Protein AF-A0A836K6C0-F1 (afdb_monomer)

Structure (mmCIF, N/CA/C/O backbone):
data_AF-A0A836K6C0-F1
#
_entry.id   AF-A0A836K6C0-F1
#
loop_
_atom_site.group_PDB
_atom_site.id
_atom_site.type_symbol
_atom_site.label_atom_id
_atom_site.label_alt_id
_atom_site.label_comp_id
_atom_site.label_asym_id
_atom_site.label_entity_id
_atom_site.label_seq_id
_atom_site.pdbx_PDB_ins_code
_atom_site.Cartn_x
_atom_site.Cartn_y
_atom_site.Cartn_z
_atom_site.occupancy
_atom_site.B_iso_or_equiv
_atom_site.auth_seq_id
_atom_site.auth_comp_id
_atom_site.auth_asym_id
_atom_site.auth_atom_id
_atom_site.pdbx_PDB_model_num
ATOM 1 N N . MET A 1 1 ? -18.989 -17.178 -47.009 1.00 31.02 1 MET A N 1
ATOM 2 C CA . MET A 1 1 ? -18.048 -18.319 -47.045 1.00 31.02 1 MET A CA 1
ATOM 3 C C . MET A 1 1 ? -16.858 -17.941 -47.925 1.00 31.02 1 MET A C 1
ATOM 5 O O . MET A 1 1 ? -16.907 -18.191 -49.122 1.00 31.02 1 MET A O 1
ATOM 9 N N . PRO A 1 2 ? -15.847 -17.245 -47.382 1.00 31.11 2 PRO A N 1
ATOM 10 C CA . PRO A 1 2 ? -14.607 -16.962 -48.092 1.00 31.11 2 PRO A CA 1
ATOM 11 C C . PRO A 1 2 ? -13.579 -18.079 -47.841 1.00 31.11 2 PRO A C 1
ATOM 13 O O . PRO A 1 2 ? -13.499 -18.634 -46.747 1.00 31.11 2 PRO A O 1
ATOM 16 N N . HIS A 1 3 ? -12.808 -18.409 -48.875 1.00 27.17 3 HIS A N 1
ATOM 17 C CA . HIS A 1 3 ? -11.700 -19.358 -48.827 1.00 27.17 3 HIS A CA 1
ATOM 18 C C . HIS A 1 3 ? -10.578 -18.851 -47.904 1.00 27.17 3 HIS A C 1
ATOM 20 O O . HIS A 1 3 ? -9.891 -17.885 -48.225 1.00 27.17 3 HIS A O 1
ATOM 26 N N . LEU A 1 4 ? -10.397 -19.533 -46.772 1.00 27.00 4 LEU A N 1
ATOM 27 C CA . LEU A 1 4 ? -9.234 -19.449 -45.887 1.00 27.00 4 LEU A CA 1
ATOM 28 C C . LEU A 1 4 ? -8.170 -20.469 -46.325 1.00 27.00 4 LEU A C 1
ATOM 30 O O . LEU A 1 4 ? -8.491 -21.595 -46.709 1.00 27.00 4 LEU A O 1
ATOM 34 N N . SER A 1 5 ? -6.903 -20.061 -46.268 1.00 26.70 5 SER A N 1
ATOM 35 C CA . SER A 1 5 ? -5.726 -20.917 -46.439 1.00 26.70 5 SER A CA 1
ATOM 36 C C . SER A 1 5 ? -5.600 -21.936 -45.290 1.00 26.70 5 SER A C 1
ATOM 38 O O . SER A 1 5 ? -5.978 -21.623 -44.159 1.00 26.70 5 SER A O 1
ATOM 40 N N . PRO A 1 6 ? -5.045 -23.145 -45.516 1.00 31.12 6 PRO A N 1
ATOM 41 C CA . PRO A 1 6 ? -4.764 -24.071 -44.428 1.00 31.12 6 PRO A CA 1
ATOM 42 C C . PRO A 1 6 ? -3.367 -23.843 -43.830 1.00 31.12 6 PRO A C 1
ATOM 44 O O . PRO A 1 6 ? -2.348 -23.858 -44.521 1.00 31.12 6 PRO A O 1
ATOM 47 N N . ILE A 1 7 ? -3.366 -23.663 -42.511 1.00 29.05 7 ILE A N 1
ATOM 48 C CA . ILE A 1 7 ? -2.231 -23.630 -41.583 1.00 29.05 7 ILE A CA 1
ATOM 49 C C . ILE A 1 7 ? -1.584 -25.025 -41.521 1.00 29.05 7 ILE A C 1
ATOM 51 O O . ILE A 1 7 ? -2.271 -26.016 -41.279 1.00 29.05 7 ILE A O 1
ATOM 55 N N . ALA A 1 8 ? -0.264 -25.116 -41.706 1.00 28.62 8 ALA A N 1
ATOM 56 C CA . ALA A 1 8 ? 0.501 -26.335 -41.445 1.00 28.62 8 ALA A CA 1
ATOM 57 C C . ALA A 1 8 ? 0.797 -26.454 -39.937 1.00 28.62 8 ALA A C 1
ATOM 59 O O . ALA A 1 8 ? 1.472 -25.599 -39.368 1.00 28.62 8 ALA A O 1
ATOM 60 N N . GLN A 1 9 ? 0.293 -27.509 -39.290 1.00 27.78 9 GLN A N 1
ATOM 61 C CA . GLN A 1 9 ? 0.622 -27.861 -37.905 1.00 27.78 9 GLN A CA 1
ATOM 62 C C . GLN A 1 9 ? 1.946 -28.643 -37.851 1.00 27.78 9 GLN A C 1
ATOM 64 O O . GLN A 1 9 ? 2.105 -29.650 -38.539 1.00 27.78 9 GLN A O 1
ATOM 69 N N . LEU A 1 10 ? 2.886 -28.192 -37.015 1.00 28.11 10 LEU A N 1
ATOM 70 C CA . LEU A 1 10 ? 4.096 -28.928 -36.637 1.00 28.11 10 LEU A CA 1
ATOM 71 C C . LEU A 1 10 ? 3.822 -29.721 -35.352 1.00 28.11 10 LEU A C 1
ATOM 73 O O . LEU A 1 10 ? 3.508 -29.128 -34.324 1.00 28.11 10 LEU A O 1
ATOM 77 N N . ILE A 1 11 ? 3.974 -31.046 -35.397 1.00 28.31 11 ILE A N 1
ATOM 78 C CA . ILE A 1 11 ? 3.937 -31.920 -34.215 1.00 28.31 11 ILE A CA 1
ATOM 79 C C . ILE A 1 11 ? 5.355 -32.454 -33.989 1.00 28.31 11 ILE A C 1
ATOM 81 O O . ILE A 1 11 ? 5.905 -33.134 -34.853 1.00 28.31 11 ILE A O 1
ATOM 85 N N . ALA A 1 12 ? 5.947 -32.147 -32.833 1.00 27.44 12 ALA A N 1
ATOM 86 C CA . ALA A 1 12 ? 7.212 -32.719 -32.377 1.00 27.44 12 ALA A CA 1
ATOM 87 C C . ALA A 1 12 ? 6.926 -33.839 -31.362 1.00 27.44 12 ALA A C 1
ATOM 89 O O . ALA A 1 12 ? 6.267 -33.597 -30.354 1.00 27.44 12 ALA A O 1
ATOM 90 N N . ILE A 1 13 ? 7.420 -35.054 -31.617 1.00 28.17 13 ILE A N 1
ATOM 91 C CA . ILE A 1 13 ? 7.388 -36.175 -30.661 1.00 28.17 13 ILE A CA 1
ATOM 92 C C . ILE A 1 13 ? 8.831 -36.434 -30.198 1.00 28.17 13 ILE A C 1
ATOM 94 O O . ILE A 1 13 ? 9.693 -36.647 -31.054 1.00 28.17 13 ILE A O 1
ATOM 98 N N . PRO A 1 14 ? 9.132 -36.422 -28.887 1.00 25.31 14 PRO A N 1
ATOM 99 C CA . PRO A 1 14 ? 10.473 -36.698 -28.386 1.00 25.31 14 PRO A CA 1
ATOM 100 C C . PRO A 1 14 ? 10.709 -38.210 -28.252 1.00 25.31 14 PRO A C 1
ATOM 102 O O . PRO A 1 14 ? 9.900 -38.921 -27.660 1.00 25.31 14 PRO A O 1
ATOM 105 N N . ILE A 1 15 ? 11.847 -38.699 -28.751 1.00 27.16 15 ILE A N 1
ATOM 106 C CA . ILE A 1 15 ? 12.371 -40.035 -28.433 1.00 27.16 15 ILE A CA 1
ATOM 107 C C . ILE A 1 15 ? 13.668 -39.837 -27.646 1.00 27.16 15 ILE A C 1
ATOM 109 O O . ILE A 1 15 ? 14.607 -39.206 -28.126 1.00 27.16 15 ILE A O 1
ATOM 113 N N . VAL A 1 16 ? 13.696 -40.348 -26.416 1.00 27.45 16 VAL A N 1
ATOM 114 C CA . VAL A 1 16 ? 14.838 -40.288 -25.494 1.00 27.45 16 VAL A CA 1
ATOM 115 C C . VAL A 1 16 ? 15.712 -41.521 -25.704 1.00 27.45 16 VAL A C 1
ATOM 117 O O . VAL A 1 16 ? 15.202 -42.630 -25.604 1.00 27.45 16 VAL A O 1
ATOM 120 N N . HIS A 1 17 ? 17.023 -41.350 -25.910 1.00 26.14 17 HIS A N 1
ATOM 121 C CA . HIS A 1 17 ? 18.007 -42.345 -25.474 1.00 26.14 17 HIS A CA 1
ATOM 122 C C . HIS A 1 17 ? 19.387 -41.730 -25.188 1.00 26.14 17 HIS A C 1
ATOM 124 O O . HIS A 1 17 ? 19.792 -40.736 -25.786 1.00 26.14 17 HIS A O 1
ATOM 130 N N . HIS A 1 18 ? 20.055 -42.340 -24.205 1.00 29.44 18 HIS A N 1
ATOM 131 C CA . HIS A 1 18 ? 21.330 -41.978 -23.582 1.00 29.44 18 HIS A CA 1
ATOM 132 C C . HIS A 1 18 ? 22.459 -41.637 -24.573 1.00 29.44 18 HIS A C 1
ATOM 134 O O . HIS A 1 18 ? 22.614 -42.313 -25.583 1.00 29.44 18 HIS A O 1
ATOM 140 N N . TYR A 1 19 ? 23.291 -40.660 -24.186 1.00 28.31 19 TYR A N 1
ATOM 141 C CA . TYR A 1 19 ? 24.415 -40.031 -24.911 1.00 28.31 19 TYR A CA 1
ATOM 142 C C . TYR A 1 19 ? 24.080 -38.759 -25.719 1.00 28.31 19 TYR A C 1
ATOM 144 O O . TYR A 1 19 ? 24.239 -38.679 -26.930 1.00 28.31 19 TYR A O 1
ATOM 152 N N . GLY A 1 20 ? 23.713 -37.697 -24.993 1.00 34.44 20 GLY A N 1
ATOM 153 C CA . GLY A 1 20 ? 24.420 -36.409 -25.081 1.00 34.44 20 GLY A CA 1
ATOM 154 C C . GLY A 1 20 ? 24.321 -35.532 -26.337 1.00 34.44 20 GLY A C 1
ATOM 155 O O . GLY A 1 20 ? 25.020 -34.525 -26.362 1.00 34.44 20 GLY A O 1
ATOM 156 N N . HIS A 1 21 ? 23.476 -35.823 -27.331 1.00 29.62 21 HIS A N 1
ATOM 157 C CA . HIS A 1 21 ? 23.200 -34.901 -28.447 1.00 29.62 21 HIS A CA 1
ATOM 158 C C . HIS A 1 21 ? 21.731 -34.985 -28.905 1.00 29.62 21 HIS A C 1
ATOM 160 O O . HIS A 1 21 ? 21.247 -36.059 -29.253 1.00 29.62 21 HIS A O 1
ATOM 166 N N . ALA A 1 22 ? 21.019 -33.852 -28.918 1.00 28.28 22 ALA A N 1
ATOM 167 C CA . ALA A 1 22 ? 19.645 -33.751 -29.418 1.00 28.28 22 ALA A CA 1
ATOM 168 C C . ALA A 1 22 ? 19.627 -33.557 -30.946 1.00 28.28 22 ALA A C 1
ATOM 170 O O . ALA A 1 22 ? 20.323 -32.684 -31.465 1.00 28.28 22 ALA A O 1
ATOM 171 N N . TRP A 1 23 ? 18.806 -34.335 -31.654 1.00 30.86 23 TRP A N 1
ATOM 172 C CA . TRP A 1 23 ? 18.568 -34.210 -33.096 1.00 30.86 23 TRP A CA 1
ATOM 173 C C . TRP A 1 23 ? 17.100 -33.855 -33.350 1.00 30.86 23 TRP A C 1
ATOM 175 O O . TRP A 1 23 ? 16.210 -34.454 -32.750 1.00 30.86 23 TRP A O 1
ATOM 185 N N . PHE A 1 24 ? 16.841 -32.927 -34.274 1.00 30.56 24 PHE A N 1
ATOM 186 C CA . PHE A 1 24 ? 15.502 -32.665 -34.809 1.00 30.56 24 PHE A CA 1
ATOM 187 C C . PHE A 1 24 ? 15.398 -33.244 -36.223 1.00 30.56 24 PHE A C 1
ATOM 189 O O . PHE A 1 24 ? 16.219 -32.931 -37.084 1.00 30.56 24 PHE A O 1
ATOM 196 N N . VAL A 1 25 ? 14.380 -34.070 -36.471 1.00 32.25 25 VAL A N 1
ATOM 197 C CA . VAL A 1 25 ? 14.019 -34.550 -37.812 1.00 32.25 25 VAL A CA 1
ATOM 198 C C . VAL A 1 25 ? 12.835 -33.720 -38.307 1.00 32.25 25 VAL A C 1
ATOM 200 O O . VAL A 1 25 ? 11.770 -33.744 -37.699 1.00 32.25 25 VAL A O 1
ATOM 203 N N . PHE A 1 26 ? 13.008 -32.998 -39.415 1.00 29.30 26 PHE A N 1
ATOM 204 C CA . PHE A 1 26 ? 11.912 -32.332 -40.124 1.00 29.30 26 PHE A CA 1
ATOM 205 C C . PHE A 1 26 ? 11.480 -33.200 -41.311 1.00 29.30 26 PHE A C 1
ATOM 207 O O . PHE A 1 26 ? 12.273 -33.446 -42.218 1.00 29.30 26 PHE A O 1
ATOM 214 N N . ILE A 1 27 ? 10.222 -33.650 -41.325 1.00 33.81 27 ILE A N 1
ATOM 215 C CA . ILE A 1 27 ? 9.592 -34.284 -42.493 1.00 33.81 27 ILE A CA 1
ATOM 216 C C . ILE A 1 27 ? 8.563 -33.296 -43.041 1.00 33.81 27 ILE A C 1
ATOM 218 O O . ILE A 1 27 ? 7.559 -33.028 -42.384 1.00 33.81 27 ILE A O 1
ATOM 222 N N . SER A 1 28 ? 8.789 -32.752 -44.239 1.00 27.91 28 SER A N 1
ATOM 223 C CA . SER A 1 28 ? 7.736 -32.048 -44.974 1.00 27.91 28 SER A CA 1
ATOM 224 C C . SER A 1 28 ? 6.942 -33.062 -45.803 1.00 27.91 28 SER A C 1
ATOM 226 O O . SER A 1 28 ? 7.485 -33.770 -46.650 1.00 27.91 28 SER A O 1
ATOM 228 N N . HIS A 1 29 ? 5.638 -33.166 -45.546 1.00 31.25 29 HIS A N 1
ATOM 229 C CA . HIS A 1 29 ? 4.723 -33.934 -46.387 1.00 31.25 29 HIS A CA 1
ATOM 230 C C . HIS A 1 29 ? 4.093 -33.001 -47.426 1.00 31.25 29 HIS A C 1
ATOM 232 O O . HIS A 1 29 ? 3.164 -32.259 -47.120 1.00 31.25 29 HIS A O 1
ATOM 238 N N . THR A 1 30 ? 4.557 -33.056 -48.674 1.00 29.91 30 THR A N 1
ATOM 239 C CA . THR A 1 30 ? 3.815 -32.528 -49.827 1.00 29.91 30 THR A CA 1
ATOM 240 C C . THR A 1 30 ? 3.082 -33.672 -50.525 1.00 29.91 30 THR A C 1
ATOM 242 O O . THR A 1 30 ? 3.676 -34.566 -51.126 1.00 29.91 30 THR A O 1
ATOM 245 N N . LEU A 1 31 ? 1.752 -33.662 -50.428 1.00 29.73 31 LEU A N 1
ATOM 246 C CA . LEU A 1 31 ? 0.865 -34.556 -51.168 1.00 29.73 31 LEU A CA 1
ATOM 247 C C . LEU A 1 31 ? 0.818 -34.139 -52.646 1.00 29.73 31 LEU A C 1
ATOM 249 O O . LEU A 1 31 ? 0.062 -33.240 -53.001 1.00 29.73 31 LEU A O 1
ATOM 253 N N . ARG A 1 32 ? 1.588 -34.815 -53.508 1.00 27.03 32 ARG A N 1
ATOM 254 C CA . ARG A 1 32 ? 1.172 -35.238 -54.864 1.00 27.03 32 ARG A CA 1
ATOM 255 C C . ARG A 1 32 ? 2.265 -36.074 -55.541 1.00 27.03 32 ARG A C 1
ATOM 257 O O . ARG A 1 32 ? 3.355 -35.584 -55.779 1.00 27.03 32 ARG A O 1
ATOM 264 N N . GLY A 1 33 ? 1.903 -37.307 -55.906 1.00 28.27 33 GLY A N 1
ATOM 265 C CA . GLY A 1 33 ? 2.430 -38.021 -57.078 1.00 28.27 33 GLY A CA 1
ATOM 266 C C . GLY A 1 33 ? 3.883 -38.509 -57.047 1.00 28.27 33 GLY A C 1
ATOM 267 O O . GLY A 1 33 ? 4.783 -37.783 -57.429 1.00 28.27 33 GLY A O 1
ATOM 268 N N . LYS A 1 34 ? 4.057 -39.790 -56.684 1.00 33.56 34 LYS A N 1
ATOM 269 C CA . LYS A 1 34 ? 5.097 -40.748 -57.126 1.00 33.56 34 LYS A CA 1
ATOM 270 C C . LYS A 1 34 ? 6.453 -40.174 -57.599 1.00 33.56 34 LYS A C 1
ATOM 272 O O . LYS A 1 34 ? 6.640 -39.980 -58.788 1.00 33.56 34 LYS A O 1
ATOM 277 N N . GLU A 1 35 ? 7.416 -40.077 -56.681 1.00 27.66 35 GLU A N 1
ATOM 278 C CA . GLU A 1 35 ? 8.790 -40.618 -56.788 1.00 27.66 35 GLU A CA 1
ATOM 279 C C . GLU A 1 35 ? 9.579 -40.240 -55.519 1.00 27.66 35 GLU A C 1
ATOM 281 O O . GLU A 1 35 ? 9.664 -39.074 -55.142 1.00 27.66 35 GLU A O 1
ATOM 286 N N . ARG A 1 36 ? 10.122 -41.232 -54.799 1.00 27.19 36 ARG A N 1
ATOM 287 C CA . ARG A 1 36 ? 10.913 -41.011 -53.576 1.00 27.19 36 ARG A CA 1
ATOM 288 C C . ARG A 1 36 ? 12.384 -40.812 -53.953 1.00 27.19 36 ARG A C 1
ATOM 290 O O . ARG A 1 36 ? 13.045 -41.775 -54.329 1.00 27.19 36 ARG A O 1
ATOM 297 N N . ARG A 1 37 ? 12.921 -39.602 -53.784 1.00 23.81 37 ARG A N 1
ATOM 298 C CA . ARG A 1 37 ? 14.370 -39.354 -53.669 1.00 23.81 37 ARG A CA 1
ATOM 299 C C . ARG A 1 37 ? 14.627 -38.501 -52.430 1.00 23.81 37 ARG A C 1
ATOM 301 O O . ARG A 1 37 ? 14.112 -37.395 -52.326 1.00 23.81 37 ARG A O 1
ATOM 308 N N . ALA A 1 38 ? 15.390 -39.046 -51.485 1.00 27.25 38 ALA A N 1
ATOM 309 C CA . ALA A 1 38 ? 15.871 -38.326 -50.313 1.00 27.25 38 ALA A CA 1
ATOM 310 C C . ALA A 1 38 ? 17.173 -37.601 -50.679 1.00 27.25 38 ALA A C 1
ATOM 312 O O . ALA A 1 38 ? 18.145 -38.242 -51.078 1.00 27.25 38 ALA A O 1
ATOM 313 N N . THR A 1 39 ? 17.189 -36.277 -50.556 1.00 23.66 39 THR A N 1
ATOM 314 C CA . THR A 1 39 ? 18.389 -35.455 -50.747 1.00 23.66 39 THR A CA 1
ATOM 315 C C . THR A 1 39 ? 18.924 -35.062 -49.372 1.00 23.66 39 THR A C 1
ATOM 317 O O . THR A 1 39 ? 18.256 -34.352 -48.625 1.00 23.66 39 THR A O 1
ATOM 320 N N . TYR A 1 40 ? 20.117 -35.543 -49.024 1.00 25.88 40 TYR A N 1
ATOM 321 C CA . TYR A 1 40 ? 20.812 -35.196 -47.783 1.00 25.88 40 TYR A CA 1
ATOM 322 C C . TYR A 1 40 ? 21.578 -33.882 -47.976 1.00 25.88 40 TYR A C 1
ATOM 324 O O . TYR A 1 40 ? 22.403 -33.783 -48.882 1.00 25.88 40 TYR A O 1
ATOM 332 N N . VAL A 1 41 ? 21.344 -32.883 -47.122 1.00 24.61 41 VAL A N 1
ATOM 333 C CA . VAL A 1 41 ? 22.164 -31.662 -47.066 1.00 24.61 41 VAL A CA 1
ATOM 334 C C . VAL A 1 41 ? 22.924 -31.659 -45.742 1.00 24.61 41 VAL A C 1
ATOM 336 O O . VAL A 1 41 ? 22.339 -31.486 -44.677 1.00 24.61 41 VAL A O 1
ATOM 339 N N . HIS A 1 42 ? 24.238 -31.881 -45.811 1.00 22.77 42 HIS A N 1
ATOM 340 C CA . HIS A 1 42 ? 25.160 -31.734 -44.685 1.00 22.77 42 HIS A CA 1
ATOM 341 C C . HIS A 1 42 ? 25.534 -30.256 -44.521 1.00 22.77 42 HIS A C 1
ATOM 343 O O . HIS A 1 42 ? 26.088 -29.660 -45.444 1.00 22.77 42 HIS A O 1
ATOM 349 N N . MET A 1 43 ? 25.309 -29.677 -43.341 1.00 22.56 43 MET A N 1
ATOM 350 C CA . MET A 1 43 ? 25.850 -28.364 -42.977 1.00 22.56 43 MET A CA 1
ATOM 351 C C . MET A 1 43 ? 26.697 -28.529 -41.712 1.00 22.56 43 MET A C 1
ATOM 353 O O . MET A 1 43 ? 26.186 -28.835 -40.639 1.00 22.56 43 MET A O 1
ATOM 357 N N . ASN A 1 44 ? 28.017 -28.421 -41.871 1.00 23.33 44 ASN A N 1
ATOM 358 C CA . ASN A 1 44 ? 29.004 -28.678 -40.825 1.00 23.33 44 ASN A CA 1
ATOM 359 C C . ASN A 1 44 ? 29.371 -27.345 -40.148 1.00 23.33 44 ASN A C 1
ATOM 361 O O . ASN A 1 44 ? 29.959 -26.473 -40.788 1.00 23.33 44 ASN A O 1
ATOM 365 N N . ILE A 1 45 ? 29.016 -27.168 -38.872 1.00 24.38 45 ILE A N 1
ATOM 366 C CA . ILE A 1 45 ? 29.407 -26.001 -38.067 1.00 24.38 45 ILE A CA 1
ATOM 367 C C . ILE A 1 45 ? 30.688 -26.371 -37.313 1.00 24.38 45 ILE A C 1
ATOM 369 O O . ILE A 1 45 ? 30.651 -27.111 -36.332 1.00 24.38 45 ILE A O 1
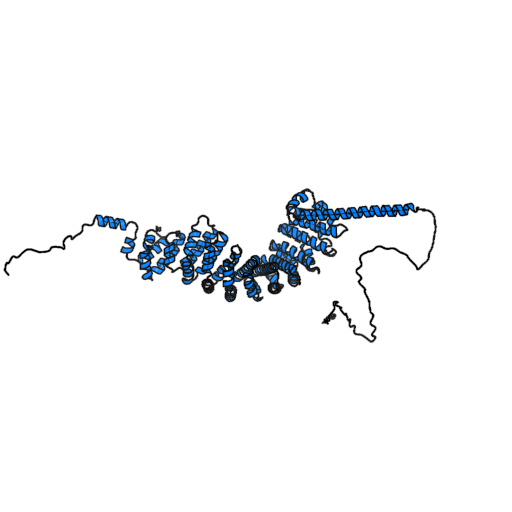ATOM 373 N N . HIS A 1 46 ? 31.835 -25.858 -37.765 1.00 24.42 46 HIS A N 1
ATOM 374 C CA . HIS A 1 46 ? 33.082 -25.916 -37.005 1.00 24.42 46 HIS A CA 1
ATOM 375 C C . HIS A 1 46 ? 33.434 -24.546 -36.425 1.00 24.42 46 HIS A C 1
ATOM 377 O O . HIS A 1 46 ? 33.765 -23.600 -37.134 1.00 24.42 46 HIS A O 1
ATOM 383 N N . THR A 1 47 ? 33.414 -24.491 -35.097 1.00 27.19 47 THR A N 1
ATOM 384 C CA . THR A 1 47 ? 34.099 -23.516 -34.252 1.00 27.19 47 THR A CA 1
ATOM 385 C C . THR A 1 47 ? 35.613 -23.643 -34.437 1.00 27.19 47 THR A C 1
ATOM 387 O O . THR A 1 47 ? 36.189 -24.628 -33.974 1.00 27.19 47 THR A O 1
ATOM 390 N N . ARG A 1 48 ? 36.284 -22.664 -35.061 1.00 24.55 48 ARG A N 1
ATOM 391 C CA . ARG A 1 48 ? 37.738 -22.478 -34.902 1.00 24.55 48 ARG A CA 1
ATOM 392 C C . ARG A 1 48 ? 38.146 -21.004 -34.911 1.00 24.55 48 ARG A C 1
ATOM 394 O O . ARG A 1 48 ? 37.760 -20.222 -35.772 1.00 24.55 48 ARG A O 1
ATOM 401 N N . THR A 1 49 ? 38.944 -20.696 -33.899 1.00 23.05 49 THR A N 1
ATOM 402 C CA . THR A 1 49 ? 39.801 -19.531 -33.673 1.00 23.05 49 THR A CA 1
ATOM 403 C C . THR A 1 49 ? 40.730 -19.241 -34.865 1.00 23.05 49 THR A C 1
ATOM 405 O O . THR A 1 49 ? 41.098 -20.171 -35.585 1.00 23.05 49 THR A O 1
ATOM 408 N N . PRO A 1 50 ? 41.153 -17.982 -35.096 1.00 26.11 50 PRO A N 1
ATOM 409 C CA . PRO A 1 50 ? 42.008 -17.664 -36.229 1.00 26.11 50 PRO A CA 1
ATOM 410 C C . PRO A 1 50 ? 43.477 -17.927 -35.879 1.00 26.11 50 PRO A C 1
ATOM 412 O O . PRO A 1 50 ? 44.069 -17.233 -35.054 1.00 26.11 50 PRO A O 1
ATOM 415 N N . VAL A 1 51 ? 44.074 -18.913 -36.549 1.00 24.17 51 VAL A N 1
ATOM 416 C CA . VAL A 1 51 ? 45.529 -19.037 -36.700 1.00 24.17 51 VAL A CA 1
ATOM 417 C C . VAL A 1 51 ? 45.873 -18.721 -38.153 1.00 24.17 51 VAL A C 1
ATOM 419 O O . VAL A 1 51 ? 45.241 -19.196 -39.093 1.00 24.17 51 VAL A O 1
ATOM 422 N N . CYS A 1 52 ? 46.848 -17.837 -38.297 1.00 22.12 52 CYS A N 1
ATOM 423 C CA . CYS A 1 52 ? 47.358 -17.261 -39.528 1.00 22.12 52 CYS A CA 1
ATOM 424 C C . CYS A 1 52 ? 48.264 -18.272 -40.250 1.00 22.12 52 CYS A C 1
ATOM 426 O O . CYS A 1 52 ? 49.268 -18.650 -39.662 1.00 22.12 52 CYS A O 1
ATOM 428 N N . GLU A 1 53 ? 47.987 -18.664 -41.505 1.00 22.83 53 GLU A N 1
ATOM 429 C CA . GLU A 1 53 ? 49.046 -19.140 -42.415 1.00 22.83 53 GLU A CA 1
ATOM 430 C C . GLU A 1 53 ? 48.661 -19.159 -43.909 1.00 22.83 53 GLU A C 1
ATOM 432 O O . GLU A 1 53 ? 47.526 -19.405 -44.310 1.00 22.83 53 GLU A O 1
ATOM 437 N N . ARG A 1 54 ? 49.654 -18.824 -44.742 1.00 22.64 54 ARG A N 1
ATOM 438 C CA . ARG A 1 54 ? 49.610 -18.564 -46.194 1.00 22.64 54 ARG A CA 1
ATOM 439 C C . ARG A 1 54 ? 49.717 -19.859 -47.022 1.00 22.64 54 ARG A C 1
ATOM 441 O O . ARG A 1 54 ? 50.641 -20.614 -46.756 1.00 22.64 54 ARG A O 1
ATOM 448 N N . ARG A 1 55 ? 49.014 -19.972 -48.170 1.00 21.98 55 ARG A N 1
ATOM 449 C CA . ARG A 1 55 ? 49.603 -20.052 -49.547 1.00 21.98 55 ARG A CA 1
ATOM 450 C C . ARG A 1 55 ? 48.654 -20.559 -50.662 1.00 21.98 55 ARG A C 1
ATOM 452 O O . ARG A 1 55 ? 48.120 -21.649 -50.585 1.00 21.98 55 ARG A O 1
ATOM 459 N N . LYS A 1 56 ? 48.723 -19.799 -51.770 1.00 24.20 56 LYS A N 1
ATOM 460 C CA . LYS A 1 56 ? 48.810 -20.139 -53.217 1.00 24.20 56 LYS A CA 1
ATOM 461 C C . LYS A 1 56 ? 47.618 -20.724 -54.016 1.00 24.20 56 LYS A C 1
ATOM 463 O O . LYS A 1 56 ? 47.062 -21.765 -53.718 1.00 24.20 56 LYS A O 1
ATOM 468 N N . ARG A 1 57 ? 47.394 -20.005 -55.132 1.00 23.78 57 ARG A N 1
ATOM 469 C CA . ARG A 1 57 ? 46.513 -20.150 -56.313 1.00 23.78 57 ARG A CA 1
ATOM 470 C C . ARG A 1 57 ? 46.697 -21.423 -57.160 1.00 23.78 57 ARG A C 1
ATOM 472 O O . ARG A 1 57 ? 47.825 -21.912 -57.217 1.00 23.78 57 ARG A O 1
ATOM 479 N N . ARG A 1 58 ? 45.652 -21.754 -57.947 1.00 25.56 58 ARG A N 1
ATOM 480 C CA . ARG A 1 58 ? 45.538 -21.956 -59.434 1.00 25.56 58 ARG A CA 1
ATOM 481 C C . ARG A 1 58 ? 44.112 -22.492 -59.746 1.00 25.56 58 ARG A C 1
ATOM 483 O O . ARG A 1 58 ? 43.579 -23.144 -58.861 1.00 25.56 58 ARG A O 1
ATOM 490 N N . ASP A 1 59 ? 43.394 -22.304 -60.862 1.00 25.64 59 ASP A N 1
ATOM 491 C CA . ASP A 1 59 ? 43.520 -21.650 -62.186 1.00 25.64 59 ASP A CA 1
ATOM 492 C C . ASP A 1 59 ? 42.105 -21.555 -62.838 1.00 25.64 59 ASP A C 1
ATOM 494 O O . ASP A 1 59 ? 41.185 -22.221 -62.363 1.00 25.64 59 ASP A O 1
ATOM 498 N N . GLY A 1 60 ? 41.952 -20.781 -63.932 1.00 25.80 60 GLY A N 1
ATOM 499 C CA . GLY A 1 60 ? 40.812 -20.817 -64.883 1.00 25.80 60 GLY A CA 1
ATOM 500 C C . GLY A 1 60 ? 40.256 -19.425 -65.252 1.00 25.80 60 GLY A C 1
ATOM 501 O O . GLY A 1 60 ? 39.364 -18.928 -64.578 1.00 25.80 60 GLY A O 1
ATOM 502 N N . GLU A 1 61 ? 40.936 -18.626 -66.083 1.00 25.61 61 GLU A N 1
ATOM 503 C CA . GLU A 1 61 ? 40.764 -18.470 -67.552 1.00 25.61 61 GLU A CA 1
ATOM 504 C C . GLU A 1 61 ? 39.470 -17.775 -68.035 1.00 25.61 61 GLU A C 1
ATOM 506 O O . GLU A 1 61 ? 38.403 -18.377 -68.083 1.00 25.61 61 GLU A O 1
ATOM 511 N N . THR A 1 62 ? 39.596 -16.526 -68.516 1.00 26.53 62 THR A N 1
ATOM 512 C CA . THR A 1 62 ? 39.059 -16.077 -69.826 1.00 26.53 62 THR A CA 1
ATOM 513 C C . THR A 1 62 ? 39.712 -14.753 -70.277 1.00 26.53 62 THR A C 1
ATOM 515 O O . THR A 1 62 ? 39.972 -13.862 -69.471 1.00 26.53 62 THR A O 1
ATOM 518 N N . GLN A 1 63 ? 40.041 -14.693 -71.573 1.00 26.02 63 GLN A N 1
ATOM 519 C CA . GLN A 1 63 ? 40.896 -13.735 -72.305 1.00 26.02 63 GLN A CA 1
ATOM 520 C C . GLN A 1 63 ? 40.238 -12.348 -72.504 1.00 26.02 63 GLN A C 1
ATOM 522 O O . GLN A 1 63 ? 39.033 -12.272 -72.705 1.00 26.02 63 GLN A O 1
ATOM 527 N N . THR A 1 64 ? 40.913 -11.211 -72.277 1.00 25.14 64 THR A N 1
ATOM 528 C CA . THR A 1 64 ? 41.847 -10.425 -73.132 1.00 25.14 64 THR A CA 1
ATOM 529 C C . THR A 1 64 ? 41.223 -9.692 -74.334 1.00 25.14 64 THR A C 1
ATOM 531 O O . THR A 1 64 ? 40.990 -10.289 -75.376 1.00 25.14 64 THR A O 1
ATOM 534 N N . GLN A 1 65 ? 41.146 -8.356 -74.252 1.00 25.75 65 GLN A N 1
ATOM 535 C CA . GLN A 1 65 ? 41.470 -7.456 -75.368 1.00 25.75 65 GLN A CA 1
ATOM 536 C C . GLN A 1 65 ? 42.279 -6.268 -74.832 1.00 25.75 65 GLN A C 1
ATOM 538 O O . GLN A 1 65 ? 41.909 -5.623 -73.854 1.00 25.75 65 GLN A O 1
ATOM 543 N N . ALA A 1 66 ? 43.435 -6.052 -75.454 1.00 25.97 66 ALA A N 1
ATOM 544 C CA . ALA A 1 66 ? 44.446 -5.073 -75.097 1.00 25.97 66 ALA A CA 1
ATOM 545 C C . ALA A 1 66 ? 44.342 -3.851 -76.012 1.00 25.97 66 ALA A C 1
ATOM 547 O O . ALA A 1 66 ? 44.265 -4.026 -77.224 1.00 25.97 66 ALA A O 1
ATOM 548 N N . LEU A 1 67 ? 44.454 -2.643 -75.455 1.00 25.80 67 LEU A N 1
ATOM 549 C CA . LEU A 1 67 ? 44.916 -1.466 -76.187 1.00 25.80 67 LEU A CA 1
ATOM 550 C C . LEU A 1 67 ? 45.791 -0.587 -75.279 1.00 25.80 67 LEU A C 1
ATOM 552 O O . LEU A 1 67 ? 45.406 -0.201 -74.178 1.00 25.80 67 LEU A O 1
ATOM 556 N N . SER A 1 68 ? 46.982 -0.314 -75.813 1.00 25.14 68 SER A N 1
ATOM 557 C CA . SER A 1 68 ? 47.930 0.761 -75.503 1.00 25.14 68 SER A CA 1
ATOM 558 C C . SER A 1 68 ? 48.493 0.872 -74.083 1.00 25.14 68 SER A C 1
ATOM 560 O O . SER A 1 68 ? 48.011 1.593 -73.214 1.00 25.14 68 SER A O 1
ATOM 562 N N . SER A 1 69 ? 49.665 0.260 -73.939 1.00 28.78 69 SER A N 1
ATOM 563 C CA . SER A 1 69 ? 50.775 0.765 -73.142 1.00 28.78 69 SER A CA 1
ATOM 564 C C . SER A 1 69 ? 51.150 2.196 -73.543 1.00 28.78 69 SER A C 1
ATOM 566 O O . SER A 1 69 ? 51.617 2.400 -74.661 1.00 28.78 69 SER A O 1
ATOM 568 N N . GLN A 1 70 ? 51.055 3.149 -72.617 1.00 30.48 70 GLN A N 1
ATOM 569 C CA . GLN A 1 70 ? 52.060 4.201 -72.433 1.00 30.48 70 GLN A CA 1
ATOM 570 C C . GLN A 1 70 ? 51.826 4.919 -71.092 1.00 30.48 70 GLN A C 1
ATOM 572 O O . GLN A 1 70 ? 50.759 5.454 -70.832 1.00 30.48 70 GLN A O 1
ATOM 577 N N . HIS A 1 71 ? 52.871 4.911 -70.257 1.00 29.48 71 HIS A N 1
ATOM 578 C CA . HIS A 1 71 ? 53.081 5.764 -69.077 1.00 29.48 71 HIS A CA 1
ATOM 579 C C . HIS A 1 71 ? 52.239 5.495 -67.816 1.00 29.48 71 HIS A C 1
ATOM 581 O O . HIS A 1 71 ? 51.291 6.203 -67.514 1.00 29.48 71 HIS A O 1
ATOM 587 N N . CYS A 1 72 ? 52.720 4.583 -66.963 1.00 28.67 72 CYS A N 1
ATOM 588 C CA . CYS A 1 72 ? 53.182 4.983 -65.625 1.00 28.67 72 CYS A CA 1
ATOM 589 C C . CYS A 1 72 ? 54.010 3.846 -65.002 1.00 28.67 72 CYS A C 1
ATOM 591 O O . CYS A 1 72 ? 53.474 2.883 -64.454 1.00 28.67 72 CYS A O 1
ATOM 593 N N . GLN A 1 73 ? 55.337 3.945 -65.086 1.00 32.91 73 GLN A N 1
ATOM 594 C CA . GLN A 1 73 ? 56.224 3.206 -64.192 1.00 32.91 73 GLN A CA 1
ATOM 595 C C . GLN A 1 73 ? 56.031 3.761 -62.771 1.00 32.91 73 GLN A C 1
ATOM 597 O O . GLN A 1 73 ? 56.710 4.702 -62.372 1.00 32.91 73 GLN A O 1
ATOM 602 N N . GLN A 1 74 ? 55.105 3.198 -61.992 1.00 37.34 74 GLN A N 1
ATOM 603 C CA . GLN A 1 74 ? 55.155 3.338 -60.537 1.00 37.34 74 GLN A CA 1
ATOM 604 C C . GLN A 1 74 ? 56.003 2.193 -59.975 1.00 37.34 74 GLN A C 1
ATOM 606 O O . GLN A 1 74 ? 55.688 1.012 -60.113 1.00 37.34 74 GLN A O 1
ATOM 611 N N . THR A 1 75 ? 57.137 2.574 -59.398 1.00 35.56 75 THR A N 1
ATOM 612 C CA . THR A 1 75 ? 58.196 1.725 -58.841 1.00 35.56 75 THR A CA 1
ATOM 613 C C . THR A 1 75 ? 57.692 0.737 -57.764 1.00 35.56 75 THR A C 1
ATOM 615 O O . THR A 1 75 ? 56.704 1.014 -57.083 1.00 35.56 75 THR A O 1
ATOM 618 N N . PRO A 1 76 ? 58.396 -0.387 -57.495 1.00 44.12 76 PRO A N 1
ATOM 619 C CA . PRO A 1 76 ? 58.087 -1.300 -56.376 1.00 44.12 76 PRO A CA 1
ATOM 620 C C . PRO A 1 76 ? 58.092 -0.605 -55.003 1.00 44.12 76 PRO A C 1
ATOM 622 O O . PRO A 1 76 ? 57.408 -1.029 -54.073 1.00 44.12 76 PRO A O 1
ATOM 625 N N . ILE A 1 77 ? 58.827 0.505 -54.908 1.00 46.53 77 ILE A N 1
ATOM 626 C CA . ILE A 1 77 ? 58.927 1.387 -53.742 1.00 46.53 77 ILE A CA 1
ATOM 627 C C . ILE A 1 77 ? 57.605 2.135 -53.493 1.00 46.53 77 ILE A C 1
ATOM 629 O O . ILE A 1 77 ? 57.276 2.419 -52.346 1.00 46.53 77 ILE A O 1
ATOM 633 N N . ALA A 1 78 ? 56.806 2.413 -54.530 1.00 41.16 78 ALA A N 1
ATOM 634 C CA . ALA A 1 78 ? 55.492 3.040 -54.379 1.00 41.16 78 ALA A CA 1
ATOM 635 C C . ALA A 1 78 ? 54.462 2.075 -53.764 1.00 41.16 78 ALA A C 1
ATOM 637 O O . ALA A 1 78 ? 53.710 2.480 -52.882 1.00 41.16 78 ALA A O 1
ATOM 638 N N . ARG A 1 79 ? 54.487 0.784 -54.138 1.00 37.31 79 ARG A N 1
ATOM 639 C CA . ARG A 1 79 ? 53.621 -0.252 -53.540 1.00 37.31 79 ARG A CA 1
ATOM 640 C C . ARG A 1 79 ? 54.011 -0.603 -52.102 1.00 37.31 79 ARG A C 1
ATOM 642 O O . ARG A 1 79 ? 53.120 -0.817 -51.287 1.00 37.31 79 ARG A O 1
ATOM 649 N N . SER A 1 80 ? 55.303 -0.642 -51.761 1.00 43.09 80 SER A N 1
ATOM 650 C CA . SER A 1 80 ? 55.753 -0.880 -50.377 1.00 43.09 80 SER A CA 1
ATOM 651 C C . SER A 1 80 ? 55.544 0.338 -49.474 1.00 43.09 80 SER A C 1
ATOM 653 O O . SER A 1 80 ? 55.111 0.174 -48.334 1.00 43.09 80 SER A O 1
ATOM 655 N N . ARG A 1 81 ? 55.749 1.561 -49.991 1.00 44.03 81 ARG A N 1
ATOM 656 C CA . ARG A 1 81 ? 55.364 2.794 -49.291 1.00 44.03 81 ARG A CA 1
ATOM 657 C C . ARG A 1 81 ? 53.860 2.865 -49.082 1.00 44.03 81 ARG A C 1
ATOM 659 O O . ARG A 1 81 ? 53.468 3.156 -47.962 1.00 44.03 81 ARG A O 1
ATOM 666 N N . GLN A 1 82 ? 53.044 2.518 -50.082 1.00 45.53 82 GLN A N 1
ATOM 667 C CA . GLN A 1 82 ? 51.597 2.358 -49.912 1.00 45.53 82 GLN A CA 1
ATOM 668 C C . GLN A 1 82 ? 51.289 1.313 -48.829 1.00 45.53 82 GLN A C 1
ATOM 670 O O . GLN A 1 82 ? 50.697 1.653 -47.824 1.00 45.53 82 GLN A O 1
ATOM 675 N N . LEU A 1 83 ? 51.776 0.076 -48.895 1.00 45.84 83 LEU A N 1
ATOM 676 C CA . LEU A 1 83 ? 51.511 -0.910 -47.830 1.00 45.84 83 LEU A CA 1
ATOM 677 C C . LEU A 1 83 ? 51.919 -0.429 -46.416 1.00 45.84 83 LEU A C 1
ATOM 679 O O . LEU A 1 83 ? 51.180 -0.668 -45.461 1.00 45.84 83 LEU A O 1
ATOM 683 N N . SER A 1 84 ? 53.026 0.315 -46.280 1.00 52.09 84 SER A N 1
ATOM 684 C CA . SER A 1 84 ? 53.437 0.917 -45.001 1.00 52.09 84 SER A CA 1
ATOM 685 C C . SER A 1 84 ? 52.549 2.092 -44.559 1.00 52.09 84 SER A C 1
ATOM 687 O O . SER A 1 84 ? 52.131 2.135 -43.406 1.00 52.09 84 SER A O 1
ATOM 689 N N . THR A 1 85 ? 52.164 3.005 -45.457 1.00 52.31 85 THR A N 1
ATOM 690 C CA . THR A 1 85 ? 51.274 4.132 -45.131 1.00 52.31 85 THR A CA 1
ATOM 691 C C . THR A 1 85 ? 49.839 3.679 -44.879 1.00 52.31 85 THR A C 1
ATOM 693 O O . THR A 1 85 ? 49.147 4.270 -44.053 1.00 52.31 85 THR A O 1
ATOM 696 N N . TRP A 1 86 ? 49.402 2.594 -45.516 1.00 48.53 86 TRP A N 1
ATOM 697 C CA . TRP A 1 86 ? 48.129 1.932 -45.241 1.00 48.53 86 TRP A CA 1
ATOM 698 C C . TRP A 1 86 ? 48.140 1.250 -43.864 1.00 48.53 86 TRP A C 1
ATOM 700 O O . TRP A 1 86 ? 47.163 1.362 -43.131 1.00 48.53 86 TRP A O 1
ATOM 710 N N . SER A 1 87 ? 49.257 0.635 -43.445 1.00 60.56 87 SER A N 1
ATOM 711 C CA . SER A 1 87 ? 49.386 0.121 -42.070 1.00 60.56 87 SER A CA 1
ATOM 712 C C . SER A 1 87 ? 49.402 1.231 -41.012 1.00 60.56 87 SER A C 1
ATOM 714 O O . SER A 1 87 ? 48.768 1.090 -39.968 1.00 60.56 87 SER A O 1
ATOM 716 N N . THR A 1 88 ? 50.050 2.367 -41.294 1.00 64.88 88 THR A N 1
ATOM 717 C CA . THR A 1 88 ? 50.091 3.512 -40.373 1.00 64.88 88 THR A CA 1
ATOM 718 C C . THR A 1 88 ? 48.738 4.218 -40.283 1.00 64.88 88 THR A C 1
ATOM 720 O O . THR A 1 88 ? 48.296 4.551 -39.190 1.00 64.88 88 THR A O 1
ATOM 723 N N . SER A 1 89 ? 48.035 4.403 -41.403 1.00 66.75 89 SER A N 1
ATOM 724 C CA . SER A 1 89 ? 46.688 4.996 -41.407 1.00 66.75 89 SER A CA 1
ATOM 725 C C . SER A 1 89 ? 45.652 4.089 -40.742 1.00 66.75 89 SER A C 1
ATOM 727 O O . SER A 1 89 ? 44.885 4.572 -39.913 1.00 66.75 89 SER A O 1
ATOM 729 N N . ALA A 1 90 ? 45.672 2.777 -41.002 1.00 69.31 90 ALA A N 1
ATOM 730 C CA . ALA A 1 90 ? 44.823 1.819 -40.292 1.00 69.31 90 ALA A CA 1
ATOM 731 C C . ALA A 1 90 ? 45.078 1.832 -38.772 1.00 69.31 90 ALA A C 1
ATOM 733 O O . ALA A 1 90 ? 44.130 1.778 -37.991 1.00 69.31 90 ALA A O 1
ATOM 734 N N . CYS A 1 91 ? 46.340 1.983 -38.351 1.00 76.62 91 CYS A N 1
ATOM 735 C CA . CYS A 1 91 ? 46.707 2.146 -36.944 1.00 76.62 91 CYS A CA 1
ATOM 736 C C . CYS A 1 91 ? 46.116 3.430 -36.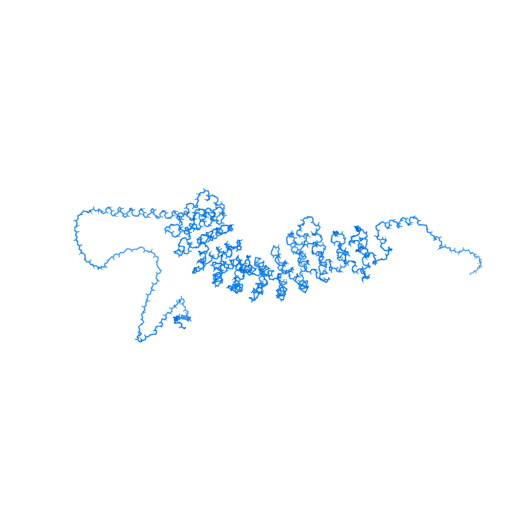328 1.00 76.62 91 CYS A C 1
ATOM 738 O O . CYS A 1 91 ? 45.592 3.383 -35.219 1.00 76.62 91 CYS A O 1
ATOM 740 N N . ILE A 1 92 ? 46.121 4.558 -37.051 1.00 81.88 92 ILE A N 1
ATOM 741 C CA . ILE A 1 92 ? 45.528 5.825 -36.580 1.00 81.88 92 ILE A CA 1
ATOM 742 C C . ILE A 1 92 ? 44.010 5.691 -36.383 1.00 81.88 92 ILE A C 1
ATOM 744 O O . ILE A 1 92 ? 43.481 6.136 -35.364 1.00 81.88 92 ILE A O 1
ATOM 748 N N . PHE A 1 93 ? 43.299 5.051 -37.318 1.00 84.12 93 PHE A N 1
ATOM 749 C CA . PHE A 1 93 ? 41.856 4.824 -37.177 1.00 84.12 93 PHE A CA 1
ATOM 750 C C . PHE A 1 93 ? 41.524 3.878 -36.015 1.00 84.12 93 PHE A C 1
ATOM 752 O O . PHE A 1 93 ? 40.588 4.156 -35.265 1.00 84.12 93 PHE A O 1
ATOM 759 N N . ASP A 1 94 ? 42.308 2.812 -35.822 1.00 85.81 94 ASP A N 1
ATOM 760 C CA . ASP A 1 94 ? 42.158 1.891 -34.686 1.00 85.81 94 ASP A CA 1
ATOM 761 C C . ASP A 1 94 ? 42.426 2.593 -33.344 1.00 85.81 94 ASP A C 1
ATOM 763 O O . ASP A 1 94 ? 41.653 2.450 -32.396 1.00 85.81 94 ASP A O 1
ATOM 767 N N . GLN A 1 95 ? 43.466 3.431 -33.269 1.00 88.88 95 GLN A N 1
ATOM 768 C CA . GLN A 1 95 ? 43.739 4.256 -32.090 1.00 88.88 95 GLN A CA 1
ATOM 769 C C . GLN A 1 95 ? 42.595 5.231 -31.800 1.00 88.88 95 GLN A C 1
ATOM 771 O O . GLN A 1 95 ? 42.162 5.335 -30.653 1.00 88.88 95 GLN A O 1
ATOM 776 N N . TYR A 1 96 ? 42.064 5.908 -32.822 1.00 89.25 96 TYR A N 1
ATOM 777 C CA . TYR A 1 96 ? 40.942 6.830 -32.654 1.00 89.25 96 TYR A CA 1
ATOM 778 C C . TYR A 1 96 ? 39.677 6.102 -32.181 1.00 89.25 96 TYR A C 1
ATOM 780 O O . TYR A 1 96 ? 39.022 6.547 -31.240 1.00 89.25 96 TYR A O 1
ATOM 788 N N . GLN A 1 97 ? 39.363 4.946 -32.766 1.00 89.75 97 GLN A N 1
ATOM 789 C CA . GLN A 1 97 ? 38.264 4.088 -32.324 1.00 89.75 97 GLN A CA 1
ATOM 790 C C . GLN A 1 97 ? 38.429 3.650 -30.860 1.00 89.75 97 GLN A C 1
ATOM 792 O O . GLN A 1 97 ? 37.487 3.766 -30.074 1.00 89.75 97 GLN A O 1
ATOM 797 N N . LYS A 1 98 ? 39.621 3.178 -30.472 1.00 90.62 98 LYS A N 1
ATOM 798 C CA . LYS A 1 98 ? 39.922 2.778 -29.088 1.00 90.62 98 LYS A CA 1
ATOM 799 C C . LYS A 1 98 ? 39.798 3.948 -28.120 1.00 90.62 98 LYS A C 1
ATOM 801 O O . LYS A 1 98 ? 39.220 3.779 -27.052 1.00 90.62 98 LYS A O 1
ATOM 806 N N . ALA A 1 99 ? 40.277 5.130 -28.501 1.00 92.50 99 ALA A N 1
ATOM 807 C CA . ALA A 1 99 ? 40.161 6.333 -27.687 1.00 92.50 99 ALA A CA 1
ATOM 808 C C . ALA A 1 99 ? 38.693 6.724 -27.454 1.00 92.50 99 ALA A C 1
ATOM 810 O O . ALA A 1 99 ? 38.313 6.979 -26.313 1.00 92.50 99 ALA A O 1
ATOM 811 N N . ARG A 1 100 ? 37.848 6.704 -28.497 1.00 93.81 100 ARG A N 1
ATOM 812 C CA . ARG A 1 100 ? 36.404 6.974 -28.354 1.00 93.81 100 ARG A CA 1
ATOM 813 C C . ARG A 1 100 ? 35.724 5.947 -27.450 1.00 93.81 100 ARG A C 1
ATOM 815 O O . ARG A 1 100 ? 34.947 6.324 -26.579 1.00 93.81 100 ARG A O 1
ATOM 822 N N . LEU A 1 101 ? 36.043 4.663 -27.613 1.00 92.62 101 LEU A N 1
ATOM 823 C CA . LEU A 1 101 ? 35.489 3.603 -26.771 1.00 92.62 101 LEU A CA 1
ATOM 824 C C . LEU A 1 101 ? 35.886 3.777 -25.297 1.00 92.62 101 LEU A C 1
ATOM 826 O O . LEU A 1 101 ? 35.015 3.770 -24.431 1.00 92.62 101 LEU A O 1
ATOM 830 N N . LEU A 1 102 ? 37.178 3.983 -25.023 1.00 94.25 102 LEU A N 1
ATOM 831 C CA . LEU A 1 102 ? 37.698 4.205 -23.670 1.00 94.25 102 LEU A CA 1
ATOM 832 C C . LEU A 1 102 ? 37.099 5.454 -23.025 1.00 94.25 102 LEU A C 1
ATOM 834 O O . LEU A 1 102 ? 36.762 5.432 -21.841 1.00 94.25 102 LEU A O 1
ATOM 838 N N . PHE A 1 103 ? 36.944 6.531 -23.800 1.00 94.88 103 PHE A N 1
ATOM 839 C CA . PHE A 1 103 ? 36.309 7.760 -23.338 1.00 94.88 103 PHE A CA 1
ATOM 840 C C . PHE A 1 103 ? 34.887 7.482 -22.850 1.00 94.88 103 PHE A C 1
ATOM 842 O O . PHE A 1 103 ? 34.567 7.749 -21.694 1.00 94.88 103 PHE A O 1
ATOM 849 N N . VAL A 1 104 ? 34.048 6.881 -23.694 1.00 94.25 104 VAL A N 1
ATOM 850 C CA . VAL A 1 104 ? 32.651 6.616 -23.344 1.00 94.25 104 VAL A CA 1
ATOM 851 C C . VAL A 1 104 ? 32.530 5.645 -22.166 1.00 94.25 104 VAL A C 1
ATOM 853 O O . VAL A 1 104 ? 31.692 5.861 -21.294 1.00 94.25 104 VAL A O 1
ATOM 856 N N . GLN A 1 105 ? 33.378 4.614 -22.100 1.00 93.88 105 GLN A N 1
ATOM 857 C CA . GLN A 1 105 ? 33.429 3.690 -20.960 1.00 93.88 105 GLN A CA 1
ATOM 858 C C . GLN A 1 105 ? 33.759 4.425 -19.658 1.00 93.88 105 GLN A C 1
ATOM 860 O O . GLN A 1 105 ? 33.014 4.323 -18.687 1.00 93.88 105 GLN A O 1
ATOM 865 N N . SER A 1 106 ? 34.813 5.244 -19.671 1.00 94.00 106 SER A N 1
ATOM 866 C CA . SER A 1 106 ? 35.249 6.008 -18.498 1.00 94.00 106 SER A CA 1
ATOM 867 C C . SER A 1 106 ? 34.161 6.968 -18.018 1.00 94.00 106 SER A C 1
ATOM 869 O O . SER A 1 106 ? 33.884 7.052 -16.824 1.00 94.00 106 SER A O 1
ATOM 871 N N . ILE A 1 107 ? 33.489 7.660 -18.944 1.00 93.88 107 ILE A N 1
ATOM 872 C CA . ILE A 1 107 ? 32.367 8.540 -18.608 1.00 93.88 107 ILE A CA 1
ATOM 873 C C . ILE A 1 107 ? 31.177 7.742 -18.062 1.00 93.88 107 ILE A C 1
ATOM 875 O O . ILE A 1 107 ? 30.583 8.155 -17.069 1.00 93.88 107 ILE A O 1
ATOM 879 N N . ALA A 1 108 ? 30.832 6.597 -18.659 1.00 91.25 108 ALA A N 1
ATOM 880 C CA . ALA A 1 108 ? 29.746 5.746 -18.174 1.00 91.25 108 ALA A CA 1
ATOM 881 C C . ALA A 1 108 ? 30.019 5.203 -16.762 1.00 91.25 108 ALA A C 1
ATOM 883 O O . ALA A 1 108 ? 29.086 5.057 -15.968 1.00 91.25 108 ALA A O 1
ATOM 884 N N . ASP A 1 109 ? 31.274 4.905 -16.435 1.00 92.69 109 ASP A N 1
ATOM 885 C CA . ASP A 1 109 ? 31.677 4.439 -15.110 1.00 92.69 109 ASP A CA 1
ATOM 886 C C . ASP A 1 109 ? 31.634 5.579 -14.092 1.00 92.69 109 ASP A C 1
ATOM 888 O O . ASP A 1 109 ? 31.002 5.438 -13.042 1.00 92.69 109 ASP A O 1
ATOM 892 N N . LEU A 1 110 ? 32.189 6.746 -14.436 1.00 91.81 110 LEU A N 1
ATOM 893 C CA . LEU A 1 110 ? 32.128 7.940 -13.591 1.00 91.81 110 LEU A CA 1
ATOM 894 C C . LEU A 1 110 ? 30.683 8.376 -13.323 1.00 91.81 110 LEU A C 1
ATOM 896 O O . LEU A 1 110 ? 30.350 8.659 -12.174 1.00 91.81 110 LEU A O 1
ATOM 900 N N . ALA A 1 111 ? 29.820 8.348 -14.343 1.00 90.81 111 ALA A N 1
ATOM 901 C CA . ALA A 1 111 ? 28.401 8.694 -14.244 1.00 90.81 111 ALA A CA 1
ATOM 902 C C . ALA A 1 111 ? 27.580 7.705 -13.399 1.00 90.81 111 ALA A C 1
ATOM 904 O O . ALA A 1 111 ? 26.433 7.994 -13.072 1.00 90.81 111 ALA A O 1
ATOM 905 N N . SER A 1 112 ? 28.140 6.545 -13.033 1.00 89.69 112 SER A N 1
ATOM 906 C CA . SER A 1 112 ? 27.462 5.582 -12.149 1.00 89.69 112 SER A CA 1
ATOM 907 C C . SER A 1 112 ? 27.391 6.059 -10.697 1.00 89.69 112 SER A C 1
ATOM 909 O O . SER A 1 112 ? 26.605 5.525 -9.917 1.00 89.69 112 SER A O 1
ATOM 911 N N . LYS A 1 113 ? 28.233 7.027 -10.312 1.00 89.38 113 LYS A N 1
ATOM 912 C CA . LYS A 1 113 ? 28.262 7.608 -8.967 1.00 89.38 113 LYS A CA 1
ATOM 913 C C . LYS A 1 113 ? 27.671 9.010 -9.015 1.00 89.38 113 LYS A C 1
ATOM 915 O O . LYS A 1 113 ? 28.183 9.863 -9.736 1.00 89.38 113 LYS A O 1
ATOM 920 N N . SER A 1 114 ? 26.651 9.269 -8.197 1.00 87.50 114 SER A N 1
ATOM 921 C CA . SER A 1 114 ? 25.994 10.582 -8.125 1.00 87.50 114 SER A CA 1
ATOM 922 C C . SER A 1 114 ? 26.962 11.722 -7.789 1.00 87.50 114 SER A C 1
ATOM 924 O O . SER A 1 114 ? 26.805 12.810 -8.327 1.00 87.50 114 SER A O 1
ATOM 926 N N . SER A 1 115 ? 28.000 11.466 -6.983 1.00 89.50 115 SER A N 1
ATOM 927 C CA . SER A 1 115 ? 29.018 12.457 -6.589 1.00 89.50 115 SER A CA 1
ATOM 928 C C . SER A 1 115 ? 29.796 13.062 -7.757 1.00 89.50 115 SER A C 1
ATOM 930 O O . SER A 1 115 ? 30.316 14.165 -7.646 1.00 89.50 115 SER A O 1
ATOM 932 N N . ASN A 1 116 ? 29.915 12.334 -8.867 1.00 89.62 116 ASN A N 1
ATOM 933 C CA . ASN A 1 116 ? 30.721 12.761 -10.010 1.00 89.62 116 ASN A CA 1
ATOM 934 C C . ASN A 1 116 ? 29.893 13.528 -11.045 1.00 89.62 116 ASN A C 1
ATOM 936 O O . ASN A 1 116 ? 30.453 14.104 -11.976 1.00 89.62 116 ASN A O 1
ATOM 940 N N . VAL A 1 117 ? 28.565 13.505 -10.918 1.00 86.94 117 VAL A N 1
ATOM 941 C CA . VAL A 1 117 ? 27.646 14.000 -11.945 1.00 86.94 117 VAL A CA 1
ATOM 942 C C . VAL A 1 117 ? 27.788 15.509 -12.135 1.00 86.94 117 VAL A C 1
ATOM 944 O O . VAL A 1 117 ? 27.799 15.959 -13.275 1.00 86.94 117 VAL A O 1
ATOM 947 N N . ASP A 1 118 ? 28.006 16.269 -11.061 1.00 86.12 118 ASP A N 1
ATOM 948 C CA . ASP A 1 118 ? 28.177 17.727 -11.131 1.00 86.12 118 ASP A CA 1
ATOM 949 C C . ASP A 1 118 ? 29.487 18.120 -11.835 1.00 86.12 118 ASP A C 1
ATOM 951 O O . ASP A 1 118 ? 29.519 19.040 -12.652 1.00 86.12 118 ASP A O 1
ATOM 955 N N . CYS A 1 119 ? 30.574 17.377 -11.591 1.00 88.62 119 CYS A N 1
ATOM 956 C CA . CYS A 1 119 ? 31.841 17.582 -12.298 1.00 88.62 119 CYS A CA 1
ATOM 957 C C . CYS A 1 119 ? 31.708 17.258 -13.794 1.00 88.62 119 CYS A C 1
ATOM 959 O O . CYS A 1 119 ? 32.258 17.964 -14.638 1.00 88.62 119 CYS A O 1
ATOM 961 N N . LEU A 1 120 ? 30.967 16.197 -14.125 1.00 88.94 120 LEU A N 1
ATOM 962 C CA . LEU A 1 120 ? 30.690 15.810 -15.509 1.00 88.94 120 LEU A CA 1
ATOM 963 C C . LEU A 1 120 ? 29.777 16.826 -16.217 1.00 88.94 120 LEU A C 1
ATOM 965 O O . LEU A 1 120 ? 29.977 17.106 -17.400 1.00 88.94 120 LEU A O 1
ATOM 969 N N . GLU A 1 121 ? 28.810 17.406 -15.503 1.00 87.31 121 GLU A N 1
ATOM 970 C CA . GLU A 1 121 ? 27.973 18.507 -15.990 1.00 87.31 121 GLU A CA 1
ATOM 971 C C . GLU A 1 121 ? 28.825 19.736 -16.325 1.00 87.31 121 GLU A C 1
ATOM 973 O O . GLU A 1 121 ? 28.752 20.241 -17.447 1.00 87.31 121 GLU A O 1
ATOM 978 N N . ALA A 1 122 ? 29.692 20.164 -15.400 1.00 87.50 122 ALA A N 1
ATOM 979 C CA . ALA A 1 122 ? 30.600 21.294 -15.601 1.00 87.50 122 ALA A CA 1
ATOM 980 C C . ALA A 1 122 ? 31.565 21.085 -16.783 1.00 87.50 122 ALA A C 1
ATOM 982 O O . ALA A 1 122 ? 31.923 22.040 -17.469 1.00 87.50 122 ALA A O 1
ATOM 983 N N . ALA A 1 123 ? 31.947 19.836 -17.060 1.00 88.62 123 ALA A N 1
ATOM 984 C CA . ALA A 1 123 ? 32.781 19.474 -18.205 1.00 88.62 123 ALA A CA 1
ATOM 985 C C . ALA A 1 123 ? 32.029 19.455 -19.554 1.00 88.62 123 ALA A C 1
ATOM 987 O O . ALA A 1 123 ? 32.635 19.152 -20.581 1.00 88.62 123 ALA A O 1
ATOM 988 N N . GLY A 1 124 ? 30.720 19.735 -19.583 1.00 88.06 124 GLY A N 1
ATOM 989 C CA . GLY A 1 124 ? 29.930 19.740 -20.819 1.00 88.06 124 GLY A CA 1
ATOM 990 C C . GLY A 1 124 ? 29.779 18.352 -21.449 1.00 88.06 124 GLY A C 1
ATOM 991 O O . GLY A 1 124 ? 29.655 18.224 -22.666 1.00 88.06 124 GLY A O 1
ATOM 992 N N . VAL A 1 125 ? 29.791 17.287 -20.638 1.00 90.31 125 VAL A N 1
ATOM 993 C CA . VAL A 1 125 ? 29.903 15.903 -21.129 1.00 90.31 125 VAL A CA 1
ATOM 994 C C . VAL A 1 125 ? 28.797 15.495 -22.113 1.00 90.31 125 VAL A C 1
ATOM 996 O O . VAL A 1 125 ? 29.042 14.700 -23.017 1.00 90.31 125 VAL A O 1
ATOM 999 N N . ILE A 1 126 ? 27.586 16.052 -21.986 1.00 87.75 126 ILE A N 1
ATOM 1000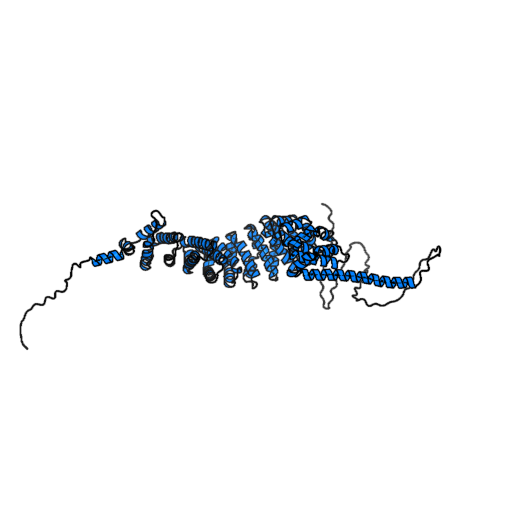 C CA . ILE A 1 126 ? 26.466 15.736 -22.888 1.00 87.75 126 ILE A CA 1
ATOM 1001 C C . ILE A 1 126 ? 26.786 16.174 -24.324 1.00 87.75 126 ILE A C 1
ATOM 1003 O O . ILE A 1 126 ? 26.465 15.449 -25.266 1.00 87.75 126 ILE A O 1
ATOM 1007 N N . ASP A 1 127 ? 27.457 17.314 -24.501 1.00 89.69 127 ASP A N 1
ATOM 1008 C CA . ASP A 1 127 ? 27.859 17.802 -25.825 1.00 89.69 127 ASP A CA 1
ATOM 1009 C C . ASP A 1 127 ? 28.921 16.910 -26.467 1.00 89.69 127 ASP A C 1
ATOM 1011 O O . ASP A 1 127 ? 28.917 16.720 -27.680 1.00 89.69 127 ASP A O 1
ATOM 1015 N N . LEU A 1 128 ? 29.783 16.302 -25.650 1.00 91.19 128 LEU A N 1
ATOM 1016 C CA . LEU A 1 128 ? 30.801 15.359 -26.110 1.00 91.19 128 LEU A CA 1
ATOM 1017 C C . LEU A 1 128 ? 30.215 13.979 -26.438 1.00 91.19 128 LEU A C 1
ATOM 1019 O O . LEU A 1 128 ? 30.704 13.300 -27.338 1.00 91.19 128 LEU A O 1
ATOM 1023 N N . LEU A 1 129 ? 29.163 13.557 -25.729 1.00 90.62 129 LEU A N 1
ATOM 1024 C CA . LEU A 1 129 ? 28.508 12.265 -25.947 1.00 90.62 129 LEU A CA 1
ATOM 1025 C C . LEU A 1 129 ? 27.506 12.289 -27.108 1.00 90.62 129 LEU A C 1
ATOM 1027 O O . LEU A 1 129 ? 27.325 11.263 -27.761 1.00 90.62 129 LEU A O 1
ATOM 1031 N N . ARG A 1 130 ? 26.870 13.433 -27.399 1.00 89.44 130 ARG A N 1
ATOM 1032 C CA . ARG A 1 130 ? 25.845 13.538 -28.453 1.00 89.44 130 ARG A CA 1
ATOM 1033 C C . ARG A 1 130 ? 26.338 13.057 -29.831 1.00 89.44 130 ARG A C 1
ATOM 1035 O O . ARG A 1 130 ? 25.637 12.238 -30.422 1.00 89.44 130 ARG A O 1
ATOM 1042 N N . PRO A 1 131 ? 27.514 13.467 -30.351 1.00 89.38 131 PRO A N 1
ATOM 1043 C CA . PRO A 1 131 ? 28.015 12.973 -31.638 1.00 89.38 131 PRO A CA 1
ATOM 1044 C C . PRO A 1 131 ? 28.273 11.461 -31.647 1.00 89.38 131 PRO A C 1
ATOM 1046 O O . PRO A 1 131 ? 28.138 10.812 -32.681 1.00 89.38 131 PRO A O 1
ATOM 1049 N N . LEU A 1 132 ? 28.611 10.888 -30.488 1.00 90.88 132 LEU A N 1
ATOM 1050 C CA . LEU A 1 132 ? 28.941 9.468 -30.344 1.00 90.88 132 LEU A CA 1
ATOM 1051 C C . LEU A 1 132 ? 27.702 8.562 -30.390 1.00 90.88 132 LEU A C 1
ATOM 1053 O O . LEU A 1 132 ? 27.837 7.357 -30.582 1.00 90.88 132 LEU A O 1
ATOM 1057 N N . LEU A 1 133 ? 26.493 9.123 -30.285 1.00 86.56 133 LEU A N 1
ATOM 1058 C CA . LEU A 1 133 ? 25.246 8.379 -30.496 1.00 86.56 133 LEU A CA 1
ATOM 1059 C C . LEU A 1 133 ? 25.042 7.948 -31.951 1.00 86.56 133 LEU A C 1
ATOM 1061 O O . LEU A 1 133 ? 24.335 6.973 -32.192 1.00 86.56 133 LEU A O 1
ATOM 1065 N N . VAL A 1 134 ? 25.666 8.652 -32.901 1.00 86.50 134 VAL A N 1
ATOM 1066 C CA . VAL A 1 134 ? 25.592 8.380 -34.348 1.00 86.50 134 VAL A CA 1
ATOM 1067 C C . VAL A 1 134 ? 26.911 7.773 -34.855 1.00 86.50 134 VAL A C 1
ATOM 1069 O O . VAL A 1 134 ? 27.182 7.742 -36.052 1.00 86.50 134 VAL A O 1
ATOM 1072 N N . ASP A 1 135 ? 27.763 7.281 -33.948 1.00 88.19 135 ASP A N 1
ATOM 1073 C CA . ASP A 1 135 ? 29.045 6.668 -34.306 1.00 88.19 135 ASP A CA 1
ATOM 1074 C C . ASP A 1 135 ? 28.846 5.468 -35.241 1.00 88.19 135 ASP A C 1
ATOM 1076 O O . ASP A 1 135 ? 27.850 4.760 -35.149 1.00 88.19 135 ASP A O 1
ATOM 1080 N N . THR A 1 136 ? 29.790 5.179 -36.131 1.00 86.06 136 THR A N 1
ATOM 1081 C CA . THR A 1 136 ? 29.687 4.004 -37.011 1.00 86.06 136 THR A CA 1
ATOM 1082 C C . THR A 1 136 ? 29.785 2.683 -36.244 1.00 86.06 136 THR A C 1
ATOM 1084 O O . THR A 1 136 ? 29.397 1.636 -36.764 1.00 86.06 136 THR A O 1
ATOM 1087 N N . ILE A 1 137 ? 30.302 2.716 -35.013 1.00 87.69 137 ILE A N 1
ATOM 1088 C CA . ILE A 1 137 ? 30.574 1.542 -34.193 1.00 87.69 137 ILE A CA 1
ATOM 1089 C C . ILE A 1 137 ? 29.455 1.353 -33.159 1.00 87.69 137 ILE A C 1
ATOM 1091 O O . ILE A 1 137 ? 29.332 2.154 -32.227 1.00 87.69 137 ILE A O 1
ATOM 1095 N N . PRO A 1 138 ? 28.694 0.243 -33.219 1.00 87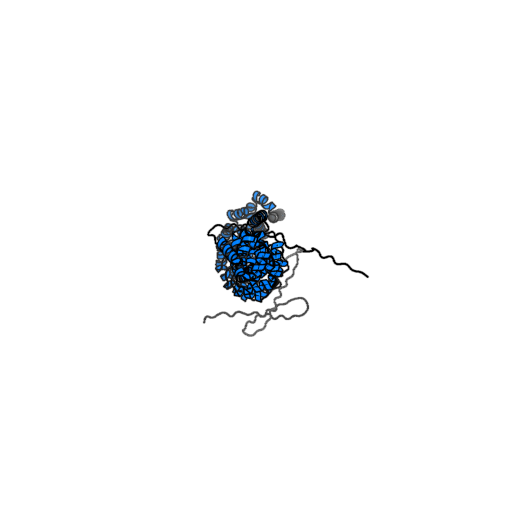.25 138 PRO A N 1
ATOM 1096 C CA . PRO A 1 138 ? 27.530 0.065 -32.352 1.00 87.25 138 PRO A CA 1
ATOM 1097 C C . PRO A 1 138 ? 27.846 -0.033 -30.853 1.00 87.25 138 PRO A C 1
ATOM 1099 O O . PRO A 1 138 ? 27.007 0.311 -30.022 1.00 87.25 138 PRO A O 1
ATOM 1102 N N . SER A 1 139 ? 29.045 -0.496 -30.478 1.00 89.06 139 SER A N 1
ATOM 1103 C CA . SER A 1 139 ? 29.464 -0.533 -29.070 1.00 89.06 139 SER A CA 1
ATOM 1104 C C . SER A 1 139 ? 29.662 0.868 -28.492 1.00 89.06 139 SER A C 1
ATOM 1106 O O . SER A 1 139 ? 29.278 1.108 -27.349 1.00 89.06 139 SER A O 1
ATOM 1108 N N . ILE A 1 140 ? 30.198 1.800 -29.286 1.00 90.69 140 ILE A N 1
ATOM 1109 C CA . ILE A 1 140 ? 30.375 3.202 -28.891 1.00 90.69 140 ILE A CA 1
ATOM 1110 C C . ILE A 1 140 ? 29.007 3.875 -28.765 1.00 90.69 140 ILE A C 1
ATOM 1112 O O . ILE A 1 140 ? 28.734 4.478 -27.730 1.00 90.69 140 ILE A O 1
ATOM 1116 N N . GLN A 1 141 ? 28.123 3.687 -29.751 1.00 90.00 141 GLN A N 1
ATOM 1117 C CA . GLN A 1 141 ? 26.750 4.206 -29.714 1.00 90.00 141 GLN A CA 1
ATOM 1118 C C . GLN A 1 141 ? 25.998 3.767 -28.448 1.00 90.00 141 GLN A C 1
ATOM 1120 O O . GLN A 1 141 ? 25.432 4.585 -27.724 1.00 90.00 141 GLN A O 1
ATOM 1125 N N . HIS A 1 142 ? 26.015 2.462 -28.162 1.00 89.50 142 HIS A N 1
ATOM 1126 C CA . HIS A 1 142 ? 25.335 1.880 -27.009 1.00 89.50 142 HIS A CA 1
ATOM 1127 C C . HIS A 1 142 ? 25.874 2.418 -25.678 1.00 89.50 142 HIS A C 1
ATOM 1129 O O . HIS A 1 142 ? 25.098 2.817 -24.809 1.00 89.50 142 HIS A O 1
ATOM 1135 N N . LEU A 1 143 ? 27.198 2.447 -25.508 1.00 91.31 143 LEU A N 1
ATOM 1136 C CA . LEU A 1 143 ? 27.808 2.937 -24.275 1.00 91.31 143 LEU A CA 1
ATOM 1137 C C . LEU A 1 143 ? 27.599 4.446 -24.104 1.00 91.31 143 LEU A C 1
ATOM 1139 O O . LEU A 1 143 ? 27.432 4.904 -22.975 1.00 91.31 143 LEU A O 1
ATOM 1143 N N . ALA A 1 144 ? 27.543 5.207 -25.203 1.00 92.50 144 ALA A N 1
ATOM 1144 C CA . ALA A 1 144 ? 27.265 6.640 -25.162 1.00 92.50 144 ALA A CA 1
ATOM 1145 C C . ALA A 1 144 ? 25.836 6.877 -24.675 1.00 92.50 144 ALA A C 1
ATOM 1147 O O . ALA A 1 144 ? 25.616 7.692 -23.780 1.00 92.50 144 ALA A O 1
ATOM 1148 N N . ALA A 1 145 ? 24.883 6.082 -25.168 1.00 91.75 145 ALA A N 1
ATOM 1149 C CA . ALA A 1 145 ? 23.512 6.104 -24.680 1.00 91.75 145 ALA A CA 1
ATOM 1150 C C . ALA A 1 145 ? 23.414 5.704 -23.192 1.00 91.75 145 ALA A C 1
ATOM 1152 O O . ALA A 1 145 ? 22.729 6.373 -22.419 1.00 91.75 145 ALA A O 1
ATOM 1153 N N . ILE A 1 146 ? 24.151 4.681 -22.739 1.00 91.75 146 ILE A N 1
ATOM 1154 C CA . ILE A 1 146 ? 24.205 4.330 -21.307 1.00 91.75 146 ILE A CA 1
ATOM 1155 C C . ILE A 1 146 ? 24.757 5.485 -20.470 1.00 91.75 146 ILE A C 1
ATOM 1157 O O . ILE A 1 146 ? 24.182 5.799 -19.428 1.00 91.75 146 ILE A O 1
ATOM 1161 N N . ALA A 1 147 ? 25.861 6.106 -20.893 1.00 92.94 147 ALA A N 1
ATOM 1162 C CA . ALA A 1 147 ? 26.475 7.219 -20.176 1.00 92.94 147 ALA A CA 1
ATOM 1163 C C . ALA A 1 147 ? 25.482 8.378 -20.003 1.00 92.94 147 ALA A C 1
ATOM 1165 O O . ALA A 1 147 ? 25.277 8.852 -18.885 1.00 92.94 147 ALA A O 1
ATOM 1166 N N . ILE A 1 148 ? 24.789 8.758 -21.083 1.00 92.38 148 ILE A N 1
ATOM 1167 C CA . ILE A 1 148 ? 23.725 9.771 -21.056 1.00 92.38 148 ILE A CA 1
ATOM 1168 C C . ILE A 1 148 ? 22.587 9.351 -20.114 1.00 92.38 148 ILE A C 1
ATOM 1170 O O . ILE A 1 148 ? 22.143 10.153 -19.294 1.00 92.38 148 ILE A O 1
ATOM 1174 N N . GLY A 1 149 ? 22.140 8.094 -20.173 1.00 91.44 149 GLY A N 1
ATOM 1175 C CA . GLY A 1 149 ? 21.077 7.583 -19.305 1.00 91.44 149 GLY A CA 1
ATOM 1176 C C . GLY A 1 149 ? 21.450 7.593 -17.818 1.00 91.44 149 GLY A C 1
ATOM 1177 O O . GLY A 1 149 ? 20.623 7.943 -16.977 1.00 91.44 149 GLY A O 1
ATOM 1178 N N . LYS A 1 150 ? 22.704 7.272 -17.472 1.00 92.88 150 LYS A N 1
ATOM 1179 C CA . LYS A 1 150 ? 23.201 7.320 -16.085 1.00 92.88 150 LYS A CA 1
ATOM 1180 C C . LYS A 1 150 ? 23.241 8.753 -15.556 1.00 92.88 150 LYS A C 1
ATOM 1182 O O . LYS A 1 150 ? 22.737 9.002 -14.464 1.00 92.88 150 LYS A O 1
ATOM 1187 N N . LEU A 1 151 ? 23.749 9.690 -16.358 1.00 91.44 151 LEU A N 1
ATOM 1188 C CA . LEU A 1 151 ? 23.736 11.122 -16.044 1.00 91.44 151 LEU A CA 1
ATOM 1189 C C . LEU A 1 151 ? 22.308 11.624 -15.792 1.00 91.44 151 LEU A C 1
ATOM 1191 O O . LEU A 1 151 ? 22.033 12.221 -14.749 1.00 91.44 151 LEU A O 1
ATOM 1195 N N . ALA A 1 152 ? 21.387 11.299 -16.705 1.00 91.00 152 ALA A N 1
ATOM 1196 C CA . ALA A 1 152 ? 19.976 11.638 -16.572 1.00 91.00 152 ALA A CA 1
ATOM 1197 C C . ALA A 1 152 ? 19.370 11.051 -15.296 1.00 91.00 152 ALA A C 1
ATOM 1199 O O . ALA A 1 152 ? 18.644 11.743 -14.604 1.00 91.00 152 ALA A O 1
ATOM 1200 N N . ASN A 1 153 ? 19.673 9.799 -14.945 1.00 91.31 153 ASN A N 1
ATOM 1201 C CA . ASN A 1 153 ? 19.046 9.093 -13.823 1.00 91.31 153 ASN A CA 1
ATOM 1202 C C . ASN A 1 153 ? 19.365 9.703 -12.443 1.00 91.31 153 ASN A C 1
ATOM 1204 O O . ASN A 1 153 ? 18.576 9.523 -11.504 1.00 91.31 153 ASN A O 1
ATOM 1208 N N . HIS A 1 154 ? 20.501 10.393 -12.313 1.00 90.00 154 HIS A N 1
ATOM 1209 C CA . HIS A 1 154 ? 20.959 10.986 -11.056 1.00 90.00 154 HIS A CA 1
ATOM 1210 C C . HIS A 1 154 ? 20.589 12.461 -10.898 1.00 90.00 154 HIS A C 1
ATOM 1212 O O . HIS A 1 154 ? 20.290 12.865 -9.778 1.00 90.00 154 HIS A O 1
ATOM 1218 N N . ASN A 1 155 ? 20.577 13.248 -11.979 1.00 87.50 155 ASN A N 1
ATOM 1219 C CA . ASN A 1 155 ? 20.361 14.693 -11.896 1.00 87.50 155 ASN A CA 1
ATOM 1220 C C . ASN A 1 155 ? 19.228 15.151 -12.843 1.00 87.50 155 ASN A C 1
ATOM 1222 O O . ASN A 1 155 ? 19.351 15.009 -14.065 1.00 87.50 155 ASN A O 1
ATOM 1226 N N . PRO A 1 156 ? 18.137 15.748 -12.318 1.00 88.62 156 PRO A N 1
ATOM 1227 C CA . PRO A 1 156 ? 17.028 16.223 -13.142 1.00 88.62 156 PRO A CA 1
ATOM 1228 C C . PRO A 1 156 ? 17.435 17.359 -14.093 1.00 88.62 156 PRO A C 1
ATOM 1230 O O . PRO A 1 156 ? 16.859 17.473 -15.174 1.00 88.62 156 PRO A O 1
ATOM 1233 N N . ARG A 1 157 ? 18.441 18.183 -13.759 1.00 87.94 157 ARG A N 1
ATOM 1234 C CA . ARG A 1 157 ? 18.943 19.244 -14.656 1.00 87.94 157 ARG A CA 1
ATOM 1235 C C . ARG A 1 157 ? 19.537 18.654 -15.930 1.00 87.94 157 ARG A C 1
ATOM 1237 O O . ARG A 1 157 ? 19.272 19.156 -17.021 1.00 87.94 157 ARG A O 1
ATOM 1244 N N . LEU A 1 158 ? 20.246 17.534 -15.806 1.00 87.12 158 LEU A N 1
ATOM 1245 C CA . LEU A 1 158 ? 20.796 16.812 -16.950 1.00 87.12 158 LEU A CA 1
ATOM 1246 C C . LEU A 1 158 ? 19.701 16.168 -17.800 1.00 87.12 158 LEU A C 1
ATOM 1248 O O . LEU A 1 158 ? 19.795 16.213 -19.024 1.00 87.12 158 LEU A O 1
ATOM 1252 N N . ALA A 1 159 ? 18.625 15.659 -17.192 1.00 89.00 159 ALA A N 1
ATOM 1253 C CA . ALA A 1 159 ? 17.455 15.202 -17.946 1.00 89.00 159 ALA A CA 1
ATOM 1254 C C . ALA A 1 159 ? 16.848 16.334 -18.804 1.00 89.00 159 ALA A C 1
ATOM 1256 O O . ALA A 1 159 ? 16.576 16.134 -19.988 1.00 89.00 159 ALA A O 1
ATOM 1257 N N . HIS A 1 160 ? 16.733 17.552 -18.258 1.00 86.88 160 HIS A N 1
ATOM 1258 C CA . HIS A 1 160 ? 16.304 18.728 -19.027 1.00 86.88 160 HIS A CA 1
ATOM 1259 C C . HIS A 1 160 ? 17.313 19.117 -20.118 1.00 86.88 160 HIS A C 1
ATOM 1261 O O . HIS A 1 160 ? 16.915 19.495 -21.220 1.00 86.88 160 HIS A O 1
ATOM 1267 N N . ALA A 1 161 ? 18.617 19.027 -19.841 1.00 87.00 161 ALA A N 1
ATOM 1268 C CA . ALA A 1 161 ? 19.660 19.327 -20.818 1.00 87.00 161 ALA A CA 1
ATOM 1269 C C . ALA A 1 161 ? 19.624 18.364 -22.018 1.00 87.00 161 ALA A C 1
ATOM 1271 O O . ALA A 1 161 ? 19.788 18.804 -23.154 1.00 87.00 161 ALA A O 1
ATOM 1272 N N . ILE A 1 162 ? 19.356 17.076 -21.781 1.00 87.94 162 ILE A N 1
ATOM 1273 C CA . ILE A 1 162 ? 19.207 16.050 -22.826 1.00 87.94 162 ILE A CA 1
ATOM 1274 C C . ILE A 1 162 ? 18.035 16.385 -23.756 1.00 87.94 162 ILE A C 1
ATOM 1276 O O . ILE A 1 162 ? 18.182 16.310 -24.976 1.00 87.94 162 ILE A O 1
ATOM 1280 N N . ILE A 1 163 ? 16.906 16.825 -23.194 1.00 87.31 163 ILE A N 1
ATOM 1281 C CA . ILE A 1 163 ? 15.738 17.266 -23.969 1.00 87.31 163 ILE A CA 1
ATOM 1282 C C . ILE A 1 163 ? 16.063 18.525 -24.779 1.00 87.31 163 ILE A C 1
ATOM 1284 O O . ILE A 1 163 ? 15.838 18.553 -25.984 1.00 87.31 163 ILE A O 1
ATOM 1288 N N . ARG A 1 164 ? 16.640 19.559 -24.149 1.00 85.88 164 ARG A N 1
ATOM 1289 C CA . ARG A 1 164 ? 16.985 20.824 -24.831 1.00 85.88 164 ARG A CA 1
ATOM 1290 C C . ARG A 1 164 ? 17.962 20.634 -25.989 1.00 85.88 164 ARG A C 1
ATOM 1292 O O . ARG A 1 164 ? 17.942 21.411 -26.936 1.00 85.88 164 ARG A O 1
ATOM 1299 N N . LYS A 1 165 ? 18.836 19.630 -25.899 1.00 84.38 165 LYS A N 1
ATOM 1300 C CA . LYS A 1 165 ? 19.833 19.301 -26.926 1.00 84.38 165 LYS A CA 1
ATOM 1301 C C . LYS A 1 165 ? 19.305 18.333 -27.995 1.00 84.38 165 LYS A C 1
ATOM 1303 O O . LYS A 1 165 ? 20.109 17.830 -28.776 1.00 84.38 165 LYS A O 1
ATOM 1308 N N . ASP A 1 166 ? 17.994 18.084 -28.029 1.00 83.56 166 ASP A N 1
ATOM 1309 C CA . ASP A 1 166 ? 17.300 17.245 -29.016 1.00 83.56 166 ASP A CA 1
ATOM 1310 C C . ASP A 1 166 ? 17.858 15.814 -29.122 1.00 83.56 166 ASP A C 1
ATOM 1312 O O . ASP A 1 166 ? 17.888 15.178 -30.174 1.00 83.56 166 ASP A O 1
ATOM 1316 N N . VAL A 1 167 ? 18.355 15.284 -28.001 1.00 84.31 167 VAL A N 1
ATOM 1317 C CA . VAL A 1 167 ? 18.943 13.939 -27.964 1.00 84.31 167 VAL A CA 1
ATOM 1318 C C . VAL A 1 167 ? 17.871 12.866 -28.181 1.00 84.31 167 VAL A C 1
ATOM 1320 O O . VAL A 1 167 ? 18.171 11.831 -28.768 1.00 84.31 167 VAL A O 1
ATOM 1323 N N . LEU A 1 168 ? 16.630 13.108 -27.739 1.00 84.50 168 LEU A N 1
ATOM 1324 C CA . LEU A 1 168 ? 15.524 12.152 -27.858 1.00 84.50 168 LEU A CA 1
ATOM 1325 C C . LEU A 1 168 ? 15.143 11.876 -29.313 1.00 84.50 168 LEU A C 1
ATOM 1327 O O . LEU A 1 168 ? 15.096 10.711 -29.702 1.00 84.50 168 LEU A O 1
ATOM 1331 N N . SER A 1 169 ? 14.954 12.915 -30.128 1.00 83.62 169 SER A N 1
ATOM 1332 C CA . SER A 1 169 ? 14.604 12.762 -31.544 1.00 83.62 169 SER A CA 1
ATOM 1333 C C . SER A 1 169 ? 15.648 11.932 -32.292 1.00 83.62 169 SER A C 1
ATOM 1335 O O . SER A 1 169 ? 15.307 11.010 -33.028 1.00 83.62 169 SER A O 1
ATOM 1337 N N . HIS A 1 170 ? 16.936 12.190 -32.040 1.00 80.56 170 HIS A N 1
ATOM 1338 C CA . HIS A 1 170 ? 18.031 11.421 -32.635 1.00 80.56 170 HIS A CA 1
ATOM 1339 C C . HIS A 1 170 ? 18.113 9.978 -32.123 1.00 80.56 170 HIS A C 1
ATOM 1341 O O . HIS A 1 170 ? 18.404 9.072 -32.899 1.00 80.56 170 HIS A O 1
ATOM 1347 N N . LEU A 1 171 ? 17.873 9.761 -30.828 1.00 83.56 171 LEU A N 1
ATOM 1348 C CA . LEU A 1 171 ? 17.935 8.446 -30.187 1.00 83.56 171 LEU A CA 1
ATOM 1349 C C . LEU A 1 171 ? 16.837 7.500 -30.692 1.00 83.56 171 LEU A C 1
ATOM 1351 O O . LEU A 1 171 ? 17.065 6.300 -30.835 1.00 83.56 171 LEU A O 1
ATOM 1355 N N . LEU A 1 172 ? 15.639 8.037 -30.925 1.00 84.88 172 LEU A N 1
ATOM 1356 C CA . LEU A 1 172 ? 14.466 7.256 -31.321 1.00 84.88 172 LEU A CA 1
ATOM 1357 C C . LEU A 1 172 ? 14.394 7.046 -32.838 1.00 84.88 172 LEU A C 1
ATOM 1359 O O . LEU A 1 172 ? 13.724 6.126 -33.315 1.00 84.88 172 LEU A O 1
ATOM 1363 N N . GLN A 1 173 ? 15.147 7.834 -33.609 1.00 80.31 173 GLN A N 1
ATOM 1364 C CA . GLN A 1 173 ? 15.210 7.697 -35.055 1.00 80.31 173 GLN A CA 1
ATOM 1365 C C . GLN A 1 173 ? 15.742 6.310 -35.463 1.00 80.31 173 GLN A C 1
ATOM 1367 O O . GLN A 1 173 ? 16.855 5.911 -35.127 1.00 80.31 173 GLN A O 1
ATOM 1372 N N . HIS A 1 174 ? 14.954 5.577 -36.254 1.00 77.94 174 HIS A N 1
ATOM 1373 C CA . HIS A 1 174 ? 15.293 4.242 -36.768 1.00 77.94 174 HIS A CA 1
ATOM 1374 C C . HIS A 1 174 ? 15.564 3.167 -35.701 1.00 77.94 174 HIS A C 1
ATOM 1376 O O . HIS A 1 174 ? 16.252 2.187 -36.005 1.00 77.94 174 HIS A O 1
ATOM 1382 N N . ILE A 1 175 ? 15.012 3.291 -34.488 1.00 84.25 175 ILE A N 1
ATOM 1383 C CA . ILE A 1 175 ? 15.232 2.324 -33.397 1.00 84.25 175 ILE A CA 1
ATOM 1384 C C . ILE A 1 175 ? 14.917 0.867 -33.786 1.00 84.25 175 ILE A C 1
ATOM 1386 O O . ILE A 1 175 ? 15.567 -0.062 -33.311 1.00 84.25 175 ILE A O 1
ATOM 1390 N N . ASP A 1 176 ? 14.002 0.660 -34.734 1.00 80.19 176 ASP A N 1
ATOM 1391 C CA . ASP A 1 176 ? 13.641 -0.656 -35.274 1.00 80.19 176 ASP A CA 1
ATOM 1392 C C . ASP A 1 176 ? 14.806 -1.407 -35.910 1.00 80.19 176 ASP A C 1
ATOM 1394 O O . ASP A 1 176 ? 14.889 -2.631 -35.819 1.00 80.19 176 ASP A O 1
ATOM 1398 N N . LYS A 1 177 ? 15.704 -0.668 -36.567 1.00 82.25 177 LYS A N 1
ATOM 1399 C CA . LYS A 1 177 ? 16.857 -1.218 -37.288 1.00 82.25 177 LYS A CA 1
ATOM 1400 C C . LYS A 1 177 ? 18.082 -1.363 -36.386 1.00 82.25 177 LYS A C 1
ATOM 1402 O O . LYS A 1 177 ? 19.102 -1.891 -36.826 1.00 82.25 177 LYS A O 1
ATOM 1407 N N . GLN A 1 178 ? 17.999 -0.878 -35.148 1.00 86.81 178 GLN A N 1
ATOM 1408 C CA . GLN A 1 178 ? 19.108 -0.887 -34.209 1.00 86.81 178 GLN A CA 1
ATOM 1409 C C . GLN A 1 178 ? 19.248 -2.235 -33.505 1.00 86.81 178 GLN A C 1
ATOM 1411 O O . GLN A 1 178 ? 18.311 -3.027 -33.389 1.00 86.81 178 GLN A O 1
ATOM 1416 N N . ASN A 1 179 ? 20.455 -2.494 -33.005 1.00 88.06 179 ASN A N 1
ATOM 1417 C CA . ASN A 1 179 ? 20.738 -3.715 -32.263 1.00 88.06 179 ASN A CA 1
ATOM 1418 C C . ASN A 1 179 ? 20.056 -3.719 -30.878 1.00 88.06 179 ASN A C 1
ATOM 1420 O O . ASN A 1 179 ? 19.662 -2.682 -30.336 1.00 88.06 179 ASN A O 1
ATOM 1424 N N . LYS A 1 180 ? 19.986 -4.903 -30.260 1.00 90.31 180 LYS A N 1
ATOM 1425 C CA . LYS A 1 180 ? 19.355 -5.078 -28.945 1.00 90.31 180 LYS A CA 1
ATOM 1426 C C . LYS A 1 180 ? 19.972 -4.238 -27.826 1.00 90.31 180 LYS A C 1
ATOM 1428 O O . LYS A 1 180 ? 19.269 -3.815 -26.916 1.00 90.31 180 LYS A O 1
ATOM 1433 N N . PHE A 1 181 ? 21.279 -3.995 -27.874 1.00 89.75 181 PHE A N 1
ATOM 1434 C CA . PHE A 1 181 ? 21.980 -3.232 -26.843 1.00 89.75 181 PHE A CA 1
ATOM 1435 C C . PHE A 1 181 ? 21.599 -1.751 -26.916 1.00 89.75 181 PHE A C 1
ATOM 1437 O O . PHE A 1 181 ? 21.286 -1.135 -25.898 1.00 89.75 181 PHE A O 1
ATOM 1444 N N . TYR A 1 182 ? 21.552 -1.191 -28.122 1.00 89.12 182 TYR A N 1
ATOM 1445 C CA . TYR A 1 182 ? 21.140 0.182 -28.368 1.00 89.12 182 TYR A CA 1
ATOM 1446 C C . TYR A 1 182 ? 19.680 0.399 -27.970 1.00 89.12 182 TYR A C 1
ATOM 1448 O O . TYR A 1 182 ? 19.408 1.327 -27.215 1.00 89.12 182 TYR A O 1
ATOM 1456 N N . LYS A 1 183 ? 18.767 -0.506 -28.358 1.00 91.50 183 LYS A N 1
ATOM 1457 C CA . LYS A 1 183 ? 17.358 -0.467 -27.925 1.00 91.50 183 LYS A CA 1
ATOM 1458 C C . LYS A 1 183 ? 17.231 -0.405 -26.398 1.00 91.50 183 LYS A C 1
ATOM 1460 O O . LYS A 1 183 ? 16.566 0.482 -25.872 1.00 91.50 183 LYS A O 1
ATOM 1465 N N . LYS A 1 184 ? 17.943 -1.274 -25.667 1.00 92.44 184 LYS A N 1
ATOM 1466 C CA . LYS A 1 184 ? 17.958 -1.256 -24.189 1.00 92.44 184 LYS A CA 1
ATOM 1467 C C . LYS A 1 184 ? 18.493 0.057 -23.619 1.00 92.44 184 LYS A C 1
ATOM 1469 O O . LYS A 1 184 ? 17.931 0.579 -22.659 1.00 92.44 184 LYS A O 1
ATOM 1474 N N . ALA A 1 185 ? 19.562 0.603 -24.197 1.00 91.56 185 ALA A N 1
ATOM 1475 C CA . ALA A 1 185 ? 20.119 1.876 -23.749 1.00 91.56 185 ALA A CA 1
ATOM 1476 C C . ALA A 1 185 ? 19.180 3.057 -24.035 1.00 91.56 185 ALA A C 1
ATOM 1478 O O . ALA A 1 185 ? 19.037 3.935 -23.186 1.00 91.56 185 ALA A O 1
ATOM 1479 N N . ALA A 1 186 ? 18.489 3.048 -25.176 1.00 92.81 186 ALA A N 1
ATOM 1480 C CA . ALA A 1 186 ? 17.493 4.053 -25.512 1.00 92.81 186 ALA A CA 1
ATOM 1481 C C . ALA A 1 186 ? 16.320 4.033 -24.520 1.00 92.81 186 ALA A C 1
ATOM 1483 O O . ALA A 1 186 ? 15.995 5.059 -23.924 1.00 92.81 186 ALA A O 1
ATOM 1484 N N . LEU A 1 187 ? 15.760 2.850 -24.247 1.00 94.69 187 LEU A N 1
ATOM 1485 C CA . LEU A 1 187 ? 14.709 2.658 -23.241 1.00 94.69 187 LEU A CA 1
ATOM 1486 C C . LEU A 1 187 ? 15.170 3.081 -21.838 1.00 94.69 187 LEU A C 1
ATOM 1488 O O . LEU A 1 187 ? 14.403 3.672 -21.078 1.00 94.69 187 LEU A O 1
ATOM 1492 N N . PHE A 1 188 ? 16.441 2.843 -21.499 1.00 94.56 188 PHE A N 1
ATOM 1493 C CA . PHE A 1 188 ? 17.016 3.313 -20.242 1.00 94.56 188 PHE A CA 1
ATOM 1494 C C . PHE A 1 188 ? 17.061 4.844 -20.148 1.00 94.56 188 PHE A C 1
ATOM 1496 O O . PHE A 1 188 ? 16.716 5.377 -19.095 1.00 94.56 188 PHE A O 1
ATOM 1503 N N . ILE A 1 189 ? 17.424 5.554 -21.222 1.00 93.19 189 ILE A N 1
ATOM 1504 C CA . ILE A 1 189 ? 17.373 7.025 -21.255 1.00 93.19 189 ILE A CA 1
ATOM 1505 C C . ILE A 1 189 ? 15.933 7.516 -21.074 1.00 93.19 189 ILE A C 1
ATOM 1507 O O . ILE A 1 189 ? 15.698 8.379 -20.228 1.00 93.19 189 ILE A O 1
ATOM 1511 N N . LEU A 1 190 ? 14.967 6.944 -21.807 1.00 94.44 190 LEU A N 1
ATOM 1512 C CA . LEU A 1 190 ? 13.549 7.312 -21.681 1.00 94.44 190 LEU A CA 1
ATOM 1513 C C . LEU A 1 190 ? 13.063 7.143 -20.237 1.00 94.44 190 LEU A C 1
ATOM 1515 O O . LEU A 1 190 ? 12.486 8.066 -19.663 1.00 94.44 190 LEU A O 1
ATOM 1519 N N . ARG A 1 191 ? 13.388 6.005 -19.611 1.00 94.38 191 ARG A N 1
ATOM 1520 C CA . ARG A 1 191 ? 13.101 5.737 -18.196 1.00 94.38 191 ARG A CA 1
ATOM 1521 C C . ARG A 1 191 ? 13.764 6.753 -17.267 1.00 94.38 191 ARG A C 1
ATOM 1523 O O . ARG A 1 191 ? 13.135 7.222 -16.322 1.00 94.38 191 ARG A O 1
ATOM 1530 N N . ALA A 1 192 ? 15.035 7.068 -17.502 1.00 94.06 192 ALA A N 1
ATOM 1531 C CA . ALA A 1 192 ? 15.811 7.976 -16.665 1.00 94.06 192 ALA A CA 1
ATOM 1532 C C . ALA A 1 192 ? 15.274 9.414 -16.710 1.00 94.06 192 ALA A C 1
ATOM 1534 O O . ALA A 1 192 ? 15.275 10.087 -15.684 1.00 94.06 192 ALA A O 1
ATOM 1535 N N . ILE A 1 193 ? 14.774 9.859 -17.865 1.00 93.44 193 ILE A N 1
ATOM 1536 C CA . ILE A 1 193 ? 14.123 11.164 -18.028 1.00 93.44 193 ILE A CA 1
ATOM 1537 C C . ILE A 1 193 ? 12.740 11.150 -17.378 1.00 93.44 193 ILE A C 1
ATOM 1539 O O . ILE A 1 193 ? 12.458 11.990 -16.523 1.00 93.44 193 ILE A O 1
ATOM 1543 N N . ALA A 1 194 ? 11.911 10.157 -17.720 1.00 94.19 194 ALA A N 1
ATOM 1544 C CA . ALA A 1 194 ? 10.562 10.024 -17.181 1.00 94.19 194 ALA A CA 1
ATOM 1545 C C . ALA A 1 194 ? 10.561 9.872 -15.656 1.00 94.19 194 ALA A C 1
ATOM 1547 O O . ALA A 1 194 ? 9.587 10.219 -15.014 1.00 94.19 194 ALA A O 1
ATOM 1548 N N . LYS A 1 195 ? 11.649 9.401 -15.037 1.00 93.38 195 LYS A N 1
ATOM 1549 C CA . LYS A 1 195 ? 11.752 9.202 -13.586 1.00 93.38 195 LYS A CA 1
ATOM 1550 C C . LYS A 1 195 ? 11.429 10.434 -12.746 1.00 93.38 195 LYS A C 1
ATOM 1552 O O . LYS A 1 195 ? 10.838 10.255 -11.681 1.00 93.38 195 LYS A O 1
ATOM 1557 N N . HIS A 1 196 ? 11.892 11.610 -13.165 1.00 92.38 196 HIS A N 1
ATOM 1558 C CA . HIS A 1 196 ? 12.072 12.759 -12.270 1.00 92.38 196 HIS A CA 1
ATOM 1559 C C . HIS A 1 196 ? 10.827 13.605 -12.078 1.00 92.38 196 HIS A C 1
ATOM 1561 O O . HIS A 1 196 ? 10.605 14.087 -10.973 1.00 92.38 196 HIS A O 1
ATOM 1567 N N . SER A 1 197 ? 10.038 13.812 -13.131 1.00 92.88 197 SER A N 1
ATOM 1568 C CA . SER A 1 197 ? 8.871 14.685 -13.051 1.00 92.88 197 SER A CA 1
ATOM 1569 C C . SER A 1 197 ? 7.800 14.309 -14.081 1.00 92.88 197 SER A C 1
ATOM 1571 O O . SER A 1 197 ? 8.132 13.731 -15.126 1.00 92.88 197 SER A O 1
ATOM 1573 N N . PRO A 1 198 ? 6.523 14.638 -13.814 1.00 93.75 198 PRO A N 1
ATOM 1574 C CA . PRO A 1 198 ? 5.443 14.418 -14.769 1.00 93.75 198 PRO A CA 1
ATOM 1575 C C . PRO A 1 198 ? 5.632 15.227 -16.059 1.00 93.75 198 PRO A C 1
ATOM 1577 O O . PRO A 1 198 ? 5.281 14.737 -17.128 1.00 93.75 198 PRO A O 1
ATOM 1580 N N . GLU A 1 199 ? 6.221 16.426 -15.999 1.00 94.06 199 GLU A N 1
ATOM 1581 C CA . GLU A 1 199 ? 6.494 17.254 -17.182 1.00 94.06 199 GLU A CA 1
ATOM 1582 C C . GLU A 1 199 ? 7.520 16.580 -18.100 1.00 94.06 199 GLU A C 1
ATOM 1584 O O . GLU A 1 199 ? 7.336 16.529 -19.314 1.00 94.06 199 GLU A O 1
ATOM 1589 N N . LEU A 1 200 ? 8.580 16.005 -17.525 1.00 92.31 200 LEU A N 1
ATOM 1590 C CA . LEU A 1 200 ? 9.591 15.264 -18.280 1.00 92.31 200 LEU A CA 1
ATOM 1591 C C . LEU A 1 200 ? 9.015 13.984 -18.894 1.00 92.31 200 LEU A C 1
ATOM 1593 O O . LEU A 1 200 ? 9.314 13.669 -20.046 1.00 92.31 200 LEU A O 1
ATOM 1597 N N . ALA A 1 201 ? 8.163 13.266 -18.158 1.00 93.69 201 ALA A N 1
ATOM 1598 C CA . ALA A 1 201 ? 7.457 12.102 -18.684 1.00 93.69 201 ALA A CA 1
ATOM 1599 C C . ALA A 1 201 ? 6.515 12.479 -19.844 1.00 93.69 201 ALA A C 1
ATOM 1601 O O . ALA A 1 201 ? 6.494 11.787 -20.858 1.00 93.69 201 ALA A O 1
ATOM 1602 N N . LEU A 1 202 ? 5.804 13.607 -19.750 1.00 93.12 202 LEU A N 1
ATOM 1603 C CA . LEU A 1 202 ? 4.957 14.127 -20.829 1.00 93.12 202 LEU A CA 1
ATOM 1604 C C . LEU A 1 202 ? 5.774 14.470 -22.084 1.00 93.12 202 LEU A C 1
ATOM 1606 O O . LEU A 1 202 ? 5.374 14.139 -23.196 1.00 93.12 202 LEU A O 1
ATOM 1610 N N . ILE A 1 203 ? 6.950 15.082 -21.921 1.00 90.75 203 ILE A N 1
ATOM 1611 C CA . ILE A 1 203 ? 7.853 15.358 -23.046 1.00 90.75 203 ILE A CA 1
ATOM 1612 C C . ILE A 1 203 ? 8.300 14.051 -23.713 1.00 90.75 203 ILE A C 1
ATOM 1614 O O . ILE A 1 203 ? 8.320 13.976 -24.940 1.00 90.75 203 ILE A O 1
ATOM 1618 N N . VAL A 1 204 ? 8.616 13.012 -22.933 1.00 92.06 204 VAL A N 1
ATOM 1619 C CA . VAL A 1 204 ? 8.939 11.681 -23.475 1.00 92.06 204 VAL A CA 1
ATOM 1620 C C . VAL A 1 204 ? 7.776 11.116 -24.296 1.00 92.06 204 VAL A C 1
ATOM 1622 O O . VAL A 1 204 ? 8.010 10.574 -25.374 1.00 92.06 204 VAL A O 1
ATOM 1625 N N . VAL A 1 205 ? 6.532 11.282 -23.836 1.00 91.81 205 VAL A N 1
ATOM 1626 C CA . VAL A 1 205 ? 5.335 10.868 -24.587 1.00 91.81 205 VAL A CA 1
ATOM 1627 C C . VAL A 1 205 ? 5.206 11.645 -25.904 1.00 91.81 205 VAL A C 1
ATOM 1629 O O . VAL A 1 205 ? 4.983 11.026 -26.940 1.00 91.81 205 VAL A O 1
ATOM 1632 N N . HIS A 1 206 ? 5.407 12.967 -25.891 1.00 88.56 206 HIS A N 1
ATOM 1633 C CA . HIS A 1 206 ? 5.300 13.816 -27.085 1.00 88.56 206 HIS A CA 1
ATOM 1634 C C . HIS A 1 206 ? 6.414 13.609 -28.125 1.00 88.56 206 HIS A C 1
ATOM 1636 O O . HIS A 1 206 ? 6.213 13.939 -29.287 1.00 88.56 206 HIS A O 1
ATOM 1642 N N . ASN A 1 207 ? 7.576 13.079 -27.734 1.00 87.06 207 ASN A N 1
ATOM 1643 C CA . ASN A 1 207 ? 8.695 12.792 -28.644 1.00 87.06 207 ASN A CA 1
ATOM 1644 C C . ASN A 1 207 ? 8.658 11.345 -29.174 1.00 87.06 207 ASN A C 1
ATOM 1646 O O . ASN A 1 207 ? 9.702 10.713 -29.285 1.00 87.06 207 ASN A O 1
ATOM 1650 N N . ASP A 1 208 ? 7.473 10.772 -29.410 1.00 88.19 208 ASP A N 1
ATOM 1651 C CA . ASP A 1 208 ? 7.280 9.373 -29.844 1.00 88.19 208 ASP A CA 1
ATOM 1652 C C . ASP A 1 208 ? 7.903 8.303 -28.919 1.00 88.19 208 ASP A C 1
ATOM 1654 O O . ASP A 1 208 ? 7.998 7.117 -29.266 1.00 88.19 208 ASP A O 1
ATOM 1658 N N . GLY A 1 209 ? 8.300 8.682 -27.699 1.00 91.00 209 GLY A N 1
ATOM 1659 C CA . GLY A 1 209 ? 8.921 7.776 -26.738 1.00 91.00 209 GLY A CA 1
ATOM 1660 C C . GLY A 1 209 ? 7.955 6.690 -26.279 1.00 91.00 209 GLY A C 1
ATOM 1661 O O . GLY A 1 209 ? 8.349 5.532 -26.165 1.00 91.00 209 GLY A O 1
ATOM 1662 N N . LEU A 1 210 ? 6.676 7.031 -26.090 1.00 93.31 210 LEU A N 1
ATOM 1663 C CA . LEU A 1 210 ? 5.647 6.058 -25.716 1.00 93.31 210 LEU A CA 1
ATOM 1664 C C . LEU A 1 210 ? 5.403 5.026 -26.824 1.00 93.31 210 LEU A C 1
ATOM 1666 O O . LEU A 1 210 ? 5.410 3.829 -26.548 1.00 93.31 210 LEU A O 1
ATOM 1670 N N . GLN A 1 211 ? 5.263 5.474 -28.075 1.00 92.88 211 GLN A N 1
ATOM 1671 C CA . GLN A 1 211 ? 5.081 4.582 -29.228 1.00 92.88 211 GLN A CA 1
ATOM 1672 C C . GLN A 1 211 ? 6.281 3.648 -29.399 1.00 92.88 211 GLN A C 1
ATOM 1674 O O . GLN A 1 211 ? 6.133 2.450 -29.637 1.00 92.88 211 GLN A O 1
ATOM 1679 N N . THR A 1 212 ? 7.485 4.180 -29.186 1.00 93.06 212 THR A N 1
ATOM 1680 C CA . THR A 1 212 ? 8.717 3.393 -29.193 1.00 93.06 212 THR A CA 1
ATOM 1681 C C . THR A 1 212 ? 8.742 2.336 -28.085 1.00 93.06 212 THR A C 1
ATOM 1683 O O . THR A 1 212 ? 9.127 1.194 -28.336 1.00 93.06 212 THR A O 1
ATOM 1686 N N . ILE A 1 213 ? 8.328 2.693 -26.864 1.00 95.25 213 ILE A N 1
ATOM 1687 C CA . ILE A 1 213 ? 8.242 1.762 -25.729 1.00 95.25 213 ILE A CA 1
ATOM 1688 C C . ILE A 1 213 ? 7.252 0.632 -26.022 1.00 95.25 213 ILE A C 1
ATOM 1690 O O . ILE A 1 213 ? 7.610 -0.531 -25.847 1.00 95.25 213 ILE A O 1
ATOM 1694 N N . VAL A 1 214 ? 6.048 0.955 -26.506 1.00 95.00 214 VAL A N 1
ATOM 1695 C CA . VAL A 1 214 ? 5.020 -0.038 -26.865 1.00 95.00 214 VAL A CA 1
ATOM 1696 C C . VAL A 1 214 ? 5.543 -0.986 -27.939 1.00 95.00 214 VAL A C 1
ATOM 1698 O O . VAL A 1 214 ? 5.489 -2.199 -27.768 1.00 95.00 214 VAL A O 1
ATOM 1701 N N . LYS A 1 215 ? 6.179 -0.457 -28.983 1.00 93.38 215 LYS A N 1
ATOM 1702 C CA . LYS A 1 215 ? 6.799 -1.280 -30.024 1.00 93.38 215 LYS A CA 1
ATOM 1703 C C . LYS A 1 215 ? 7.912 -2.190 -29.494 1.00 93.38 215 LYS A C 1
ATOM 1705 O O . LYS A 1 215 ? 8.073 -3.315 -29.952 1.00 93.38 215 LYS A O 1
ATOM 1710 N N . CYS A 1 216 ? 8.686 -1.727 -28.512 1.00 94.12 216 CYS A N 1
ATOM 1711 C CA . CYS A 1 216 ? 9.726 -2.537 -27.878 1.00 94.12 216 CYS A CA 1
ATOM 1712 C C . CYS A 1 216 ? 9.167 -3.629 -26.948 1.00 94.12 216 CYS A C 1
ATOM 1714 O O . CYS A 1 216 ? 9.869 -4.607 -26.700 1.00 94.12 216 CYS A O 1
ATOM 1716 N N . LEU A 1 217 ? 7.931 -3.506 -26.453 1.00 94.62 217 LEU A N 1
ATOM 1717 C CA . LEU A 1 217 ? 7.259 -4.593 -25.726 1.00 94.62 217 LEU A CA 1
ATOM 1718 C C . LEU A 1 217 ? 6.910 -5.779 -26.642 1.00 94.62 217 LEU A C 1
ATOM 1720 O O . LEU A 1 217 ? 6.823 -6.911 -26.168 1.00 94.62 217 LEU A O 1
ATOM 1724 N N . GLU A 1 218 ? 6.759 -5.538 -27.946 1.00 93.81 218 GLU A N 1
ATOM 1725 C CA . GLU A 1 218 ? 6.515 -6.573 -28.960 1.00 93.81 218 GLU A CA 1
ATOM 1726 C C . GLU A 1 218 ? 7.802 -7.289 -29.421 1.00 93.81 218 GLU A C 1
ATOM 1728 O O . GLU A 1 218 ? 7.733 -8.270 -30.160 1.00 93.81 218 GLU A O 1
ATOM 1733 N N . ASP A 1 219 ? 8.987 -6.822 -29.005 1.00 93.44 219 ASP A N 1
ATOM 1734 C CA . ASP A 1 219 ? 10.276 -7.387 -29.427 1.00 93.44 219 ASP A CA 1
ATOM 1735 C C . ASP A 1 219 ? 10.482 -8.808 -28.872 1.00 93.44 219 ASP A C 1
ATOM 1737 O O . ASP A 1 219 ? 10.048 -9.122 -27.771 1.00 93.44 219 ASP A O 1
ATOM 1741 N N . PHE A 1 220 ? 11.181 -9.682 -29.597 1.00 90.75 220 PHE A N 1
ATOM 1742 C CA . PHE A 1 220 ? 11.427 -11.058 -29.155 1.00 90.75 220 PHE A CA 1
ATOM 1743 C C . PHE A 1 220 ? 12.505 -11.171 -28.067 1.00 90.75 220 PHE A C 1
ATOM 1745 O O . PHE A 1 220 ? 12.562 -12.202 -27.402 1.00 90.75 220 PHE A O 1
ATOM 1752 N N . ASP A 1 221 ? 13.381 -10.169 -27.884 1.00 93.44 221 ASP A N 1
ATOM 1753 C CA . ASP A 1 221 ? 14.416 -10.219 -26.839 1.00 93.44 221 ASP A CA 1
ATOM 1754 C C . ASP A 1 221 ? 13.809 -9.936 -25.448 1.00 93.44 221 ASP A C 1
ATOM 1756 O O . ASP A 1 221 ? 13.345 -8.818 -25.193 1.00 93.44 221 ASP A O 1
ATOM 1760 N N . PRO A 1 222 ? 13.898 -10.891 -24.502 1.00 92.94 222 PRO A N 1
ATOM 1761 C CA . PRO A 1 222 ? 13.325 -10.755 -23.161 1.00 92.94 222 PRO A CA 1
ATOM 1762 C C . PRO A 1 222 ? 13.805 -9.492 -22.417 1.00 92.94 222 PRO A C 1
ATOM 1764 O O . PRO A 1 222 ? 13.031 -8.784 -21.772 1.00 92.94 222 PRO A O 1
ATOM 1767 N N . GLY A 1 223 ? 15.081 -9.123 -22.564 1.00 94.25 223 GLY A N 1
ATOM 1768 C CA . GLY A 1 223 ? 15.608 -7.942 -21.881 1.00 94.25 223 GLY A CA 1
ATOM 1769 C C . GLY A 1 223 ? 15.234 -6.611 -22.545 1.00 94.25 223 GLY A C 1
ATOM 1770 O O . GLY A 1 223 ? 15.431 -5.565 -21.933 1.00 94.25 223 GLY A O 1
ATOM 1771 N N . ILE A 1 224 ? 14.750 -6.606 -23.795 1.00 94.81 224 ILE A N 1
ATOM 1772 C CA . ILE A 1 224 ? 14.151 -5.400 -24.394 1.00 94.81 224 ILE A CA 1
ATOM 1773 C C . ILE A 1 224 ? 12.754 -5.205 -23.809 1.00 94.81 224 ILE A C 1
ATOM 1775 O O . ILE A 1 224 ? 12.454 -4.098 -23.361 1.00 94.81 224 ILE A O 1
ATOM 1779 N N . LYS A 1 225 ? 11.954 -6.279 -23.721 1.00 95.62 225 LYS A N 1
ATOM 1780 C CA . LYS A 1 225 ? 10.633 -6.246 -23.074 1.00 95.62 225 LYS A CA 1
ATOM 1781 C C . LYS A 1 225 ? 10.721 -5.745 -21.636 1.00 95.62 225 LYS A C 1
ATOM 1783 O O . LYS A 1 225 ? 9.965 -4.860 -21.251 1.00 95.62 225 LYS A O 1
ATOM 1788 N N . GLU A 1 226 ? 11.687 -6.249 -20.867 1.00 95.19 226 GLU A N 1
ATOM 1789 C CA . GLU A 1 226 ? 11.958 -5.773 -19.505 1.00 95.19 226 GLU A CA 1
ATOM 1790 C C . GLU A 1 226 ? 12.213 -4.260 -19.472 1.00 95.19 226 GLU A C 1
ATOM 1792 O O . GLU A 1 226 ? 11.551 -3.528 -18.735 1.00 95.19 226 GLU A O 1
ATOM 1797 N N . ALA A 1 227 ? 13.160 -3.772 -20.279 1.00 95.62 227 ALA A N 1
ATOM 1798 C CA . ALA A 1 227 ? 13.516 -2.357 -20.306 1.00 95.62 227 ALA A CA 1
ATOM 1799 C C . ALA A 1 227 ? 12.332 -1.474 -20.736 1.00 95.62 227 ALA A C 1
ATOM 1801 O O . ALA A 1 227 ? 12.159 -0.376 -20.201 1.00 95.62 227 ALA A O 1
ATOM 1802 N N . ALA A 1 228 ? 11.506 -1.965 -21.663 1.00 96.69 228 ALA A N 1
ATOM 1803 C CA . ALA A 1 228 ? 10.320 -1.280 -22.153 1.00 96.69 228 ALA A CA 1
ATOM 1804 C C . ALA A 1 228 ? 9.222 -1.214 -21.083 1.00 96.69 228 ALA A C 1
ATOM 1806 O O . ALA A 1 228 ? 8.752 -0.121 -20.766 1.00 96.69 228 ALA A O 1
ATOM 1807 N N . ALA A 1 229 ? 8.888 -2.339 -20.447 1.00 97.25 229 ALA A N 1
ATOM 1808 C CA . ALA A 1 229 ? 7.923 -2.387 -19.349 1.00 97.25 229 ALA A CA 1
ATOM 1809 C C . ALA A 1 229 ? 8.360 -1.480 -18.188 1.00 97.25 229 ALA A C 1
ATOM 1811 O O . ALA A 1 229 ? 7.549 -0.758 -17.607 1.00 97.25 229 ALA A O 1
ATOM 1812 N N . TRP A 1 230 ? 9.664 -1.436 -17.898 1.00 96.00 230 TRP A N 1
ATOM 1813 C CA . TRP A 1 230 ? 10.193 -0.580 -16.843 1.00 96.00 230 TRP A CA 1
ATOM 1814 C C . TRP A 1 230 ? 10.084 0.909 -17.177 1.00 96.00 230 TRP A C 1
ATOM 1816 O O . TRP A 1 230 ? 9.719 1.712 -16.316 1.00 96.00 230 TRP A O 1
ATOM 1826 N N . ALA A 1 231 ? 10.405 1.289 -18.417 1.00 96.62 231 ALA A N 1
ATOM 1827 C CA . ALA A 1 231 ? 10.244 2.659 -18.891 1.00 96.62 231 ALA A CA 1
ATOM 1828 C C . ALA A 1 231 ? 8.770 3.088 -18.856 1.00 96.62 231 ALA A C 1
ATOM 1830 O O . ALA A 1 231 ? 8.468 4.182 -18.381 1.00 96.62 231 ALA A O 1
ATOM 1831 N N . LEU A 1 232 ? 7.861 2.200 -19.268 1.00 97.06 232 LEU A N 1
ATOM 1832 C CA . LEU A 1 232 ? 6.423 2.440 -19.243 1.00 97.06 232 LEU A CA 1
ATOM 1833 C C . LEU A 1 232 ? 5.898 2.684 -17.823 1.00 97.06 232 LEU A C 1
ATOM 1835 O O . LEU A 1 232 ? 5.205 3.673 -17.596 1.00 97.06 232 LEU A O 1
ATOM 1839 N N . GLY A 1 233 ? 6.276 1.844 -16.852 1.00 95.88 233 GLY A N 1
ATOM 1840 C CA . GLY A 1 233 ? 5.894 2.042 -15.448 1.00 95.88 233 GLY A CA 1
ATOM 1841 C C . GLY A 1 233 ? 6.358 3.400 -14.907 1.00 95.88 233 GLY A C 1
ATOM 1842 O O . GLY A 1 233 ? 5.617 4.096 -14.218 1.00 95.88 233 GLY A O 1
ATOM 1843 N N . TYR A 1 234 ? 7.552 3.853 -15.308 1.00 95.75 234 TYR A N 1
ATOM 1844 C CA . TYR A 1 234 ? 8.088 5.160 -14.913 1.00 95.75 234 TYR A CA 1
ATOM 1845 C C . TYR A 1 234 ? 7.334 6.354 -15.505 1.00 95.75 234 TYR A C 1
ATOM 1847 O O . TYR A 1 234 ? 7.356 7.421 -14.894 1.00 95.75 234 TYR A O 1
ATOM 1855 N N . ILE A 1 235 ? 6.676 6.178 -16.652 1.00 95.88 235 ILE A N 1
ATOM 1856 C CA . ILE A 1 235 ? 5.765 7.170 -17.230 1.00 95.88 235 ILE A CA 1
ATOM 1857 C C . ILE A 1 235 ? 4.425 7.123 -16.489 1.00 95.88 235 ILE A C 1
ATOM 1859 O O . ILE A 1 235 ? 3.972 8.146 -15.975 1.00 95.88 235 ILE A O 1
ATOM 1863 N N . ALA A 1 236 ? 3.824 5.934 -16.384 1.00 96.12 236 ALA A N 1
ATOM 1864 C CA . ALA A 1 236 ? 2.480 5.752 -15.844 1.00 96.12 236 ALA A CA 1
ATOM 1865 C C . ALA A 1 236 ? 2.356 6.187 -14.379 1.00 96.12 2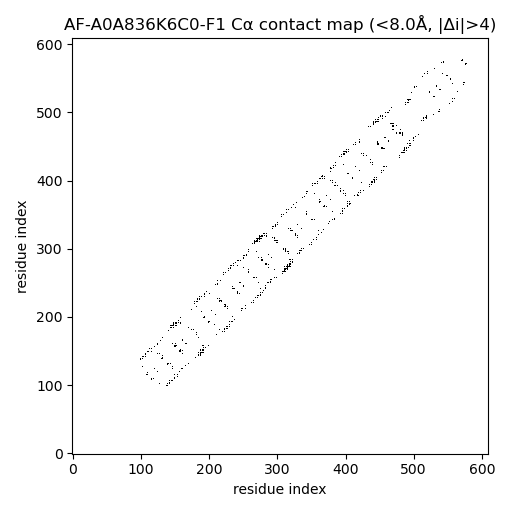36 ALA A C 1
ATOM 1867 O O . ALA A 1 236 ? 1.362 6.796 -14.010 1.00 96.12 236 ALA A O 1
ATOM 1868 N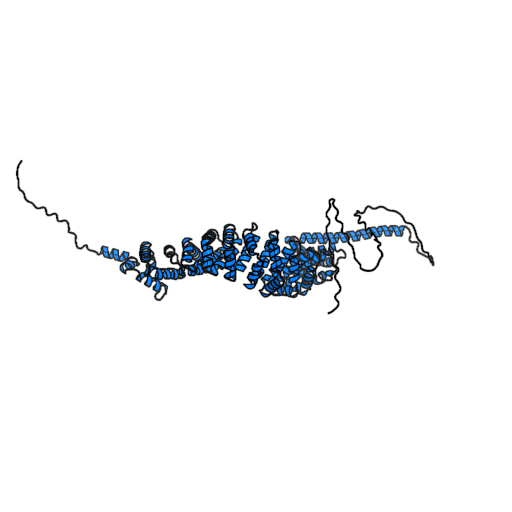 N . ARG A 1 237 ? 3.386 5.953 -13.558 1.00 95.00 237 ARG A N 1
ATOM 1869 C CA . ARG A 1 237 ? 3.337 6.125 -12.097 1.00 95.00 237 ARG A CA 1
ATOM 1870 C C . ARG A 1 237 ? 3.076 7.535 -11.572 1.00 95.00 237 ARG A C 1
ATOM 1872 O O . ARG A 1 237 ? 2.886 7.671 -10.359 1.00 95.00 237 ARG A O 1
ATOM 1879 N N . HIS A 1 238 ? 3.203 8.561 -12.413 1.00 94.19 238 HIS A N 1
ATOM 1880 C CA . HIS A 1 238 ? 3.169 9.963 -11.992 1.00 94.19 238 HIS A CA 1
ATOM 1881 C C . HIS A 1 238 ? 1.752 10.483 -11.801 1.00 94.19 238 HIS A C 1
ATOM 1883 O O . HIS A 1 238 ? 1.450 11.067 -10.764 1.00 94.19 238 HIS A O 1
ATOM 1889 N N . ASN A 1 239 ? 0.880 10.306 -12.794 1.00 94.75 239 ASN A N 1
ATOM 1890 C CA . ASN A 1 239 ? -0.476 10.842 -12.758 1.00 94.75 239 ASN A CA 1
ATOM 1891 C C . ASN A 1 239 ? -1.434 10.050 -13.660 1.00 94.75 239 ASN A C 1
ATOM 1893 O O . ASN A 1 239 ? -1.013 9.296 -14.537 1.00 94.75 239 ASN A O 1
ATOM 1897 N N . LYS A 1 240 ? -2.741 10.275 -13.456 1.00 96.25 240 LYS A N 1
ATOM 1898 C CA . LYS A 1 240 ? -3.813 9.617 -14.217 1.00 96.25 240 LYS A CA 1
ATOM 1899 C C . LYS A 1 240 ? -3.679 9.837 -15.727 1.00 96.25 240 LYS A C 1
ATOM 1901 O O . LYS A 1 240 ? -3.898 8.897 -16.475 1.00 96.25 240 LYS A O 1
ATOM 1906 N N . ASN A 1 241 ? -3.287 11.030 -16.176 1.00 96.38 241 ASN A N 1
ATOM 1907 C CA . ASN A 1 241 ? -3.210 11.358 -17.605 1.00 96.38 241 ASN A CA 1
ATOM 1908 C C . ASN A 1 241 ? -2.107 10.564 -18.323 1.00 96.38 241 ASN A C 1
ATOM 1910 O O . ASN A 1 241 ? -2.318 10.075 -19.426 1.00 96.38 241 ASN A O 1
ATOM 1914 N N . LEU A 1 242 ? -0.940 10.404 -17.694 1.00 95.81 242 LEU A N 1
ATOM 1915 C CA . LEU A 1 242 ? 0.168 9.617 -18.241 1.00 95.81 242 LEU A CA 1
ATOM 1916 C C . LEU A 1 242 ? -0.128 8.115 -18.204 1.00 95.81 242 LEU A C 1
ATOM 1918 O O . LEU A 1 242 ? 0.215 7.402 -19.145 1.00 95.81 242 LEU A O 1
ATOM 1922 N N . ALA A 1 243 ? -0.793 7.638 -17.149 1.00 96.56 243 ALA A N 1
ATOM 1923 C CA . ALA A 1 243 ? -1.286 6.266 -17.101 1.00 96.56 243 ALA A CA 1
ATOM 1924 C C . ALA A 1 243 ? -2.345 6.012 -18.189 1.00 96.56 243 ALA A C 1
ATOM 1926 O O . ALA A 1 243 ? -2.260 5.005 -18.883 1.00 96.56 243 ALA A O 1
ATOM 1927 N N . GLN A 1 244 ? -3.274 6.950 -18.403 1.00 96.88 244 GLN A N 1
ATOM 1928 C CA . GLN A 1 244 ? -4.261 6.881 -19.483 1.00 96.88 244 GLN A CA 1
ATOM 1929 C C . GLN A 1 244 ? -3.590 6.858 -20.856 1.00 96.88 244 GLN A C 1
ATOM 1931 O O . GLN A 1 244 ? -3.918 5.999 -21.660 1.00 96.88 244 GLN A O 1
ATOM 1936 N N . ALA A 1 245 ? -2.575 7.693 -21.094 1.00 96.06 245 ALA A N 1
ATOM 1937 C CA . ALA A 1 245 ? -1.824 7.663 -22.349 1.00 96.06 245 ALA A CA 1
ATOM 1938 C C . ALA A 1 245 ? -1.196 6.281 -22.622 1.00 96.06 245 ALA A C 1
ATOM 1940 O O . ALA A 1 245 ? -1.209 5.810 -23.757 1.00 96.06 245 ALA A O 1
ATOM 1941 N N . ALA A 1 246 ? -0.677 5.602 -21.590 1.00 95.94 246 ALA A N 1
ATOM 1942 C CA . ALA A 1 246 ? -0.166 4.236 -21.722 1.00 95.94 246 ALA A CA 1
ATOM 1943 C C . ALA A 1 246 ? -1.266 3.223 -22.092 1.00 95.94 246 ALA A C 1
ATOM 1945 O O . ALA A 1 246 ? -1.015 2.301 -22.870 1.00 95.94 246 ALA A O 1
ATOM 1946 N N . VAL A 1 247 ? -2.478 3.396 -21.559 1.00 96.06 247 VAL A N 1
ATOM 1947 C CA . VAL A 1 247 ? -3.646 2.576 -21.912 1.00 96.06 247 VAL A CA 1
ATOM 1948 C C . VAL A 1 247 ? -4.105 2.846 -23.342 1.00 96.06 247 VAL A C 1
ATOM 1950 O O . VAL A 1 247 ? -4.287 1.897 -24.099 1.00 96.06 247 VAL A O 1
ATOM 1953 N N . ASP A 1 248 ? -4.201 4.114 -23.738 1.00 95.31 248 ASP A N 1
ATOM 1954 C CA . ASP A 1 248 ? -4.604 4.535 -25.085 1.00 95.31 248 ASP A CA 1
ATOM 1955 C C . ASP A 1 248 ? -3.614 4.046 -26.154 1.00 95.31 248 ASP A C 1
ATOM 1957 O O . ASP A 1 248 ? -3.995 3.747 -27.284 1.00 95.31 248 ASP A O 1
ATOM 1961 N N . ALA A 1 249 ? -2.337 3.896 -25.786 1.00 94.38 249 ALA A N 1
ATOM 1962 C CA . ALA A 1 249 ? -1.304 3.287 -26.621 1.00 94.38 249 ALA A CA 1
ATOM 1963 C C . ALA A 1 249 ? -1.343 1.742 -26.634 1.00 94.38 249 ALA A C 1
ATOM 1965 O O . ALA A 1 249 ? -0.413 1.109 -27.128 1.00 94.38 249 ALA A O 1
ATOM 1966 N N . ASN A 1 250 ? -2.399 1.126 -26.092 1.00 94.56 250 ASN A N 1
ATOM 1967 C CA . ASN A 1 250 ? -2.625 -0.319 -26.040 1.00 94.56 250 ASN A CA 1
ATOM 1968 C C . ASN A 1 250 ? -1.505 -1.110 -25.334 1.00 94.56 250 ASN A C 1
ATOM 1970 O O . ASN A 1 250 ? -1.174 -2.235 -25.713 1.00 94.56 250 ASN A O 1
ATOM 1974 N N . ALA A 1 251 ? -0.906 -0.534 -24.287 1.00 96.06 251 ALA A N 1
ATOM 1975 C CA . ALA A 1 251 ? 0.209 -1.176 -23.597 1.00 96.06 251 ALA A CA 1
ATOM 1976 C C . ALA A 1 251 ? -0.215 -2.293 -22.622 1.00 96.06 251 ALA A C 1
ATOM 1978 O O . ALA A 1 251 ? 0.588 -3.178 -22.327 1.00 96.06 251 ALA A O 1
ATOM 1979 N N . ILE A 1 252 ? -1.460 -2.285 -22.120 1.00 96.69 252 ILE A N 1
ATOM 1980 C CA . ILE A 1 252 ? -1.933 -3.262 -21.119 1.00 96.69 252 ILE A CA 1
ATOM 1981 C C . ILE A 1 252 ? -1.846 -4.710 -21.636 1.00 96.69 252 ILE A C 1
ATOM 1983 O O . ILE A 1 252 ? -1.220 -5.519 -20.948 1.00 96.69 252 ILE A O 1
ATOM 1987 N N . PRO A 1 253 ? -2.385 -5.076 -22.819 1.00 96.62 253 PRO A N 1
ATOM 1988 C CA . PRO A 1 253 ? -2.276 -6.449 -23.316 1.00 96.62 253 PRO A CA 1
ATOM 1989 C C . PRO A 1 253 ? -0.824 -6.923 -23.443 1.00 96.62 253 PRO A C 1
ATOM 1991 O O . PRO A 1 253 ? -0.512 -8.065 -23.116 1.00 96.62 253 PRO A O 1
ATOM 1994 N N . LEU A 1 254 ? 0.090 -6.032 -23.842 1.00 96.56 254 LEU A N 1
ATOM 1995 C CA . LEU A 1 254 ? 1.517 -6.342 -23.946 1.00 96.56 254 LEU A CA 1
ATOM 1996 C C . LEU A 1 254 ? 2.155 -6.581 -22.569 1.00 96.56 254 LEU A C 1
ATOM 1998 O O . LEU A 1 254 ? 2.947 -7.507 -22.411 1.00 96.56 254 LEU A O 1
ATOM 2002 N N . LEU A 1 255 ? 1.771 -5.809 -21.547 1.00 96.81 255 LEU A N 1
ATOM 2003 C CA . LEU A 1 255 ? 2.193 -6.060 -20.166 1.00 96.81 255 LEU A CA 1
ATOM 2004 C C . LEU A 1 255 ? 1.634 -7.380 -19.617 1.00 96.81 255 LEU A C 1
ATOM 2006 O O . LEU A 1 255 ? 2.324 -8.071 -18.870 1.00 96.81 255 LEU A O 1
ATOM 2010 N N . VAL A 1 256 ? 0.414 -7.763 -20.002 1.00 96.12 256 VAL A N 1
ATOM 2011 C CA . VAL A 1 256 ? -0.152 -9.074 -19.651 1.00 96.12 256 VAL A CA 1
ATOM 2012 C C . VAL A 1 256 ? 0.636 -10.204 -20.319 1.00 96.12 256 VAL A C 1
ATOM 2014 O O . VAL A 1 256 ? 0.916 -11.210 -19.668 1.00 96.12 256 VAL A O 1
ATOM 2017 N N . LEU A 1 257 ? 1.081 -10.033 -21.569 1.00 94.69 257 LEU A N 1
ATOM 2018 C CA . LEU A 1 257 ? 1.999 -10.981 -22.213 1.00 94.69 257 LEU A CA 1
ATOM 2019 C C . LEU A 1 257 ? 3.337 -11.074 -21.465 1.00 94.69 257 LEU A C 1
ATOM 2021 O O . LEU A 1 257 ? 3.842 -12.176 -21.274 1.00 94.69 257 LEU A O 1
ATOM 2025 N N . CYS A 1 258 ? 3.871 -9.963 -20.944 1.00 94.25 258 CYS A N 1
ATOM 2026 C CA . CYS A 1 258 ? 5.070 -9.985 -20.098 1.00 94.25 258 CYS A CA 1
ATOM 2027 C C . CYS A 1 258 ? 4.907 -10.857 -18.835 1.00 94.25 258 CYS A C 1
ATOM 2029 O O . CYS A 1 258 ? 5.883 -11.447 -18.378 1.00 94.25 258 CYS A O 1
ATOM 2031 N N . LEU A 1 259 ? 3.696 -10.985 -18.276 1.00 93.19 259 LEU A N 1
ATOM 2032 C CA . LEU A 1 259 ? 3.435 -11.887 -17.141 1.00 93.19 259 LEU A CA 1
ATOM 2033 C C . LEU A 1 259 ? 3.459 -13.376 -17.533 1.00 93.19 259 LEU A C 1
ATOM 2035 O O . LEU A 1 259 ? 3.634 -14.243 -16.671 1.00 93.19 259 LEU A O 1
ATOM 2039 N N . GLN A 1 260 ? 3.281 -13.680 -18.819 1.00 92.75 260 GLN A N 1
ATOM 2040 C CA . GLN A 1 260 ? 3.268 -15.044 -19.353 1.00 92.75 260 GLN A CA 1
ATOM 2041 C C . GLN A 1 260 ? 4.665 -15.557 -19.720 1.00 92.75 260 GLN A C 1
ATOM 2043 O O . GLN A 1 260 ? 4.850 -16.771 -19.808 1.00 92.75 260 GLN A O 1
ATOM 2048 N N . GLU A 1 261 ? 5.639 -14.661 -19.886 1.00 90.81 261 GLU A N 1
ATOM 2049 C CA . GLU A 1 261 ? 7.025 -15.010 -20.217 1.00 90.81 261 GLU A CA 1
ATOM 2050 C C . GLU A 1 261 ? 7.660 -15.923 -19.156 1.00 90.81 261 GLU A C 1
ATOM 2052 O O . GLU A 1 261 ? 7.335 -15.814 -17.974 1.00 90.81 261 GLU A O 1
ATOM 2057 N N . PRO A 1 262 ? 8.578 -16.833 -19.516 1.00 89.81 262 PRO A N 1
ATOM 2058 C CA . PRO A 1 262 ? 9.218 -17.715 -18.543 1.00 89.81 262 PRO A CA 1
ATOM 2059 C C . PRO A 1 262 ? 10.148 -16.963 -17.576 1.00 89.81 262 PRO A C 1
ATOM 2061 O O . PRO A 1 262 ? 10.345 -17.404 -16.441 1.00 89.81 262 PRO A O 1
ATOM 2064 N N . GLU A 1 263 ? 10.712 -15.825 -17.985 1.00 89.69 263 GLU A N 1
ATOM 2065 C CA . GLU A 1 263 ? 11.679 -15.071 -17.196 1.00 89.69 263 GLU A CA 1
ATOM 2066 C C . GLU A 1 263 ? 11.050 -14.300 -16.027 1.00 89.69 263 GLU A C 1
ATOM 2068 O O . GLU A 1 263 ? 10.249 -13.377 -16.191 1.00 89.69 263 GLU A O 1
ATOM 2073 N N . LEU A 1 264 ? 11.512 -14.602 -14.810 1.00 88.00 264 LEU A N 1
ATOM 2074 C CA . LEU A 1 264 ? 10.964 -14.018 -13.581 1.00 88.00 264 LEU A CA 1
ATOM 2075 C C . LEU A 1 264 ? 11.126 -12.498 -13.492 1.00 88.00 264 LEU A C 1
ATOM 2077 O O . LEU A 1 264 ? 10.241 -11.813 -12.982 1.00 88.00 264 LEU A O 1
ATOM 2081 N N . TYR A 1 265 ? 12.244 -11.965 -13.987 1.00 89.81 265 TYR A N 1
ATOM 2082 C CA . TYR A 1 265 ? 12.502 -10.527 -13.955 1.00 89.81 265 TYR A CA 1
ATOM 2083 C C . TYR A 1 265 ? 11.508 -9.757 -14.840 1.00 89.81 265 TYR A C 1
ATOM 2085 O O . TYR A 1 265 ? 11.089 -8.662 -14.474 1.00 89.81 265 TYR A O 1
ATOM 2093 N N . ILE A 1 266 ? 11.045 -10.349 -15.947 1.00 92.56 266 ILE A N 1
ATOM 2094 C CA . ILE A 1 266 ? 10.035 -9.739 -16.822 1.00 92.56 266 ILE A CA 1
ATOM 2095 C C . ILE A 1 266 ? 8.684 -9.731 -16.133 1.00 92.56 266 ILE A C 1
ATOM 2097 O O . ILE A 1 266 ? 8.042 -8.684 -16.093 1.00 92.56 266 ILE A O 1
ATOM 2101 N N . LYS A 1 267 ? 8.285 -10.849 -15.516 1.00 92.50 267 LYS A N 1
ATOM 2102 C CA . LYS A 1 267 ? 7.049 -10.902 -14.723 1.00 92.50 267 LYS A CA 1
ATOM 2103 C C . LYS A 1 267 ? 7.051 -9.861 -13.613 1.00 92.50 267 LYS A C 1
ATOM 2105 O O . LYS A 1 267 ? 6.062 -9.163 -13.418 1.00 92.50 267 LYS A O 1
ATOM 2110 N N . GLN A 1 268 ? 8.175 -9.730 -12.908 1.00 92.69 268 GLN A N 1
ATOM 2111 C CA . GLN A 1 268 ? 8.337 -8.754 -11.836 1.00 92.69 268 GLN A CA 1
ATOM 2112 C C . GLN A 1 268 ? 8.139 -7.320 -12.346 1.00 92.69 268 GLN A C 1
ATOM 2114 O O . GLN A 1 268 ? 7.389 -6.553 -11.741 1.00 92.69 268 GLN A O 1
ATOM 2119 N N . ILE A 1 269 ? 8.816 -6.942 -13.433 1.00 95.06 269 ILE A N 1
ATOM 2120 C CA . ILE A 1 269 ? 8.729 -5.584 -13.981 1.00 95.06 269 ILE A CA 1
ATOM 2121 C C . ILE A 1 269 ? 7.369 -5.334 -14.644 1.00 95.06 269 ILE A C 1
ATOM 2123 O O . ILE A 1 269 ? 6.807 -4.256 -14.465 1.00 95.06 269 ILE A O 1
ATOM 2127 N N . GLY A 1 270 ? 6.803 -6.327 -15.331 1.00 95.81 270 GLY A N 1
ATOM 2128 C CA . GLY A 1 270 ? 5.456 -6.271 -15.896 1.00 95.81 270 GLY A CA 1
ATOM 2129 C C . GLY A 1 270 ? 4.395 -6.043 -14.819 1.00 95.81 270 GLY A C 1
ATOM 2130 O O . GLY A 1 270 ? 3.594 -5.119 -14.937 1.00 95.81 270 GLY A O 1
ATOM 2131 N N . ALA A 1 271 ? 4.449 -6.795 -13.714 1.00 96.06 271 ALA A N 1
ATOM 2132 C CA . ALA A 1 271 ? 3.566 -6.593 -12.563 1.00 96.06 271 ALA A CA 1
ATOM 2133 C C . ALA A 1 271 ? 3.749 -5.199 -11.939 1.00 96.06 271 ALA A C 1
ATOM 2135 O O . ALA A 1 271 ? 2.770 -4.536 -11.605 1.00 96.06 271 ALA A O 1
ATOM 2136 N N . SER A 1 272 ? 4.992 -4.720 -11.837 1.00 96.44 272 SER A N 1
ATOM 2137 C CA . SER A 1 272 ? 5.291 -3.370 -11.345 1.00 96.44 272 SER A CA 1
ATOM 2138 C C . SER A 1 272 ? 4.659 -2.286 -12.229 1.00 96.44 272 SER A C 1
ATOM 2140 O O . SER A 1 272 ? 3.981 -1.395 -11.722 1.00 96.44 272 SER A O 1
ATOM 2142 N N . ALA A 1 273 ? 4.790 -2.402 -13.554 1.00 97.50 273 ALA A N 1
ATOM 2143 C CA . ALA A 1 273 ? 4.177 -1.476 -14.504 1.00 97.50 273 ALA A CA 1
ATOM 2144 C C . ALA A 1 273 ? 2.639 -1.515 -14.447 1.00 97.50 273 ALA A C 1
ATOM 2146 O O . ALA A 1 273 ? 1.998 -0.466 -14.458 1.00 97.50 273 ALA A O 1
ATOM 2147 N N . ILE A 1 274 ? 2.042 -2.705 -14.308 1.00 97.56 274 ILE A N 1
ATOM 2148 C CA . ILE A 1 274 ? 0.594 -2.868 -14.111 1.00 97.56 274 ILE A CA 1
ATOM 2149 C C . ILE A 1 274 ? 0.138 -2.201 -12.805 1.00 97.56 274 ILE A C 1
ATOM 2151 O O . ILE A 1 274 ? -0.885 -1.516 -12.788 1.00 97.56 274 ILE A O 1
ATOM 2155 N N . SER A 1 275 ? 0.900 -2.344 -11.716 1.00 97.25 275 SER A N 1
ATOM 2156 C CA . SER A 1 275 ? 0.640 -1.651 -10.448 1.00 97.25 275 SER A CA 1
ATOM 2157 C C . SER A 1 275 ? 0.685 -0.130 -10.619 1.00 97.25 275 SER A C 1
ATOM 2159 O O . SER A 1 275 ? -0.188 0.576 -10.114 1.00 97.25 275 SER A O 1
ATOM 2161 N N . ASP A 1 276 ? 1.675 0.378 -11.357 1.00 97.56 276 ASP A N 1
ATOM 2162 C CA . ASP A 1 276 ? 1.844 1.807 -11.609 1.00 97.56 276 ASP A CA 1
ATOM 2163 C C . ASP A 1 276 ? 0.734 2.406 -12.481 1.00 97.56 276 ASP A C 1
ATOM 2165 O O . ASP A 1 276 ? 0.398 3.567 -12.274 1.00 97.56 276 ASP A O 1
ATOM 2169 N N . ILE A 1 277 ? 0.125 1.636 -13.388 1.00 97.06 277 ILE A N 1
ATOM 2170 C CA . ILE A 1 277 ? -1.051 2.061 -14.170 1.00 97.06 277 ILE A CA 1
ATOM 2171 C C . ILE A 1 277 ? -2.322 1.984 -13.315 1.00 97.06 277 ILE A C 1
ATOM 2173 O O . ILE A 1 277 ? -3.039 2.975 -13.155 1.00 97.06 277 ILE A O 1
ATOM 2177 N N . SER A 1 278 ? -2.587 0.813 -12.730 1.00 96.75 278 SER A N 1
ATOM 2178 C CA . SER A 1 278 ? -3.836 0.526 -12.012 1.00 96.75 278 SER A CA 1
ATOM 2179 C C . SER A 1 278 ? -4.041 1.425 -10.800 1.00 96.75 278 SER A C 1
ATOM 2181 O O . SER A 1 278 ? -5.175 1.721 -10.455 1.00 96.75 278 SER A O 1
ATOM 2183 N N . LYS A 1 279 ? -2.984 1.946 -10.164 1.00 95.12 279 LYS A N 1
ATOM 2184 C CA . LYS A 1 279 ? -3.129 2.748 -8.942 1.00 95.12 279 LYS A CA 1
ATOM 2185 C C . LYS A 1 279 ? -3.848 4.097 -9.124 1.00 95.12 279 LYS A C 1
ATOM 2187 O O . LYS A 1 279 ? -4.184 4.702 -8.105 1.00 95.12 279 LYS A O 1
ATOM 2192 N N . HIS A 1 280 ? -4.045 4.602 -10.342 1.00 95.38 280 HIS A N 1
ATOM 2193 C CA . HIS A 1 280 ? -4.491 5.985 -10.556 1.00 95.38 280 HIS A CA 1
ATOM 2194 C C . HIS A 1 280 ? -6.010 6.186 -10.604 1.00 95.38 280 HIS A C 1
ATOM 2196 O O . HIS A 1 280 ? -6.474 7.236 -10.162 1.00 95.38 280 HIS A O 1
ATOM 2202 N N . SER A 1 281 ? -6.786 5.225 -11.109 1.00 96.31 281 SER A N 1
ATOM 2203 C CA . SER A 1 281 ? -8.251 5.322 -11.126 1.00 96.31 281 SER A CA 1
ATOM 2204 C C . SER A 1 281 ? -8.933 3.971 -11.315 1.00 96.31 281 SER A C 1
ATOM 2206 O O . SER A 1 281 ? -8.309 3.008 -11.763 1.00 96.31 281 SER A O 1
ATOM 2208 N N . ILE A 1 282 ? -10.234 3.941 -11.015 1.00 96.69 282 ILE A N 1
ATOM 2209 C CA . ILE A 1 282 ? -11.090 2.776 -11.230 1.00 96.69 282 ILE A CA 1
ATOM 2210 C C . ILE A 1 282 ? -11.148 2.367 -12.707 1.00 96.69 282 ILE A C 1
ATOM 2212 O O . ILE A 1 282 ? -11.038 1.184 -12.994 1.00 96.69 282 ILE A O 1
ATOM 2216 N N . GLU A 1 283 ? -11.221 3.314 -13.653 1.00 96.88 283 GLU A N 1
ATOM 2217 C CA . GLU A 1 283 ? -11.319 2.985 -15.087 1.00 96.88 283 GLU A CA 1
ATOM 2218 C C . GLU A 1 283 ? -10.042 2.305 -15.608 1.00 96.88 283 GLU A C 1
ATOM 2220 O O . GLU A 1 283 ? -10.096 1.357 -16.394 1.00 96.88 283 GLU A O 1
ATOM 2225 N N . LEU A 1 284 ? -8.878 2.756 -15.127 1.00 96.44 284 LEU A N 1
ATOM 2226 C CA . LEU A 1 284 ? -7.588 2.167 -15.485 1.00 96.44 284 LEU A CA 1
ATOM 2227 C C . LEU A 1 284 ? -7.434 0.771 -14.882 1.00 96.44 284 LEU A C 1
ATOM 2229 O O . LEU A 1 284 ? -6.965 -0.144 -15.556 1.00 96.44 284 LEU A O 1
ATOM 2233 N N . ALA A 1 285 ? -7.842 0.600 -13.622 1.00 96.81 285 ALA A N 1
ATOM 2234 C CA . ALA A 1 285 ? -7.855 -0.703 -12.971 1.00 96.81 285 ALA A CA 1
ATOM 2235 C C . ALA A 1 285 ? -8.817 -1.671 -13.678 1.00 96.81 285 ALA A C 1
ATOM 2237 O O . ALA A 1 285 ? -8.417 -2.797 -13.957 1.00 96.81 285 ALA A O 1
ATOM 2238 N N . GLN A 1 286 ? -10.016 -1.220 -14.059 1.00 96.81 286 GLN A N 1
ATOM 2239 C CA . GLN A 1 286 ? -10.976 -2.022 -14.819 1.00 96.81 286 GLN A CA 1
ATOM 2240 C C . GLN A 1 286 ? -10.386 -2.483 -16.153 1.00 96.81 286 GLN A C 1
ATOM 2242 O O . GLN A 1 286 ? -10.416 -3.669 -16.449 1.00 96.81 286 GLN A O 1
ATOM 2247 N N . THR A 1 287 ? -9.728 -1.591 -16.899 1.00 96.88 287 THR A N 1
ATOM 2248 C CA . THR A 1 287 ? -9.089 -1.964 -18.175 1.00 96.88 287 THR A CA 1
ATOM 2249 C C . THR A 1 287 ? -8.005 -3.039 -17.989 1.00 96.88 287 THR A C 1
ATOM 2251 O O . THR A 1 287 ? -7.834 -3.924 -18.828 1.00 96.88 287 THR A O 1
ATOM 2254 N N . VAL A 1 288 ? -7.263 -2.992 -16.876 1.00 97.00 288 VAL A N 1
ATOM 2255 C CA . VAL A 1 288 ? -6.280 -4.027 -16.510 1.00 97.00 288 VAL A CA 1
ATOM 2256 C C . VAL A 1 288 ? -6.964 -5.364 -16.200 1.00 97.00 288 VAL A C 1
ATOM 2258 O O . VAL A 1 288 ? -6.453 -6.415 -16.596 1.00 97.00 288 VAL A O 1
ATOM 2261 N N . VAL A 1 289 ? -8.103 -5.337 -15.506 1.00 96.06 289 VAL A N 1
ATOM 2262 C CA . VAL A 1 289 ? -8.901 -6.535 -15.208 1.00 96.06 289 VAL A CA 1
ATOM 2263 C C . VAL A 1 289 ? -9.492 -7.136 -16.479 1.00 96.06 289 VAL A C 1
ATOM 2265 O O . VAL A 1 289 ? -9.319 -8.332 -16.706 1.00 96.06 289 VAL A O 1
ATOM 2268 N N . ASP A 1 290 ? -10.078 -6.313 -17.347 1.00 95.38 290 ASP A N 1
ATOM 2269 C CA . ASP A 1 290 ? -10.680 -6.729 -18.619 1.00 95.38 290 ASP A CA 1
ATOM 2270 C C . ASP A 1 290 ? -9.652 -7.375 -19.563 1.00 95.38 290 ASP A C 1
ATOM 2272 O O . ASP A 1 290 ? -9.974 -8.278 -20.334 1.00 95.38 290 ASP A O 1
ATOM 2276 N N . ALA A 1 291 ? -8.380 -6.971 -19.466 1.00 95.38 291 ALA A N 1
ATOM 2277 C CA . ALA A 1 291 ? -7.274 -7.593 -20.192 1.00 95.38 291 ALA A CA 1
ATOM 2278 C C . ALA A 1 291 ? -6.828 -8.958 -19.618 1.00 95.38 291 ALA A C 1
ATOM 2280 O O . ALA A 1 291 ? -5.887 -9.567 -20.133 1.00 95.38 291 ALA A O 1
ATOM 2281 N N . GLY A 1 292 ? -7.459 -9.444 -18.545 1.00 94.62 292 GLY A N 1
ATOM 2282 C CA . GLY A 1 292 ? -7.166 -10.734 -17.919 1.00 94.62 292 GLY A CA 1
ATOM 2283 C C . GLY A 1 292 ? -5.923 -10.741 -17.024 1.00 94.62 292 GLY A C 1
ATOM 2284 O O . GLY A 1 292 ? -5.381 -11.809 -16.737 1.00 94.62 292 GLY A O 1
ATOM 2285 N N . ALA A 1 293 ? -5.443 -9.575 -16.570 1.00 95.69 293 ALA A N 1
ATOM 2286 C CA . ALA A 1 293 ? -4.201 -9.483 -15.799 1.00 95.69 293 ALA A CA 1
ATOM 2287 C C . ALA A 1 293 ? -4.253 -10.245 -14.462 1.00 95.69 293 ALA A C 1
ATOM 2289 O O . ALA A 1 293 ? -3.250 -10.844 -14.070 1.00 95.69 293 ALA A O 1
ATOM 2290 N N . ILE A 1 294 ? -5.408 -10.254 -13.777 1.00 95.06 294 ILE A N 1
ATOM 2291 C CA . ILE A 1 294 ? -5.571 -10.893 -12.458 1.00 95.06 294 ILE A CA 1
ATOM 2292 C C . ILE A 1 294 ? -5.193 -12.374 -12.517 1.00 95.06 294 ILE A C 1
ATOM 2294 O O . ILE A 1 294 ? -4.404 -12.827 -11.692 1.00 95.06 294 ILE A O 1
ATOM 2298 N N . PHE A 1 295 ? -5.680 -13.112 -13.519 1.00 93.56 295 PHE A N 1
ATOM 2299 C CA . PHE A 1 295 ? -5.398 -14.541 -13.664 1.00 93.56 295 PHE A CA 1
ATOM 2300 C C . PHE A 1 295 ? -3.890 -14.829 -13.728 1.00 93.56 295 PHE A C 1
ATOM 2302 O O . PHE A 1 295 ? -3.376 -15.716 -13.044 1.00 93.56 295 PHE A O 1
ATOM 2309 N N . PHE A 1 296 ? -3.147 -14.050 -14.518 1.00 93.50 296 PHE A N 1
ATOM 2310 C CA . PHE A 1 296 ? -1.702 -14.237 -14.651 1.00 93.50 296 PHE A CA 1
ATOM 2311 C C . PHE A 1 296 ? -0.931 -13.769 -13.416 1.00 93.50 296 PHE A C 1
ATOM 2313 O O . PHE A 1 296 ? 0.069 -14.396 -13.061 1.00 93.50 296 PHE A O 1
ATOM 2320 N N . LEU A 1 297 ? -1.390 -12.716 -12.733 1.00 93.81 297 LEU A N 1
ATOM 2321 C CA . LEU A 1 297 ? -0.829 -12.279 -11.452 1.00 93.81 297 LEU A CA 1
ATOM 2322 C C . LEU A 1 297 ? -1.022 -13.356 -10.372 1.00 93.81 297 LEU A C 1
ATOM 2324 O O . LEU A 1 297 ? -0.051 -13.736 -9.720 1.00 93.81 297 LEU A O 1
ATOM 2328 N N . ALA A 1 298 ? -2.228 -13.913 -10.251 1.00 91.62 298 ALA A N 1
ATOM 2329 C CA . ALA A 1 298 ? -2.560 -15.006 -9.338 1.00 91.62 298 ALA A CA 1
ATOM 2330 C C . ALA A 1 298 ? -1.688 -16.244 -9.583 1.00 91.62 298 ALA A C 1
ATOM 2332 O O . ALA A 1 298 ? -0.980 -16.711 -8.691 1.00 91.62 298 ALA A O 1
ATOM 2333 N N . LYS A 1 299 ? -1.623 -16.701 -10.839 1.00 89.81 299 LYS A N 1
ATOM 2334 C CA . LYS A 1 299 ? -0.766 -17.823 -11.243 1.00 89.81 299 LYS A CA 1
ATOM 2335 C C . LYS A 1 299 ? 0.716 -17.568 -10.953 1.00 89.81 299 LYS A C 1
ATOM 2337 O O . LYS A 1 299 ? 1.469 -18.492 -10.653 1.00 89.81 299 LYS A O 1
ATOM 2342 N N . THR A 1 300 ? 1.154 -16.317 -11.070 1.00 86.69 300 THR A N 1
ATOM 2343 C CA . THR A 1 300 ? 2.529 -15.917 -10.757 1.00 86.69 300 THR A CA 1
ATOM 2344 C C . THR A 1 300 ? 2.780 -16.010 -9.250 1.00 86.69 300 THR A C 1
ATOM 2346 O O . THR A 1 300 ? 3.815 -16.535 -8.858 1.00 86.69 300 THR A O 1
ATOM 2349 N N . LEU A 1 301 ? 1.832 -15.610 -8.398 1.00 85.62 301 LEU A N 1
ATOM 2350 C CA . LEU A 1 301 ? 1.955 -15.714 -6.937 1.00 85.62 301 LEU A CA 1
ATOM 2351 C C . LEU A 1 301 ? 2.115 -17.165 -6.444 1.00 85.62 301 LEU A C 1
ATOM 2353 O O . LEU A 1 301 ? 2.905 -17.410 -5.533 1.00 85.62 301 LEU A O 1
ATOM 2357 N N . GLN A 1 302 ? 1.413 -18.107 -7.079 1.00 79.38 302 GLN A N 1
ATOM 2358 C CA . GLN A 1 302 ? 1.442 -19.543 -6.761 1.00 79.38 302 GLN A CA 1
ATOM 2359 C C . GLN A 1 302 ? 2.740 -20.244 -7.187 1.00 79.38 302 GLN A C 1
ATOM 2361 O O . GLN A 1 302 ? 3.061 -21.335 -6.713 1.00 79.38 302 GLN A O 1
ATOM 2366 N N . ALA A 1 303 ? 3.510 -19.642 -8.094 1.00 76.50 303 ALA A N 1
ATOM 2367 C CA . ALA A 1 303 ? 4.806 -20.180 -8.473 1.00 76.50 303 ALA A CA 1
ATOM 2368 C C . ALA A 1 303 ? 5.847 -19.925 -7.363 1.00 76.50 303 ALA A C 1
ATOM 2370 O O . ALA A 1 303 ? 5.814 -18.904 -6.675 1.00 76.50 303 ALA A O 1
ATOM 2371 N N . ASN A 1 304 ? 6.822 -20.832 -7.214 1.00 67.62 304 ASN A N 1
ATOM 2372 C CA . ASN A 1 304 ? 7.963 -20.669 -6.299 1.00 67.62 304 ASN A CA 1
ATOM 2373 C C . ASN A 1 304 ? 8.896 -19.538 -6.774 1.00 67.62 304 ASN A C 1
ATOM 2375 O O . ASN A 1 304 ? 9.948 -19.778 -7.366 1.00 67.62 304 ASN A O 1
ATOM 2379 N N . LEU A 1 305 ? 8.471 -18.296 -6.554 1.00 72.12 305 LEU A N 1
ATOM 2380 C CA . LEU A 1 305 ? 9.144 -17.081 -6.994 1.00 72.12 305 LEU A CA 1
ATOM 2381 C C . LEU A 1 305 ? 10.008 -16.442 -5.913 1.00 72.12 305 LEU A C 1
ATOM 2383 O O . LEU A 1 305 ? 9.750 -16.581 -4.718 1.00 72.12 305 LEU A O 1
ATOM 2387 N N . ASP A 1 306 ? 10.974 -15.645 -6.374 1.00 83.62 306 ASP A N 1
ATOM 2388 C CA . ASP A 1 306 ? 11.742 -14.730 -5.534 1.00 83.62 306 ASP A CA 1
ATOM 2389 C C . ASP A 1 306 ? 10.821 -13.715 -4.826 1.00 83.62 306 ASP A C 1
ATOM 2391 O O . ASP A 1 306 ? 9.809 -13.258 -5.374 1.00 83.62 306 ASP A O 1
ATOM 2395 N N . ALA A 1 307 ? 11.208 -13.316 -3.615 1.00 86.88 307 ALA A N 1
ATOM 2396 C CA . ALA A 1 307 ? 10.462 -12.398 -2.760 1.00 86.88 307 ALA A CA 1
ATOM 2397 C C . ALA A 1 307 ? 10.167 -11.059 -3.461 1.00 86.88 307 ALA A C 1
ATOM 2399 O O . ALA A 1 307 ? 9.083 -10.487 -3.319 1.00 86.88 307 ALA A O 1
ATOM 2400 N N . LYS A 1 308 ? 11.090 -10.587 -4.310 1.00 88.50 308 LYS A N 1
ATOM 2401 C CA . LYS A 1 308 ? 10.909 -9.361 -5.105 1.00 88.50 308 LYS A CA 1
ATOM 2402 C C . LYS A 1 308 ? 9.758 -9.460 -6.102 1.00 88.50 308 LYS A C 1
ATOM 2404 O O . LYS A 1 308 ? 9.014 -8.492 -6.251 1.00 88.50 308 LYS A O 1
ATOM 2409 N N . ALA A 1 309 ? 9.604 -10.602 -6.770 1.00 88.62 309 ALA A N 1
ATOM 2410 C CA . ALA A 1 309 ? 8.522 -10.819 -7.723 1.00 88.62 309 ALA A CA 1
ATOM 2411 C C . ALA A 1 309 ? 7.175 -10.920 -6.997 1.00 88.62 309 ALA A C 1
ATOM 2413 O O . ALA A 1 309 ? 6.240 -10.208 -7.361 1.00 88.62 309 ALA A O 1
ATOM 2414 N N . LYS A 1 310 ? 7.114 -11.693 -5.901 1.00 91.31 310 LYS A N 1
ATOM 2415 C CA . LYS A 1 310 ? 5.925 -11.796 -5.036 1.00 91.31 310 LYS A CA 1
ATOM 2416 C C . LYS A 1 310 ? 5.453 -10.427 -4.556 1.00 91.31 310 LYS A C 1
ATOM 2418 O O . LYS A 1 310 ? 4.278 -10.093 -4.677 1.00 91.31 310 LYS A O 1
ATOM 2423 N N . ARG A 1 311 ? 6.388 -9.585 -4.106 1.00 92.88 311 ARG A N 1
ATOM 2424 C CA . ARG A 1 311 ? 6.099 -8.208 -3.697 1.00 92.88 311 ARG A CA 1
ATOM 2425 C C . ARG A 1 311 ? 5.434 -7.392 -4.812 1.00 92.88 311 ARG A C 1
ATOM 2427 O O . ARG A 1 311 ? 4.461 -6.699 -4.538 1.00 92.88 311 ARG A O 1
ATOM 2434 N N . GLN A 1 312 ? 5.951 -7.432 -6.044 1.00 94.62 312 GLN A N 1
ATOM 2435 C CA . GLN A 1 312 ? 5.372 -6.650 -7.150 1.00 94.62 312 GLN A CA 1
ATOM 2436 C C . GLN A 1 312 ? 3.997 -7.170 -7.572 1.00 94.62 312 GLN A C 1
ATOM 2438 O O . GLN A 1 312 ? 3.107 -6.373 -7.851 1.00 94.62 312 GLN A O 1
ATOM 2443 N N . VAL A 1 313 ? 3.803 -8.488 -7.563 1.00 94.44 313 VAL A N 1
ATOM 2444 C CA . VAL A 1 313 ? 2.508 -9.110 -7.864 1.00 94.44 313 VAL A CA 1
ATOM 2445 C C . VAL A 1 313 ? 1.456 -8.714 -6.828 1.00 94.44 313 VAL A C 1
ATOM 2447 O O . VAL A 1 313 ? 0.388 -8.232 -7.196 1.00 94.44 313 VAL A O 1
ATOM 2450 N N . LEU A 1 314 ? 1.774 -8.827 -5.535 1.00 95.31 314 LEU A N 1
ATOM 2451 C CA . LEU A 1 314 ? 0.867 -8.420 -4.459 1.00 95.31 314 LEU A CA 1
ATOM 2452 C C . LEU A 1 314 ? 0.566 -6.910 -4.505 1.00 95.31 314 LEU A C 1
ATOM 2454 O O . LEU A 1 314 ? -0.569 -6.504 -4.257 1.00 95.31 314 LEU A O 1
ATOM 2458 N N . LEU A 1 315 ? 1.543 -6.067 -4.869 1.00 96.00 315 LEU A N 1
ATOM 2459 C CA . LEU A 1 315 ? 1.331 -4.623 -5.060 1.00 96.00 315 LEU A CA 1
ATOM 2460 C C . LEU A 1 315 ? 0.391 -4.325 -6.234 1.00 96.00 315 LEU A C 1
ATOM 2462 O O . LEU A 1 315 ? -0.463 -3.442 -6.115 1.00 96.00 315 LEU A O 1
ATOM 2466 N N . ALA A 1 316 ? 0.527 -5.056 -7.342 1.00 96.69 316 ALA A N 1
ATOM 2467 C CA . ALA A 1 316 ? -0.352 -4.922 -8.499 1.00 96.69 316 ALA A CA 1
ATOM 2468 C C . ALA A 1 316 ? -1.795 -5.283 -8.136 1.00 96.69 316 ALA A C 1
ATOM 2470 O O . ALA A 1 316 ? -2.697 -4.479 -8.358 1.00 96.69 316 ALA A O 1
ATOM 2471 N N . LEU A 1 317 ? -1.996 -6.425 -7.474 1.00 96.62 317 LEU A N 1
ATOM 2472 C CA . LEU A 1 317 ? -3.310 -6.847 -6.982 1.00 96.62 317 LEU A CA 1
ATOM 2473 C C . LEU A 1 317 ? -3.894 -5.835 -5.983 1.00 96.62 317 LEU A C 1
ATOM 2475 O O . LEU A 1 317 ? -5.064 -5.482 -6.085 1.00 96.62 317 LEU A O 1
ATOM 2479 N N . SER A 1 318 ? -3.070 -5.281 -5.086 1.00 96.56 318 SER A N 1
ATOM 2480 C CA . SER A 1 318 ? -3.505 -4.238 -4.138 1.00 96.56 318 SER A CA 1
ATOM 2481 C C . SER A 1 318 ? -3.942 -2.962 -4.856 1.00 96.56 318 SER A C 1
ATOM 2483 O O . SER A 1 318 ? -4.908 -2.309 -4.467 1.00 96.56 318 SER A O 1
ATOM 2485 N N . SER A 1 319 ? -3.218 -2.587 -5.913 1.00 97.00 319 SER A N 1
ATOM 2486 C CA . SER A 1 319 ? -3.497 -1.385 -6.702 1.00 97.00 319 SER A CA 1
ATOM 2487 C C . SER A 1 319 ? -4.775 -1.504 -7.529 1.00 97.00 319 SER A C 1
ATOM 2489 O O . SER A 1 319 ? -5.374 -0.472 -7.821 1.00 97.00 319 SER A O 1
ATOM 2491 N N . ILE A 1 320 ? -5.190 -2.730 -7.860 1.00 96.69 320 ILE A N 1
ATOM 2492 C CA . ILE A 1 320 ? -6.475 -3.043 -8.494 1.00 96.69 320 ILE A CA 1
ATOM 2493 C C . ILE A 1 320 ? -7.586 -3.050 -7.434 1.00 96.69 320 ILE A C 1
ATOM 2495 O O . ILE A 1 320 ? -8.529 -2.266 -7.533 1.00 96.69 320 ILE A O 1
ATOM 2499 N N . ALA A 1 321 ? -7.430 -3.856 -6.377 1.00 96.06 321 ALA A N 1
ATOM 2500 C CA . ALA A 1 321 ? -8.449 -4.070 -5.347 1.00 96.06 321 ALA A CA 1
ATOM 2501 C C . ALA A 1 321 ? -8.846 -2.786 -4.607 1.00 96.06 321 ALA A C 1
ATOM 2503 O O . ALA A 1 321 ? -9.963 -2.668 -4.125 1.00 96.06 321 ALA A O 1
ATOM 2504 N N . LYS A 1 322 ? -7.969 -1.783 -4.512 1.00 95.25 322 LYS A N 1
ATOM 2505 C CA . LYS A 1 322 ? -8.248 -0.571 -3.730 1.00 95.25 322 LYS A CA 1
ATOM 2506 C C . LYS A 1 322 ? -9.391 0.315 -4.246 1.00 95.25 322 LYS A C 1
ATOM 2508 O O . LYS A 1 322 ? -9.808 1.194 -3.491 1.00 95.25 322 LYS A O 1
ATOM 2513 N N . HIS A 1 323 ? -9.833 0.185 -5.497 1.00 94.88 323 HIS A N 1
ATOM 2514 C CA . HIS A 1 323 ? -10.715 1.188 -6.121 1.00 94.88 323 HIS A CA 1
ATOM 2515 C C . HIS A 1 323 ? -12.209 0.922 -5.951 1.00 94.88 323 HIS A C 1
ATOM 2517 O O . HIS A 1 323 ? -12.958 1.883 -5.804 1.00 94.88 323 HIS A O 1
ATOM 2523 N N . SER A 1 324 ? -12.644 -0.337 -5.946 1.00 95.94 324 SER A N 1
ATOM 2524 C CA . SER A 1 324 ? -14.056 -0.702 -5.773 1.00 95.94 324 SER A CA 1
ATOM 2525 C C . SER A 1 324 ? -14.218 -2.098 -5.181 1.00 95.94 324 SER A C 1
ATOM 2527 O O . SER A 1 324 ? -13.279 -2.897 -5.200 1.00 95.94 324 SER A O 1
ATOM 2529 N N . ALA A 1 325 ? -15.427 -2.378 -4.685 1.00 95.50 325 ALA A N 1
ATOM 2530 C CA . ALA A 1 325 ? -15.832 -3.709 -4.247 1.00 95.50 325 ALA A CA 1
ATOM 2531 C C . ALA A 1 325 ? -15.729 -4.723 -5.396 1.00 95.50 325 ALA A C 1
ATOM 2533 O O . ALA A 1 325 ? -15.026 -5.712 -5.238 1.00 95.50 325 ALA A O 1
ATOM 2534 N N . ASP A 1 326 ? -16.288 -4.414 -6.572 1.00 95.88 326 ASP A N 1
ATOM 2535 C CA . ASP A 1 326 ? -16.266 -5.298 -7.750 1.00 95.88 326 ASP A CA 1
ATOM 2536 C C . ASP A 1 326 ? -14.837 -5.712 -8.156 1.00 95.88 326 ASP A C 1
ATOM 2538 O O . ASP A 1 326 ? -14.568 -6.867 -8.481 1.00 95.88 326 ASP A O 1
ATOM 2542 N N . LEU A 1 327 ? -13.877 -4.779 -8.098 1.00 95.44 327 LEU A N 1
ATOM 2543 C CA . LEU A 1 327 ? -12.474 -5.073 -8.407 1.00 95.44 327 LEU A CA 1
ATOM 2544 C C . LEU A 1 327 ? -11.801 -5.907 -7.312 1.00 95.44 327 LEU A C 1
ATOM 2546 O O . LEU A 1 327 ? -10.929 -6.722 -7.612 1.00 95.44 327 LEU A O 1
ATOM 2550 N N . ALA A 1 328 ? -12.169 -5.703 -6.046 1.00 95.19 328 ALA A N 1
ATOM 2551 C CA . ALA A 1 328 ? -11.695 -6.538 -4.948 1.00 95.19 328 ALA A CA 1
ATOM 2552 C C . ALA A 1 328 ? -12.282 -7.958 -5.028 1.00 95.19 328 ALA A C 1
ATOM 2554 O O . ALA A 1 328 ? -11.551 -8.922 -4.808 1.00 95.19 328 ALA A O 1
ATOM 2555 N N . GLU A 1 329 ? -13.553 -8.094 -5.407 1.00 94.19 329 GLU A N 1
ATOM 2556 C CA . GLU A 1 329 ? -14.215 -9.375 -5.676 1.00 94.19 329 GLU A CA 1
ATOM 2557 C C . GLU A 1 329 ? -13.512 -10.121 -6.812 1.00 94.19 329 GLU A C 1
ATOM 2559 O O . GLU A 1 329 ? -13.072 -11.250 -6.605 1.00 94.19 329 GLU A O 1
ATOM 2564 N N . ALA A 1 330 ? -13.252 -9.456 -7.943 1.00 94.69 330 ALA A N 1
ATOM 2565 C CA . ALA A 1 330 ? -12.517 -10.044 -9.066 1.00 94.69 330 ALA A CA 1
ATOM 2566 C C . ALA A 1 330 ? -11.118 -10.561 -8.669 1.00 94.69 330 ALA A C 1
ATOM 2568 O O . ALA A 1 330 ? -10.631 -11.558 -9.205 1.00 94.69 330 ALA A O 1
ATOM 2569 N N . VAL A 1 331 ? -10.448 -9.896 -7.720 1.00 93.38 331 VAL A N 1
ATOM 2570 C CA . VAL A 1 331 ? -9.151 -10.346 -7.188 1.00 93.38 331 VAL A CA 1
ATOM 2571 C C . VAL A 1 331 ? -9.298 -11.617 -6.344 1.00 93.38 331 VAL A C 1
ATOM 2573 O O . VAL A 1 331 ? -8.426 -12.482 -6.404 1.00 93.38 331 VAL A O 1
ATOM 2576 N N . ILE A 1 332 ? -10.381 -11.760 -5.581 1.00 90.12 332 ILE A N 1
ATOM 2577 C CA . ILE A 1 332 ? -10.634 -12.936 -4.734 1.00 90.12 332 ILE A CA 1
ATOM 2578 C C . ILE A 1 332 ? -11.135 -14.131 -5.542 1.00 90.12 332 ILE A C 1
ATOM 2580 O O . ILE A 1 332 ? -10.748 -15.259 -5.239 1.00 90.12 332 ILE A O 1
ATOM 2584 N N . GLU A 1 333 ? -11.938 -13.900 -6.581 1.00 90.38 333 GLU A N 1
ATOM 2585 C CA . GLU A 1 333 ? -12.418 -14.941 -7.501 1.00 90.38 333 GLU A CA 1
ATOM 2586 C C . GLU A 1 333 ? -11.272 -15.710 -8.181 1.00 90.38 333 GLU A C 1
ATOM 2588 O O . GLU A 1 333 ? -11.461 -16.831 -8.641 1.00 90.38 333 GLU A O 1
ATOM 2593 N N . ALA A 1 334 ? -10.057 -15.155 -8.183 1.00 87.94 334 ALA A N 1
ATOM 2594 C CA . ALA A 1 334 ? -8.847 -15.834 -8.637 1.00 87.94 334 ALA A CA 1
ATOM 2595 C C . ALA A 1 334 ? -8.258 -16.846 -7.625 1.00 87.94 334 ALA A C 1
ATOM 2597 O O . ALA A 1 334 ? -7.130 -17.301 -7.814 1.00 87.94 334 ALA A O 1
ATOM 2598 N N . GLU A 1 335 ? -8.981 -17.172 -6.547 1.00 86.81 335 GLU A N 1
ATOM 2599 C CA . GLU A 1 335 ? -8.636 -18.172 -5.518 1.00 86.81 335 GLU A CA 1
ATOM 2600 C C . GLU A 1 335 ? -7.300 -17.928 -4.787 1.00 86.81 335 GLU A C 1
ATOM 2602 O O . GLU A 1 335 ? -6.732 -18.821 -4.164 1.00 86.81 335 GLU A O 1
ATOM 2607 N N . ILE A 1 336 ? -6.806 -16.690 -4.785 1.00 86.19 336 ILE A N 1
ATOM 2608 C CA . ILE A 1 336 ? -5.506 -16.332 -4.191 1.00 86.19 336 ILE A CA 1
ATOM 2609 C C . ILE A 1 336 ? -5.545 -16.118 -2.674 1.00 86.19 336 ILE A C 1
ATOM 2611 O O . ILE A 1 336 ? -4.539 -15.738 -2.080 1.00 86.19 336 ILE A O 1
ATOM 2615 N N . PHE A 1 337 ? -6.695 -16.290 -2.019 1.00 83.38 337 PHE A N 1
ATOM 2616 C CA . PHE A 1 337 ? -6.859 -15.856 -0.630 1.00 83.38 337 PHE A CA 1
ATOM 2617 C C . PHE A 1 337 ? -5.946 -16.617 0.341 1.00 83.38 337 PHE A C 1
ATOM 2619 O O . PHE A 1 337 ? -5.276 -16.014 1.180 1.00 83.38 337 PHE A O 1
ATOM 2626 N N . GLN A 1 338 ? -5.862 -17.938 0.178 1.00 86.62 338 GLN A N 1
ATOM 2627 C CA . GLN A 1 338 ? -4.968 -18.783 0.973 1.00 86.62 338 GLN A CA 1
ATOM 2628 C C . GLN A 1 338 ? -3.497 -18.426 0.731 1.00 86.62 338 GLN A C 1
ATOM 2630 O O . GLN A 1 338 ? -2.709 -18.367 1.676 1.00 86.62 338 GLN A O 1
ATOM 2635 N N . ASP A 1 339 ? -3.145 -18.088 -0.513 1.00 87.88 339 ASP A N 1
ATOM 2636 C CA . ASP A 1 339 ? -1.808 -17.607 -0.840 1.00 87.88 339 ASP A CA 1
ATOM 2637 C C . ASP A 1 339 ? -1.519 -16.285 -0.120 1.00 87.88 339 ASP A C 1
ATOM 2639 O O . ASP A 1 339 ? -0.465 -16.149 0.494 1.00 87.88 339 ASP A O 1
ATOM 2643 N N . ILE A 1 340 ? -2.437 -15.311 -0.141 1.00 90.31 340 ILE A N 1
ATOM 2644 C CA . ILE A 1 340 ? -2.250 -14.019 0.541 1.00 90.31 340 ILE A CA 1
ATOM 2645 C C . ILE A 1 340 ? -1.958 -14.237 2.028 1.00 90.31 340 ILE A C 1
ATOM 2647 O O . ILE A 1 340 ? -0.990 -13.670 2.535 1.00 90.31 340 ILE A O 1
ATOM 2651 N N . LEU A 1 341 ? -2.734 -15.090 2.706 1.00 88.75 341 LEU A N 1
ATOM 2652 C CA . LEU A 1 341 ? -2.530 -15.391 4.125 1.00 88.75 341 LEU A CA 1
ATOM 2653 C C . LEU A 1 341 ? -1.168 -16.041 4.393 1.00 88.75 341 LEU A C 1
ATOM 2655 O O . LEU A 1 341 ? -0.464 -15.620 5.310 1.00 88.75 341 LEU A O 1
ATOM 2659 N N . ALA A 1 342 ? -0.740 -16.988 3.556 1.00 90.25 342 ALA A N 1
ATOM 2660 C CA . ALA A 1 342 ? 0.599 -17.569 3.659 1.00 90.25 342 ALA A CA 1
ATOM 2661 C C . ALA A 1 342 ? 1.708 -16.513 3.474 1.00 90.25 342 ALA A C 1
ATOM 2663 O O . ALA A 1 342 ? 2.758 -16.583 4.114 1.00 90.25 342 ALA A O 1
ATOM 2664 N N . HIS A 1 343 ? 1.477 -15.502 2.630 1.00 91.50 343 HIS A N 1
ATOM 2665 C CA . HIS A 1 343 ? 2.427 -14.411 2.412 1.00 91.50 343 HIS A CA 1
ATOM 2666 C C . HIS A 1 343 ? 2.439 -13.366 3.541 1.00 91.50 343 HIS A C 1
ATOM 2668 O O . HIS A 1 343 ? 3.444 -12.670 3.684 1.00 91.50 343 HIS A O 1
ATOM 2674 N N . ILE A 1 344 ? 1.392 -13.267 4.371 1.00 90.44 344 ILE A N 1
ATOM 2675 C CA . ILE A 1 344 ? 1.402 -12.438 5.594 1.00 90.44 344 ILE A CA 1
ATOM 2676 C C . ILE A 1 344 ? 2.446 -12.967 6.588 1.00 90.44 344 ILE A C 1
ATOM 2678 O O . ILE A 1 344 ? 3.169 -12.174 7.184 1.00 90.44 344 ILE A O 1
ATOM 2682 N N . ALA A 1 345 ? 2.595 -14.288 6.700 1.00 89.31 345 ALA A N 1
ATOM 2683 C CA . ALA A 1 345 ? 3.590 -14.939 7.558 1.00 89.31 345 ALA A CA 1
ATOM 2684 C C . ALA A 1 345 ? 4.972 -15.117 6.885 1.00 89.31 345 ALA A C 1
ATOM 2686 O O . ALA A 1 345 ? 5.811 -15.894 7.342 1.00 89.31 345 ALA A O 1
ATOM 2687 N N . HIS A 1 346 ? 5.228 -14.433 5.765 1.00 90.31 346 HIS A N 1
ATOM 2688 C CA . HIS A 1 346 ? 6.472 -14.593 5.014 1.00 90.31 346 HIS A CA 1
ATOM 2689 C C . HIS A 1 346 ? 7.684 -13.998 5.766 1.00 90.31 346 HIS A C 1
ATOM 2691 O O . HIS A 1 346 ? 7.567 -12.909 6.331 1.00 90.31 346 HIS A O 1
ATOM 2697 N N . PRO A 1 347 ? 8.877 -14.632 5.718 1.00 87.25 347 PRO A N 1
ATOM 2698 C CA . PRO A 1 347 ? 10.070 -14.147 6.428 1.00 87.25 347 PRO A CA 1
ATOM 2699 C C . PRO A 1 347 ? 10.607 -12.801 5.912 1.00 87.25 347 PRO A C 1
ATOM 2701 O O . PRO A 1 347 ? 11.244 -12.063 6.657 1.00 87.25 347 PRO A O 1
ATOM 2704 N N . ASP A 1 348 ? 10.374 -12.472 4.636 1.00 89.44 348 ASP A N 1
ATOM 2705 C CA . ASP A 1 348 ? 10.657 -11.129 4.101 1.00 89.44 348 ASP A CA 1
ATOM 2706 C C . ASP A 1 348 ? 9.551 -10.149 4.508 1.00 89.44 348 ASP A C 1
ATOM 2708 O O . ASP A 1 348 ? 8.434 -10.199 3.986 1.00 89.44 348 ASP A O 1
ATOM 2712 N N . GLU A 1 349 ? 9.917 -9.217 5.383 1.00 89.31 349 GLU A N 1
ATOM 2713 C CA . GLU A 1 349 ? 9.077 -8.140 5.905 1.00 89.31 349 GLU A CA 1
ATOM 2714 C C . GLU A 1 349 ? 8.423 -7.280 4.802 1.00 89.31 349 GLU A C 1
ATOM 2716 O O . GLU A 1 349 ? 7.307 -6.781 4.954 1.00 89.31 349 GLU A O 1
ATOM 2721 N N . ASN A 1 350 ? 9.064 -7.125 3.639 1.00 90.50 350 ASN A N 1
ATOM 2722 C CA . ASN A 1 350 ? 8.461 -6.386 2.528 1.00 90.50 350 ASN A CA 1
ATOM 2723 C C . ASN A 1 350 ? 7.322 -7.159 1.862 1.00 90.50 350 ASN A C 1
ATOM 2725 O O . ASN A 1 350 ? 6.397 -6.539 1.336 1.00 90.50 350 ASN A O 1
ATOM 2729 N N . VAL A 1 351 ? 7.403 -8.491 1.838 1.00 92.50 351 VAL A N 1
ATOM 2730 C CA . VAL A 1 351 ? 6.353 -9.348 1.276 1.00 92.50 351 VAL A CA 1
ATOM 2731 C C . VAL A 1 351 ? 5.166 -9.380 2.230 1.00 92.50 351 VAL A C 1
ATOM 2733 O O . VAL A 1 351 ? 4.051 -9.099 1.790 1.00 92.50 351 VAL A O 1
ATOM 2736 N N . SER A 1 352 ? 5.408 -9.602 3.526 1.00 93.00 352 SER A N 1
ATOM 2737 C CA . SER A 1 352 ? 4.349 -9.600 4.544 1.00 93.00 352 SER A CA 1
ATOM 2738 C C . SER A 1 352 ? 3.630 -8.256 4.629 1.00 93.00 352 SER A C 1
ATOM 2740 O O . SER A 1 352 ? 2.399 -8.215 4.631 1.00 93.00 352 SER A O 1
ATOM 2742 N N . LYS A 1 353 ? 4.369 -7.137 4.560 1.00 93.56 353 LYS A N 1
ATOM 2743 C CA . LYS A 1 353 ? 3.781 -5.791 4.485 1.00 93.56 353 LYS A CA 1
ATOM 2744 C C . LYS A 1 353 ? 2.798 -5.654 3.330 1.00 93.56 353 LYS A C 1
ATOM 2746 O O . LYS A 1 353 ? 1.710 -5.116 3.510 1.00 93.56 353 LYS A O 1
ATOM 2751 N N . VAL A 1 354 ? 3.189 -6.073 2.127 1.00 94.38 354 VAL A N 1
ATOM 2752 C CA . VAL A 1 354 ? 2.342 -5.910 0.939 1.00 94.38 354 VAL A CA 1
ATOM 2753 C C . VAL A 1 354 ? 1.165 -6.885 0.962 1.00 94.38 354 VAL A C 1
ATOM 2755 O O . VAL A 1 354 ? 0.068 -6.490 0.581 1.00 94.38 354 VAL A O 1
ATOM 2758 N N . ALA A 1 355 ? 1.343 -8.107 1.466 1.00 94.88 355 ALA A N 1
ATOM 2759 C CA . ALA A 1 355 ? 0.235 -9.038 1.682 1.00 94.88 355 ALA A CA 1
ATOM 2760 C C . ALA A 1 355 ? -0.811 -8.456 2.654 1.00 94.88 355 ALA A C 1
ATOM 2762 O O . ALA A 1 355 ? -2.015 -8.504 2.389 1.00 94.88 355 ALA A O 1
ATOM 2763 N N . ALA A 1 356 ? -0.359 -7.804 3.730 1.00 95.44 356 ALA A N 1
ATOM 2764 C CA . ALA A 1 356 ? -1.238 -7.088 4.650 1.00 95.44 356 ALA A CA 1
ATOM 2765 C C . ALA A 1 356 ? -1.908 -5.862 3.998 1.00 95.44 356 ALA A C 1
ATOM 2767 O O . ALA A 1 356 ? -3.075 -5.595 4.270 1.00 95.44 356 ALA A O 1
ATOM 2768 N N . ILE A 1 357 ? -1.222 -5.139 3.099 1.00 96.06 357 ILE A N 1
ATOM 2769 C CA . ILE A 1 357 ? -1.841 -4.060 2.303 1.00 96.06 357 ILE A CA 1
ATOM 2770 C C . ILE A 1 357 ? -2.953 -4.619 1.414 1.00 96.06 357 ILE A C 1
ATOM 2772 O O . ILE A 1 357 ? -4.045 -4.067 1.425 1.00 96.06 357 ILE A O 1
ATOM 2776 N N . LEU A 1 358 ? -2.714 -5.711 0.686 1.00 96.31 358 LEU A N 1
ATOM 2777 C CA . LEU A 1 358 ? -3.737 -6.330 -0.160 1.00 96.31 358 LEU A CA 1
ATOM 2778 C C . LEU A 1 358 ? -4.965 -6.737 0.662 1.00 96.31 358 LEU A C 1
ATOM 2780 O O . LEU A 1 358 ? -6.089 -6.399 0.305 1.00 96.31 358 LEU A O 1
ATOM 2784 N N . THR A 1 359 ? -4.738 -7.385 1.806 1.00 95.62 359 THR A N 1
ATOM 2785 C CA . THR A 1 359 ? -5.812 -7.791 2.725 1.00 95.62 359 THR A CA 1
ATOM 2786 C C . THR A 1 359 ? -6.598 -6.579 3.233 1.00 95.62 359 THR A C 1
ATOM 2788 O O . THR A 1 359 ? -7.826 -6.601 3.248 1.00 95.62 359 THR A O 1
ATOM 2791 N N . ARG A 1 360 ? -5.915 -5.477 3.566 1.00 96.06 360 ARG A N 1
ATOM 2792 C CA . ARG A 1 360 ? -6.556 -4.206 3.932 1.00 96.06 360 ARG A CA 1
ATOM 2793 C C . ARG A 1 360 ? -7.437 -3.660 2.810 1.00 96.06 360 ARG A C 1
ATOM 2795 O O . ARG A 1 360 ? -8.561 -3.238 3.074 1.00 96.06 360 ARG A O 1
ATOM 2802 N N . GLU A 1 361 ? -6.917 -3.624 1.582 1.00 96.44 361 GLU A N 1
ATOM 2803 C CA . GLU A 1 361 ? -7.645 -3.098 0.421 1.00 96.44 361 GLU A CA 1
ATOM 2804 C C . GLU A 1 361 ? -8.881 -3.926 0.083 1.00 96.44 361 GLU A C 1
ATOM 2806 O O . GLU A 1 361 ? -9.848 -3.365 -0.413 1.00 96.44 361 GLU A O 1
ATOM 2811 N N . ILE A 1 362 ? -8.870 -5.221 0.394 1.00 94.94 362 ILE A N 1
ATOM 2812 C CA . ILE A 1 362 ? -10.032 -6.102 0.283 1.00 94.94 362 ILE A CA 1
ATOM 2813 C C . ILE A 1 362 ? -11.046 -5.802 1.398 1.00 94.94 362 ILE A C 1
ATOM 2815 O O . ILE A 1 362 ? -12.211 -5.517 1.125 1.00 94.94 362 ILE A O 1
ATOM 2819 N N . CYS A 1 363 ? -10.606 -5.814 2.661 1.00 94.75 363 CYS A N 1
ATOM 2820 C CA . CYS A 1 363 ? -11.494 -5.698 3.821 1.00 94.75 363 CYS A CA 1
ATOM 2821 C C . CYS A 1 363 ? -12.209 -4.350 3.934 1.00 94.75 363 CYS A C 1
ATOM 2823 O O . CYS A 1 363 ? -13.212 -4.260 4.632 1.00 94.75 363 CYS A O 1
ATOM 2825 N N . LYS A 1 364 ? -11.699 -3.277 3.325 1.00 94.31 364 LYS A N 1
ATOM 2826 C CA . LYS A 1 364 ? -12.266 -1.932 3.515 1.00 94.31 364 LYS A CA 1
ATOM 2827 C C . LYS A 1 364 ? -13.601 -1.693 2.794 1.00 94.31 364 LYS A C 1
ATOM 2829 O O . LYS A 1 364 ? -14.257 -0.707 3.112 1.00 94.31 364 LYS A O 1
ATOM 2834 N N . HIS A 1 365 ? -13.975 -2.526 1.817 1.00 93.81 365 HIS A N 1
ATOM 2835 C CA . HIS A 1 365 ? -15.097 -2.230 0.913 1.00 93.81 365 HIS A CA 1
ATOM 2836 C C . HIS A 1 365 ? -16.444 -2.737 1.417 1.00 93.81 365 HIS A C 1
ATOM 2838 O O . HIS A 1 365 ? -17.364 -1.938 1.568 1.00 93.81 365 HIS A O 1
ATOM 2844 N N . THR A 1 366 ? -16.570 -4.039 1.683 1.00 94.69 366 THR A N 1
ATOM 2845 C CA . THR A 1 366 ? -17.856 -4.663 2.030 1.00 94.69 366 THR A CA 1
ATOM 2846 C C . THR A 1 366 ? -17.731 -5.626 3.205 1.00 94.69 366 THR A C 1
ATOM 2848 O O . THR A 1 366 ? -16.643 -6.118 3.531 1.00 94.69 366 THR A O 1
ATOM 2851 N N . PHE A 1 367 ? -18.871 -5.896 3.843 1.00 95.38 367 PHE A N 1
ATOM 2852 C CA . PHE A 1 367 ? -18.971 -6.867 4.925 1.00 95.38 367 PHE A CA 1
ATOM 2853 C C . PHE A 1 367 ? -18.653 -8.283 4.430 1.00 95.38 367 PHE A C 1
ATOM 2855 O O . PHE A 1 367 ? -17.944 -9.015 5.114 1.00 95.38 367 PHE A O 1
ATOM 2862 N N . GLU A 1 368 ? -19.116 -8.656 3.237 1.00 94.94 368 GLU A N 1
ATOM 2863 C CA . GLU A 1 368 ? -18.935 -9.983 2.644 1.00 94.94 368 GLU A CA 1
ATOM 2864 C C . GLU A 1 368 ? -17.449 -10.298 2.426 1.00 94.94 368 GLU A C 1
ATOM 2866 O O . GLU A 1 368 ? -16.973 -11.369 2.812 1.00 94.94 368 GLU A O 1
ATOM 2871 N N . LEU A 1 369 ? -16.694 -9.332 1.890 1.00 93.81 369 LEU A N 1
ATOM 2872 C CA . LEU A 1 369 ? -15.248 -9.447 1.690 1.00 93.81 369 LEU A CA 1
ATOM 2873 C C . LEU A 1 369 ? -14.512 -9.580 3.028 1.00 93.81 369 LEU A C 1
ATOM 2875 O O . LEU A 1 369 ? -13.657 -10.454 3.185 1.00 93.81 369 LEU A O 1
ATOM 2879 N N . ALA A 1 370 ? -14.869 -8.758 4.018 1.00 95.25 370 ALA A N 1
ATOM 2880 C CA . ALA A 1 370 ? -14.298 -8.853 5.359 1.00 95.25 370 ALA A CA 1
ATOM 2881 C C . ALA A 1 370 ? -14.625 -10.201 6.029 1.00 95.25 370 ALA A C 1
ATOM 2883 O O . ALA A 1 370 ? -13.748 -10.824 6.628 1.00 95.25 370 ALA A O 1
ATOM 2884 N N . GLN A 1 371 ? -15.856 -10.695 5.891 1.00 94.88 371 GLN A N 1
ATOM 2885 C CA . GLN A 1 371 ? -16.283 -11.982 6.436 1.00 94.88 371 GLN A CA 1
ATOM 2886 C C . GLN A 1 371 ? -15.511 -13.147 5.807 1.00 94.88 371 GLN A C 1
ATOM 2888 O O . GLN A 1 371 ? -15.111 -14.068 6.520 1.00 94.88 371 GLN A O 1
ATOM 2893 N N . LEU A 1 372 ? -15.240 -13.100 4.501 1.00 92.62 372 LEU A N 1
ATOM 2894 C CA . LEU A 1 372 ? -14.421 -14.101 3.816 1.00 92.62 372 LEU A CA 1
ATOM 2895 C C . LEU A 1 372 ? -12.987 -14.148 4.369 1.00 92.62 372 LEU A C 1
ATOM 2897 O O . LEU A 1 372 ? -12.445 -15.233 4.605 1.00 92.62 372 LEU A O 1
ATOM 2901 N N . VAL A 1 373 ? -12.399 -12.979 4.645 1.00 92.62 373 VAL A N 1
ATOM 2902 C CA . VAL A 1 373 ? -11.077 -12.872 5.282 1.00 92.62 373 VAL A CA 1
ATOM 2903 C C . VAL A 1 373 ? -11.077 -13.526 6.659 1.00 92.62 373 VAL A C 1
ATOM 2905 O O . VAL A 1 373 ? -10.172 -14.300 6.980 1.00 92.62 373 VAL A O 1
ATOM 2908 N N . VAL A 1 374 ? -12.108 -13.260 7.462 1.00 93.50 374 VAL A N 1
ATOM 2909 C CA . VAL A 1 374 ? -12.257 -13.855 8.796 1.00 93.50 374 VAL A CA 1
ATOM 2910 C C . VAL A 1 374 ? -12.428 -15.371 8.718 1.00 93.50 374 VAL A C 1
ATOM 2912 O O . VAL A 1 374 ? -11.716 -16.094 9.414 1.00 93.50 374 VAL A O 1
ATOM 2915 N N . ASN A 1 375 ? -13.297 -15.861 7.832 1.00 92.25 375 ASN A N 1
ATOM 2916 C CA . ASN A 1 375 ? -13.568 -17.292 7.658 1.00 92.25 375 ASN A CA 1
ATOM 2917 C C . ASN A 1 375 ? -12.336 -18.083 7.202 1.00 92.25 375 ASN A C 1
ATOM 2919 O O . ASN A 1 375 ? -12.218 -19.268 7.499 1.00 92.25 375 ASN A O 1
ATOM 2923 N N . SER A 1 376 ? -11.411 -17.423 6.508 1.00 89.75 376 SER A N 1
ATOM 2924 C CA . SER A 1 376 ? -10.171 -18.029 6.022 1.00 89.75 376 SER A CA 1
ATOM 2925 C C . SER A 1 376 ? -9.045 -18.042 7.065 1.00 89.75 376 SER A C 1
ATOM 2927 O O . SER A 1 376 ? -7.957 -18.521 6.765 1.00 89.75 376 SER A O 1
ATOM 2929 N N . GLY A 1 377 ? -9.269 -17.513 8.274 1.00 91.25 377 GLY A N 1
ATOM 2930 C CA . GLY A 1 377 ? -8.243 -17.416 9.321 1.00 91.25 377 GLY A CA 1
ATOM 2931 C C . GLY A 1 377 ? -7.398 -16.138 9.266 1.00 91.25 377 GLY A C 1
ATOM 2932 O O . GLY A 1 377 ? -6.357 -16.059 9.916 1.00 91.25 377 GLY A O 1
ATOM 2933 N N . GLY A 1 378 ? -7.841 -15.110 8.534 1.00 92.88 378 GLY A N 1
ATOM 2934 C CA . GLY A 1 378 ? -7.082 -13.872 8.354 1.00 92.88 378 GLY A CA 1
ATOM 2935 C C . GLY A 1 378 ? -6.812 -13.099 9.647 1.00 92.88 378 GLY A C 1
ATOM 2936 O O . GLY A 1 378 ? -5.745 -12.510 9.779 1.00 92.88 378 GLY A O 1
ATOM 2937 N N . ILE A 1 379 ? -7.719 -13.137 10.633 1.00 95.12 379 ILE A N 1
ATOM 2938 C CA . ILE A 1 379 ? -7.521 -12.443 11.921 1.00 95.12 379 ILE A CA 1
ATOM 2939 C C . ILE A 1 379 ? -6.267 -12.961 12.634 1.00 95.12 379 ILE A C 1
ATOM 2941 O O . ILE A 1 379 ? -5.448 -12.156 13.070 1.00 95.12 379 ILE A O 1
ATOM 2945 N N . ALA A 1 380 ? -6.096 -14.283 12.721 1.00 94.25 380 ALA A N 1
ATOM 2946 C CA . ALA A 1 380 ? -4.955 -14.886 13.406 1.00 94.25 380 ALA A CA 1
ATOM 2947 C C . ALA A 1 380 ? -3.630 -14.496 12.732 1.00 94.25 380 ALA A C 1
ATOM 2949 O O . ALA A 1 380 ? -2.718 -14.029 13.409 1.00 94.25 380 ALA A O 1
ATOM 2950 N N . ALA A 1 381 ? -3.566 -14.576 11.397 1.00 94.06 381 ALA A N 1
ATOM 2951 C CA . ALA A 1 381 ? -2.384 -14.179 10.630 1.00 94.06 381 ALA A CA 1
ATOM 2952 C C . ALA A 1 381 ? -2.033 -12.688 10.810 1.00 94.06 381 ALA A C 1
ATOM 2954 O O . ALA A 1 381 ? -0.863 -12.320 10.910 1.00 94.06 381 ALA A O 1
ATOM 2955 N N . LEU A 1 382 ? -3.043 -11.812 10.876 1.00 95.25 382 LEU A N 1
ATOM 2956 C CA . LEU A 1 382 ? -2.842 -10.378 11.106 1.00 95.25 382 LEU A CA 1
ATOM 2957 C C . LEU A 1 382 ? -2.337 -10.093 12.526 1.00 95.25 382 LEU A C 1
ATOM 2959 O O . LEU A 1 382 ? -1.441 -9.269 12.688 1.00 95.25 382 LEU A O 1
ATOM 2963 N N . ILE A 1 383 ? -2.886 -10.766 13.540 1.00 94.88 383 ILE A N 1
ATOM 2964 C CA . ILE A 1 383 ? -2.450 -10.627 14.939 1.00 94.88 383 ILE A CA 1
ATOM 2965 C C . ILE A 1 383 ? -1.008 -11.109 15.099 1.00 94.88 383 ILE A C 1
ATOM 2967 O O . ILE A 1 383 ? -0.194 -10.409 15.702 1.00 94.88 383 ILE A O 1
ATOM 2971 N N . GLU A 1 384 ? -0.666 -12.247 14.497 1.00 93.50 384 GLU A N 1
ATOM 2972 C CA . GLU A 1 384 ? 0.699 -12.772 14.492 1.00 93.50 384 GLU A CA 1
ATOM 2973 C C . GLU A 1 384 ? 1.679 -11.789 13.829 1.00 93.50 384 GLU A C 1
ATOM 2975 O O . GLU A 1 384 ? 2.721 -11.472 14.405 1.00 93.50 384 GLU A O 1
ATOM 2980 N N . LEU A 1 385 ? 1.322 -11.203 12.676 1.00 93.06 385 LEU A N 1
ATOM 2981 C CA . LEU A 1 385 ? 2.146 -10.180 12.020 1.00 93.06 385 LEU A CA 1
ATOM 2982 C C . LEU A 1 385 ? 2.358 -8.938 12.907 1.00 93.06 385 LEU A C 1
ATOM 2984 O O . LEU A 1 385 ? 3.453 -8.367 12.920 1.00 93.06 385 LEU A O 1
ATOM 2988 N N . ILE A 1 386 ? 1.333 -8.512 13.651 1.00 93.31 386 ILE A N 1
ATOM 2989 C CA . ILE A 1 386 ? 1.437 -7.387 14.596 1.00 93.31 386 ILE A CA 1
ATOM 2990 C C . ILE A 1 386 ? 2.367 -7.736 15.765 1.00 93.31 386 ILE A C 1
ATOM 2992 O O . ILE A 1 386 ? 3.094 -6.861 16.229 1.00 93.31 386 ILE A O 1
ATOM 2996 N N . GLY A 1 387 ? 2.363 -8.988 16.229 1.00 89.56 387 GLY A N 1
ATOM 2997 C CA . GLY A 1 387 ? 3.238 -9.449 17.310 1.00 89.56 387 GLY A CA 1
ATOM 2998 C C . GLY A 1 387 ? 4.699 -9.619 16.901 1.00 89.56 387 GLY A C 1
ATOM 2999 O O . GLY A 1 387 ? 5.596 -9.301 17.679 1.00 89.56 387 GLY A O 1
ATOM 3000 N N . ILE A 1 388 ? 4.956 -10.084 15.677 1.00 87.56 388 ILE A N 1
ATOM 3001 C CA . ILE A 1 388 ? 6.323 -10.320 15.191 1.00 87.56 388 ILE A CA 1
ATOM 3002 C C . ILE A 1 388 ? 6.991 -9.015 14.742 1.00 87.56 388 ILE A C 1
ATOM 3004 O O . ILE A 1 388 ? 8.198 -8.837 14.928 1.00 87.56 388 ILE A O 1
ATOM 3008 N N . SER A 1 389 ? 6.239 -8.100 14.123 1.00 82.50 389 SER A N 1
ATOM 3009 C CA . SER A 1 389 ? 6.830 -6.930 13.476 1.00 82.50 389 SER A CA 1
ATOM 3010 C C . SER A 1 389 ? 6.869 -5.685 14.367 1.00 82.50 389 SER A C 1
ATOM 3012 O O . SER A 1 389 ? 5.867 -5.265 14.942 1.00 82.50 389 SER A O 1
ATOM 3014 N N . LYS A 1 390 ? 8.050 -5.056 14.440 1.00 71.88 390 LYS A N 1
ATOM 3015 C CA . LYS A 1 390 ? 8.287 -3.817 15.207 1.00 71.88 390 LYS A CA 1
ATOM 3016 C C . LYS A 1 390 ? 8.354 -2.551 14.349 1.00 71.88 390 LYS A C 1
ATOM 3018 O O . LYS A 1 390 ? 8.673 -1.482 14.854 1.00 71.88 390 LYS A O 1
ATOM 3023 N N . SER A 1 391 ? 8.119 -2.661 13.044 1.00 74.00 391 SER A N 1
ATOM 3024 C CA . SER A 1 391 ? 8.245 -1.544 12.107 1.00 74.00 391 SER A CA 1
ATOM 3025 C C . SER A 1 391 ? 6.877 -1.093 11.583 1.00 74.00 391 SER A C 1
ATOM 3027 O O . SER A 1 391 ? 5.836 -1.671 11.902 1.00 74.00 391 SER A O 1
ATOM 3029 N N . ALA A 1 392 ? 6.866 -0.097 10.693 1.00 78.31 392 ALA A N 1
ATOM 3030 C CA . ALA A 1 392 ? 5.680 0.353 9.959 1.00 78.31 392 ALA A CA 1
ATOM 3031 C C . ALA A 1 392 ? 4.976 -0.747 9.119 1.00 78.31 392 ALA A C 1
ATOM 3033 O O . ALA A 1 392 ? 3.998 -0.466 8.421 1.00 78.31 392 ALA A O 1
ATOM 3034 N N . THR A 1 393 ? 5.455 -1.994 9.133 1.00 81.38 393 THR A N 1
ATOM 3035 C CA . THR A 1 393 ? 4.759 -3.171 8.591 1.00 81.38 393 THR A CA 1
ATOM 3036 C C . THR A 1 393 ? 3.554 -3.614 9.399 1.00 81.38 393 THR A C 1
ATOM 3038 O O . THR A 1 393 ? 2.656 -4.213 8.812 1.00 81.38 393 THR A O 1
ATOM 3041 N N . ARG A 1 394 ? 3.478 -3.282 10.695 1.00 89.06 394 ARG A N 1
ATOM 3042 C CA . ARG A 1 394 ? 2.290 -3.576 11.510 1.00 89.06 394 ARG A CA 1
ATOM 3043 C C . ARG A 1 394 ? 1.072 -2.745 11.094 1.00 89.06 394 ARG A C 1
ATOM 3045 O O . ARG A 1 394 ? -0.067 -3.163 11.273 1.00 89.06 394 ARG A O 1
ATOM 3052 N N . LEU A 1 395 ? 1.297 -1.578 10.485 1.00 92.94 395 LEU A N 1
ATOM 3053 C CA . LEU A 1 395 ? 0.245 -0.600 10.217 1.00 92.94 395 LEU A CA 1
ATOM 3054 C C . LEU A 1 395 ? -0.863 -1.111 9.279 1.00 92.94 395 LEU A C 1
ATOM 3056 O O . LEU A 1 395 ? -2.032 -0.999 9.648 1.00 92.94 395 LEU A O 1
ATOM 3060 N N . PRO A 1 396 ? -0.570 -1.710 8.106 1.00 95.12 396 PRO A N 1
ATOM 3061 C CA . PRO A 1 396 ? -1.613 -2.305 7.273 1.00 95.12 396 PRO A CA 1
ATOM 3062 C C . PRO A 1 396 ? -2.403 -3.397 8.001 1.00 95.12 396 PRO A C 1
ATOM 3064 O O . PRO A 1 396 ? -3.613 -3.490 7.806 1.00 95.12 396 PRO A O 1
ATOM 3067 N N . ALA A 1 397 ? -1.757 -4.176 8.875 1.00 95.50 397 ALA A N 1
ATOM 3068 C CA . ALA A 1 397 ? -2.428 -5.227 9.631 1.00 95.50 397 ALA A CA 1
ATOM 3069 C C . ALA A 1 397 ? -3.408 -4.656 10.669 1.00 95.50 397 ALA A C 1
ATOM 3071 O O . ALA A 1 397 ? -4.570 -5.057 10.702 1.00 95.50 397 ALA A O 1
ATOM 3072 N N . ILE A 1 398 ? -2.986 -3.644 11.433 1.00 96.31 398 ILE A N 1
ATOM 3073 C CA . ILE A 1 398 ? -3.842 -2.941 12.405 1.00 96.31 398 ILE A CA 1
ATOM 3074 C C . ILE A 1 398 ? -5.022 -2.264 11.697 1.00 96.31 398 ILE A C 1
ATOM 3076 O O . ILE A 1 398 ? -6.166 -2.392 12.136 1.00 96.31 398 ILE A O 1
ATOM 3080 N N . MET A 1 399 ? -4.774 -1.600 10.560 1.00 96.50 399 MET A N 1
ATOM 3081 C CA . MET A 1 399 ? -5.848 -1.016 9.749 1.00 96.50 399 MET A CA 1
ATOM 3082 C C . MET A 1 399 ? -6.851 -2.077 9.294 1.00 96.50 399 MET A C 1
ATOM 3084 O O . MET A 1 399 ? -8.054 -1.831 9.316 1.00 96.50 399 MET A O 1
ATOM 3088 N N . THR A 1 400 ? -6.365 -3.253 8.894 1.00 96.88 400 THR A N 1
ATOM 3089 C CA . THR A 1 400 ? -7.219 -4.361 8.451 1.00 96.88 400 THR A CA 1
ATOM 3090 C C . THR A 1 400 ? -8.136 -4.831 9.577 1.00 96.88 400 THR A C 1
ATOM 3092 O O . THR A 1 400 ? -9.337 -4.952 9.353 1.00 96.88 400 THR A O 1
ATOM 3095 N N . LEU A 1 401 ? -7.612 -5.013 10.797 1.00 97.12 401 LEU A N 1
ATOM 3096 C CA . LEU A 1 401 ? -8.434 -5.347 11.968 1.00 97.12 401 LEU A CA 1
ATOM 3097 C C . LEU A 1 401 ? -9.488 -4.269 12.248 1.00 97.12 401 LEU A C 1
ATOM 3099 O O . LEU A 1 401 ? -10.642 -4.598 12.510 1.00 97.12 401 LEU A O 1
ATOM 3103 N N . GLY A 1 402 ? -9.123 -2.989 12.137 1.00 96.62 402 GLY A N 1
ATOM 3104 C CA . GLY A 1 402 ? -10.064 -1.882 12.303 1.00 96.62 402 GLY A CA 1
ATOM 3105 C C . GLY A 1 402 ? -11.172 -1.854 11.242 1.00 96.62 402 GLY A C 1
ATOM 3106 O O . GLY A 1 402 ? -12.328 -1.621 11.588 1.00 96.62 402 GLY A O 1
ATOM 3107 N N . TYR A 1 403 ? -10.863 -2.141 9.971 1.00 97.50 403 TYR A N 1
ATOM 3108 C CA . TYR A 1 403 ? -11.880 -2.251 8.915 1.00 97.50 403 TYR A CA 1
ATOM 3109 C C . TYR A 1 403 ? -12.800 -3.455 9.121 1.00 97.50 403 TYR A C 1
ATOM 3111 O O . TYR A 1 403 ? -14.014 -3.297 9.039 1.00 97.50 403 TYR A O 1
ATOM 3119 N N . ILE A 1 404 ? -12.246 -4.625 9.462 1.00 96.88 404 ILE A N 1
ATOM 3120 C CA . ILE A 1 404 ? -13.030 -5.828 9.784 1.00 96.88 404 ILE A CA 1
ATOM 3121 C C . ILE A 1 404 ? -13.983 -5.537 10.949 1.00 96.88 404 ILE A C 1
ATOM 3123 O O . ILE A 1 404 ? -15.186 -5.770 10.837 1.00 96.88 404 ILE A O 1
ATOM 3127 N N . ALA A 1 405 ? -13.464 -4.963 12.039 1.00 96.50 405 ALA A N 1
ATOM 3128 C CA . ALA A 1 405 ? -14.277 -4.551 13.176 1.00 96.50 405 ALA A CA 1
ATOM 3129 C C . ALA A 1 405 ? -15.325 -3.512 12.770 1.00 96.50 405 ALA A C 1
ATOM 3131 O O . ALA A 1 405 ? -16.429 -3.521 13.289 1.00 96.50 405 ALA A O 1
ATOM 3132 N N . GLY A 1 406 ? -15.004 -2.612 11.842 1.00 95.12 406 GLY A N 1
ATOM 3133 C CA . GLY A 1 406 ? -15.855 -1.503 11.430 1.00 95.12 406 GLY A CA 1
ATOM 3134 C C . GLY A 1 406 ? -17.159 -1.893 10.725 1.00 95.12 406 GLY A C 1
ATOM 3135 O O . GLY A 1 406 ? -18.085 -1.079 10.771 1.00 95.12 406 GLY A O 1
ATOM 3136 N N . HIS A 1 407 ? -17.234 -3.095 10.140 1.00 95.12 407 HIS A N 1
ATOM 3137 C CA . HIS A 1 407 ? -18.377 -3.574 9.347 1.00 95.12 407 HIS A CA 1
ATOM 3138 C C . HIS A 1 407 ? -19.506 -4.209 10.161 1.00 95.12 407 HIS A C 1
ATOM 3140 O O . HIS A 1 407 ? -20.670 -4.061 9.801 1.00 95.12 407 HIS A O 1
ATOM 3146 N N . SER A 1 408 ? -19.186 -4.951 11.223 1.00 95.38 408 SER A N 1
ATOM 3147 C CA . SER A 1 408 ? -20.182 -5.711 11.987 1.00 95.38 408 SER A CA 1
ATOM 3148 C C . SER A 1 408 ? -19.717 -5.991 13.414 1.00 95.38 408 SER A C 1
ATOM 3150 O O . SER A 1 408 ? -18.525 -6.168 13.675 1.00 95.38 408 SER A O 1
ATOM 3152 N N . ASP A 1 409 ? -20.679 -6.089 14.328 1.00 94.81 409 ASP A N 1
ATOM 3153 C CA . ASP A 1 409 ? -20.465 -6.528 15.704 1.00 94.81 409 ASP A CA 1
ATOM 3154 C C . ASP A 1 409 ? -19.978 -7.986 15.760 1.00 94.81 409 ASP A C 1
ATOM 3156 O O . ASP A 1 409 ? -19.063 -8.302 16.512 1.00 94.81 409 ASP A O 1
ATOM 3160 N N . GLN A 1 410 ? -20.487 -8.876 14.904 1.00 95.25 410 GLN A N 1
ATOM 3161 C CA . GLN A 1 410 ? -20.042 -10.276 14.845 1.00 95.25 410 GLN A CA 1
ATOM 3162 C C . GLN A 1 410 ? -18.556 -10.401 14.476 1.00 95.25 410 GLN A C 1
ATOM 3164 O O . GLN A 1 410 ? -17.825 -11.202 15.067 1.00 95.25 410 GLN A O 1
ATOM 3169 N N . LEU A 1 411 ? -18.095 -9.575 13.532 1.00 95.31 411 LEU A N 1
ATOM 3170 C CA . LEU A 1 411 ? -16.689 -9.517 13.127 1.00 95.31 411 LEU A CA 1
ATOM 3171 C C . LEU A 1 411 ? -15.809 -8.920 14.231 1.00 95.31 411 LEU A C 1
ATOM 3173 O O . LEU A 1 411 ? -14.715 -9.424 14.489 1.00 95.31 411 LEU A O 1
ATOM 3177 N N . ALA A 1 412 ? -16.298 -7.897 14.935 1.00 95.62 412 ALA A N 1
ATOM 3178 C CA . ALA A 1 412 ? -15.609 -7.348 16.099 1.00 95.62 412 ALA A CA 1
ATOM 3179 C C . ALA A 1 412 ? -15.480 -8.389 17.231 1.00 95.62 412 ALA A C 1
ATOM 3181 O O . ALA A 1 412 ? -14.393 -8.543 17.791 1.00 95.62 412 ALA A O 1
ATOM 3182 N N . VAL A 1 413 ? -16.522 -9.186 17.507 1.00 95.19 413 VAL A N 1
ATOM 3183 C CA . VAL A 1 413 ? -16.445 -10.319 18.450 1.00 95.19 413 VAL A CA 1
ATOM 3184 C C . VAL A 1 413 ? -15.392 -11.342 18.020 1.00 95.19 413 VAL A C 1
ATOM 3186 O O . VAL A 1 413 ? -14.675 -11.866 18.874 1.00 95.19 413 VAL A O 1
ATOM 3189 N N . ALA A 1 414 ? -15.259 -11.635 16.724 1.00 95.94 414 ALA A N 1
ATOM 3190 C CA . ALA A 1 414 ? -14.235 -12.562 16.235 1.00 95.94 414 ALA A CA 1
ATOM 3191 C C . ALA A 1 414 ? -12.808 -12.067 16.544 1.00 95.94 414 ALA A C 1
ATOM 3193 O O . ALA A 1 414 ? -11.957 -12.861 16.952 1.00 95.94 414 ALA A O 1
ATOM 3194 N N . ILE A 1 415 ? -12.563 -10.756 16.439 1.00 96.44 415 ILE A N 1
ATOM 3195 C CA . ILE A 1 415 ? -11.281 -10.140 16.819 1.00 96.44 415 ILE A CA 1
ATOM 3196 C C . ILE A 1 415 ? -11.050 -10.250 18.331 1.00 96.44 415 ILE A C 1
ATOM 3198 O O . ILE A 1 415 ? -9.951 -10.602 18.756 1.00 96.44 415 ILE A O 1
ATOM 3202 N N . ILE A 1 416 ? -12.085 -10.010 19.145 1.00 95.25 416 ILE A N 1
ATOM 3203 C CA . ILE A 1 416 ? -12.011 -10.151 20.609 1.00 95.25 416 ILE A CA 1
ATOM 3204 C C . ILE A 1 416 ? -11.643 -11.587 20.998 1.00 95.25 416 ILE A C 1
ATOM 3206 O O . ILE A 1 416 ? -10.740 -11.795 21.804 1.00 95.25 416 ILE A O 1
ATOM 3210 N N . ARG A 1 417 ? -12.310 -12.582 20.400 1.00 95.12 417 ARG A N 1
ATOM 3211 C CA . ARG A 1 417 ? -12.064 -14.010 20.665 1.00 95.12 417 ARG A CA 1
ATOM 3212 C C . ARG A 1 417 ? -10.681 -14.481 20.226 1.00 95.12 417 ARG A C 1
ATOM 3214 O O . ARG A 1 417 ? -10.188 -15.451 20.783 1.00 95.12 417 ARG A O 1
ATOM 3221 N N . SER A 1 418 ? -10.077 -13.804 19.254 1.00 94.62 418 SER A N 1
ATOM 3222 C CA . SER A 1 418 ? -8.732 -14.110 18.753 1.00 94.62 418 SER A CA 1
ATOM 3223 C C . SER A 1 418 ? -7.628 -13.373 19.522 1.00 94.62 418 SER A C 1
ATOM 3225 O O . SER A 1 418 ? -6.511 -13.290 19.033 1.00 94.62 418 SER A O 1
ATOM 3227 N N . GLU A 1 419 ? -7.941 -12.786 20.683 1.00 94.62 419 GLU A N 1
ATOM 3228 C CA . GLU A 1 419 ? -7.011 -11.996 21.508 1.00 94.62 419 GLU A CA 1
ATOM 3229 C C . GLU A 1 419 ? -6.476 -10.722 20.821 1.00 94.62 419 GLU A C 1
ATOM 3231 O O . GLU A 1 419 ? -5.482 -10.130 21.243 1.00 94.62 419 GLU A O 1
ATOM 3236 N N . GLY A 1 420 ? -7.184 -10.210 19.806 1.00 93.50 420 GLY A N 1
ATOM 3237 C CA . GLY A 1 420 ? -6.762 -9.015 19.071 1.00 93.50 420 GLY A CA 1
ATOM 3238 C C . GLY A 1 420 ? -6.677 -7.761 19.944 1.00 93.50 420 GLY A C 1
ATOM 3239 O O . GLY A 1 420 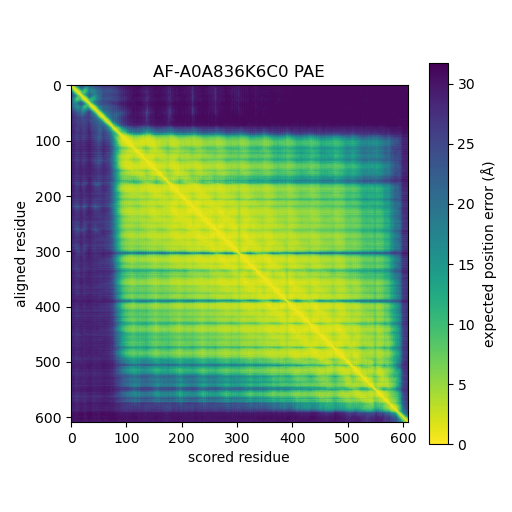? -5.775 -6.949 19.763 1.00 93.50 420 GLY A O 1
ATOM 3240 N N . ILE A 1 421 ? -7.562 -7.617 20.939 1.00 95.12 421 ILE A N 1
ATOM 3241 C CA . ILE A 1 421 ? -7.504 -6.504 21.903 1.00 95.12 421 ILE A CA 1
ATOM 3242 C C . ILE A 1 421 ? -6.213 -6.553 22.729 1.00 95.12 421 ILE A C 1
ATOM 3244 O O . ILE A 1 421 ? -5.593 -5.511 22.935 1.00 95.12 421 ILE A O 1
ATOM 3248 N N . ALA A 1 422 ? -5.797 -7.741 23.178 1.00 94.75 422 ALA A N 1
ATOM 3249 C CA . ALA A 1 422 ? -4.575 -7.897 23.963 1.00 94.75 422 ALA A CA 1
ATOM 3250 C C . ALA A 1 422 ? -3.350 -7.500 23.131 1.00 94.75 422 ALA A C 1
ATOM 3252 O O . ALA A 1 422 ? -2.513 -6.726 23.593 1.00 94.75 422 ALA A O 1
ATOM 3253 N N . GLN A 1 423 ? -3.304 -7.927 21.867 1.00 94.81 423 GLN A N 1
ATOM 3254 C CA . GLN A 1 423 ? -2.212 -7.554 20.974 1.00 94.81 423 GLN A CA 1
ATOM 3255 C C . GLN A 1 423 ? -2.174 -6.044 20.684 1.00 94.81 423 GLN A C 1
ATOM 3257 O O . GLN A 1 423 ? -1.101 -5.445 20.689 1.00 94.81 423 GLN A O 1
ATOM 3262 N N . LEU A 1 424 ? -3.326 -5.397 20.476 1.00 94.88 424 LEU A N 1
ATOM 3263 C CA . LEU A 1 424 ? -3.390 -3.940 20.292 1.00 94.88 424 LEU A CA 1
ATOM 3264 C C . LEU A 1 424 ? -2.980 -3.178 21.564 1.00 94.88 424 LEU A C 1
ATOM 3266 O O . LEU A 1 424 ? -2.363 -2.118 21.464 1.00 94.88 424 LEU A O 1
ATOM 3270 N N . ALA A 1 425 ? -3.268 -3.721 22.750 1.00 94.62 425 ALA A N 1
ATOM 3271 C CA . ALA A 1 425 ? -2.806 -3.155 24.016 1.00 94.62 425 ALA A CA 1
ATOM 3272 C C . ALA A 1 425 ? -1.278 -3.201 24.145 1.00 94.62 425 ALA A C 1
ATOM 3274 O O . ALA A 1 425 ? -0.684 -2.213 24.569 1.00 94.62 425 ALA A O 1
ATOM 3275 N N . ILE A 1 426 ? -0.643 -4.298 23.716 1.00 93.19 426 ILE A N 1
ATOM 3276 C CA . ILE A 1 426 ? 0.823 -4.411 23.662 1.00 93.19 426 ILE A CA 1
ATOM 3277 C C . ILE A 1 426 ? 1.401 -3.345 22.723 1.00 93.19 426 ILE A C 1
ATOM 3279 O O . ILE A 1 426 ? 2.333 -2.640 23.099 1.00 93.19 426 ILE A O 1
ATOM 3283 N N . VAL A 1 427 ? 0.807 -3.149 21.538 1.00 92.69 427 VAL A N 1
ATOM 3284 C CA . VAL A 1 427 ? 1.263 -2.111 20.594 1.00 92.69 427 VAL A CA 1
ATOM 3285 C C . VAL A 1 427 ? 1.215 -0.714 21.219 1.00 92.69 427 VAL A C 1
ATOM 3287 O O . VAL A 1 427 ? 2.184 0.023 21.090 1.00 92.69 427 VAL A O 1
ATOM 3290 N N . LEU A 1 428 ? 0.143 -0.354 21.936 1.00 92.19 428 LEU A N 1
ATOM 3291 C CA . LEU A 1 428 ? 0.048 0.951 22.613 1.00 92.19 428 LEU A CA 1
ATOM 3292 C C . LEU A 1 428 ? 1.047 1.140 23.768 1.00 92.19 428 LEU A C 1
ATOM 3294 O O . LEU A 1 428 ? 1.253 2.270 24.208 1.00 92.19 428 LEU A O 1
ATOM 3298 N N . GLN A 1 429 ? 1.609 0.058 24.307 1.00 90.38 429 GLN A N 1
ATOM 3299 C CA . GLN A 1 429 ? 2.615 0.117 25.3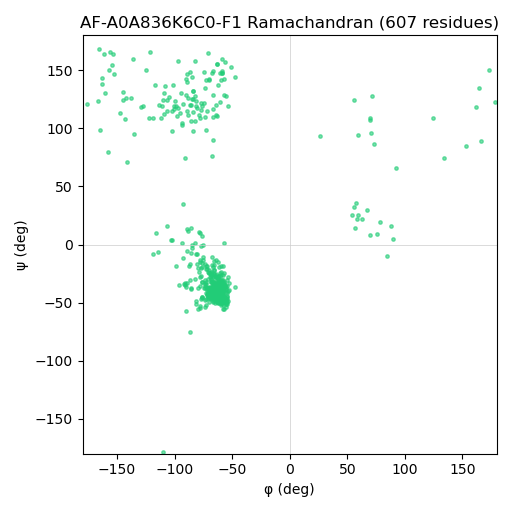69 1.00 90.38 429 GLN A CA 1
ATOM 3300 C C . GLN A 1 429 ? 4.037 0.188 24.812 1.00 90.38 429 GLN A C 1
ATOM 3302 O O . GLN A 1 429 ? 4.884 0.859 25.395 1.00 90.38 429 GLN A O 1
ATOM 3307 N N . GLU A 1 430 ? 4.304 -0.514 23.710 1.00 90.44 430 GLU A N 1
ATOM 3308 C CA . GLU A 1 430 ? 5.641 -0.597 23.120 1.00 90.44 430 GLU A CA 1
ATOM 3309 C C . GLU A 1 430 ? 5.957 0.544 22.149 1.00 90.44 430 GLU A C 1
ATOM 3311 O O . GLU A 1 430 ? 7.127 0.901 22.009 1.00 90.44 430 GLU A O 1
ATOM 3316 N N . GLU A 1 431 ? 4.953 1.090 21.455 1.00 89.06 431 GLU A N 1
ATOM 3317 C CA . GLU A 1 431 ? 5.184 2.070 20.394 1.00 89.06 431 GLU A CA 1
ATOM 3318 C C . GLU A 1 431 ? 5.216 3.520 20.852 1.00 89.06 431 GLU A C 1
ATOM 3320 O O . GLU A 1 431 ? 4.467 3.949 21.727 1.00 89.06 431 GLU A O 1
ATOM 3325 N N . THR A 1 432 ? 6.058 4.290 20.165 1.00 88.12 432 THR A N 1
ATOM 3326 C CA . THR A 1 432 ? 6.207 5.739 20.351 1.00 88.12 432 THR A CA 1
ATOM 3327 C C . THR A 1 432 ? 5.876 6.542 19.095 1.00 88.12 432 THR A C 1
ATOM 3329 O O . THR A 1 432 ? 5.810 7.765 19.156 1.00 88.12 432 THR A O 1
ATOM 3332 N N . ASP A 1 433 ? 5.667 5.881 17.951 1.00 90.44 433 ASP A N 1
ATOM 3333 C CA . ASP A 1 433 ? 5.257 6.552 16.717 1.00 90.44 433 ASP A CA 1
ATOM 3334 C C . ASP A 1 433 ? 3.758 6.880 16.764 1.00 90.44 433 ASP A C 1
ATOM 3336 O O . ASP A 1 433 ? 2.899 6.002 16.624 1.00 90.44 433 ASP A O 1
ATOM 3340 N N . ASP A 1 434 ? 3.453 8.167 16.906 1.00 91.25 434 ASP A N 1
ATOM 3341 C CA . ASP A 1 434 ? 2.106 8.735 16.899 1.00 91.25 434 ASP A CA 1
ATOM 3342 C C . ASP A 1 434 ? 1.215 8.246 15.754 1.00 91.25 434 ASP A C 1
ATOM 3344 O O . ASP A 1 434 ? 0.018 8.045 15.954 1.00 91.25 434 ASP A O 1
ATOM 3348 N N . HIS A 1 435 ? 1.764 8.023 14.559 1.00 91.19 435 HIS A N 1
ATOM 3349 C CA . HIS A 1 435 ? 0.978 7.555 13.421 1.00 91.19 435 HIS A CA 1
ATOM 3350 C C . HIS A 1 435 ? 0.529 6.099 13.613 1.00 91.19 435 HIS A C 1
ATOM 3352 O O . HIS A 1 435 ? -0.601 5.736 13.274 1.00 91.19 435 HIS A O 1
ATOM 3358 N N . ILE A 1 436 ? 1.385 5.255 14.196 1.00 92.38 436 ILE A N 1
ATOM 3359 C CA . ILE A 1 436 ? 1.035 3.869 14.535 1.00 92.38 436 ILE A CA 1
ATOM 3360 C C . ILE A 1 436 ? 0.052 3.853 15.710 1.00 92.38 436 ILE A C 1
ATOM 3362 O O . ILE A 1 436 ? -0.945 3.125 15.660 1.00 92.38 436 ILE A O 1
ATOM 3366 N N . LEU A 1 437 ? 0.273 4.695 16.723 1.00 94.25 437 LEU A N 1
ATOM 3367 C CA . LEU A 1 437 ? -0.639 4.850 17.855 1.00 94.25 437 LEU A CA 1
ATOM 3368 C C . LEU A 1 437 ? -2.029 5.304 17.389 1.00 94.25 437 LEU A C 1
ATOM 3370 O O . LEU A 1 437 ? -3.018 4.660 17.730 1.00 94.25 437 LEU A O 1
ATOM 3374 N N . ALA A 1 438 ? -2.130 6.325 16.534 1.00 94.94 438 ALA A N 1
ATOM 3375 C CA . ALA A 1 438 ? -3.408 6.866 16.064 1.00 94.94 438 ALA A CA 1
ATOM 3376 C C . ALA A 1 438 ? -4.246 5.814 15.317 1.00 94.94 438 ALA A C 1
ATOM 3378 O O . ALA A 1 438 ? -5.456 5.690 15.538 1.00 94.94 438 ALA A O 1
ATOM 3379 N N . VAL A 1 439 ? -3.601 5.000 14.476 1.00 95.44 439 VAL A N 1
ATOM 3380 C CA . VAL A 1 439 ? -4.250 3.886 13.768 1.00 95.44 439 VAL A CA 1
ATOM 3381 C C . VAL A 1 439 ? -4.680 2.776 14.735 1.00 95.44 439 VAL A C 1
ATOM 3383 O O . VAL A 1 439 ? -5.777 2.232 14.593 1.00 95.44 439 VAL A O 1
ATOM 3386 N N . THR A 1 440 ? -3.856 2.468 15.739 1.00 96.06 440 THR A N 1
ATOM 3387 C CA . THR A 1 440 ? -4.156 1.468 16.780 1.00 96.06 440 THR A CA 1
ATOM 3388 C C . THR A 1 440 ? -5.364 1.885 17.613 1.00 96.06 440 THR A C 1
ATOM 3390 O O . THR A 1 440 ? -6.307 1.111 17.783 1.00 96.06 440 THR A O 1
ATOM 3393 N N . VAL A 1 441 ? -5.392 3.142 18.054 1.00 96.75 441 VAL A N 1
ATOM 3394 C CA . VAL A 1 441 ? -6.513 3.741 18.782 1.00 96.75 441 VAL A CA 1
ATOM 3395 C C . VAL A 1 441 ? -7.791 3.727 17.946 1.00 96.75 441 VAL A C 1
ATOM 3397 O O . VAL A 1 441 ? -8.855 3.352 18.444 1.00 96.75 441 VAL A O 1
ATOM 3400 N N . TRP A 1 442 ? -7.702 4.088 16.664 1.00 97.19 442 TRP A N 1
ATOM 3401 C CA . TRP A 1 442 ? -8.848 4.018 15.760 1.00 97.19 442 TRP A CA 1
ATOM 3402 C C . TRP A 1 442 ? -9.406 2.592 15.652 1.00 97.19 442 TRP A C 1
ATOM 3404 O O . TRP A 1 442 ? -10.623 2.417 15.748 1.00 97.19 442 TRP A O 1
ATOM 3414 N N . ALA A 1 443 ? -8.541 1.581 15.505 1.00 97.25 443 ALA A N 1
ATOM 3415 C CA . ALA A 1 443 ? -8.952 0.180 15.435 1.00 97.25 443 ALA A CA 1
ATOM 3416 C C . ALA A 1 443 ? -9.638 -0.285 16.733 1.00 97.25 443 ALA A C 1
ATOM 3418 O O . ALA A 1 443 ? -10.700 -0.903 16.671 1.00 97.25 443 ALA A O 1
ATOM 3419 N N . ILE A 1 444 ? -9.104 0.084 17.905 1.00 97.06 444 ILE A N 1
ATOM 3420 C CA . ILE A 1 444 ? -9.731 -0.188 19.213 1.00 97.06 444 ILE A CA 1
ATOM 3421 C C . ILE A 1 444 ? -11.123 0.455 19.298 1.00 97.06 444 ILE A C 1
ATOM 3423 O O . ILE A 1 444 ? -12.080 -0.194 19.726 1.00 97.06 444 ILE A O 1
ATOM 3427 N N . GLY A 1 445 ? -11.261 1.701 18.835 1.00 95.88 445 GLY A N 1
ATOM 3428 C CA . GLY A 1 445 ? -12.551 2.385 18.745 1.00 95.88 445 GLY A CA 1
ATOM 3429 C C . GLY A 1 445 ? -13.560 1.633 17.873 1.00 95.88 445 GLY A C 1
ATOM 3430 O O . GLY A 1 445 ? -14.713 1.474 18.270 1.00 95.88 445 GLY A O 1
ATOM 3431 N N . GLN A 1 446 ? -13.128 1.098 16.722 1.00 96.75 446 GLN A N 1
ATOM 3432 C CA . GLN A 1 446 ? -14.000 0.291 15.859 1.00 96.75 446 GLN A CA 1
ATOM 3433 C C . GLN A 1 446 ? -14.450 -1.015 16.518 1.00 96.75 446 GLN A C 1
ATOM 3435 O O . GLN A 1 446 ? -15.588 -1.422 16.305 1.00 96.75 446 GLN A O 1
ATOM 3440 N N . ILE A 1 447 ? -13.598 -1.649 17.328 1.00 96.12 447 ILE A N 1
ATOM 3441 C CA . ILE A 1 447 ? -13.946 -2.881 18.046 1.00 96.12 447 ILE A CA 1
ATOM 3442 C C . ILE A 1 447 ? -14.955 -2.586 19.164 1.00 96.12 447 ILE A C 1
ATOM 3444 O O . ILE A 1 447 ? -15.938 -3.306 19.313 1.00 96.12 447 ILE A O 1
ATOM 3448 N N . GLY A 1 448 ? -14.746 -1.517 19.938 1.00 93.88 448 GLY A N 1
ATOM 3449 C CA . GLY A 1 448 ? -15.534 -1.233 21.141 1.00 93.88 448 GLY A CA 1
ATOM 3450 C C . GLY A 1 448 ? -16.856 -0.473 20.939 1.00 93.88 448 GLY A C 1
ATOM 3451 O O . GLY A 1 448 ? -17.575 -0.270 21.914 1.00 93.88 448 GLY A O 1
ATOM 3452 N N . LYS A 1 449 ? -17.205 -0.044 19.715 1.00 93.81 449 LYS A N 1
ATOM 3453 C CA . LYS A 1 449 ? -18.356 0.855 19.453 1.00 93.81 449 LYS A CA 1
ATOM 3454 C C . LYS A 1 449 ? -19.754 0.205 19.467 1.00 93.81 449 LYS A C 1
ATOM 3456 O O . LYS A 1 449 ? -20.745 0.935 19.436 1.00 93.81 449 LYS A O 1
ATOM 3461 N N . TYR A 1 450 ? -19.866 -1.127 19.444 1.00 93.75 450 TYR A N 1
ATOM 3462 C CA . TYR A 1 450 ? -21.142 -1.813 19.173 1.00 93.75 450 TYR A CA 1
ATOM 3463 C C . TYR A 1 450 ? -22.012 -2.036 20.413 1.00 93.75 450 TYR A C 1
ATOM 3465 O O . TYR A 1 450 ? -23.023 -1.352 20.601 1.00 93.75 450 TYR A O 1
ATOM 3473 N N . THR A 1 451 ? -21.637 -3.011 21.244 1.00 93.25 451 THR A N 1
ATOM 3474 C CA . THR A 1 451 ? -22.439 -3.485 22.383 1.00 93.25 451 THR A CA 1
ATOM 3475 C C . THR A 1 451 ? -21.677 -3.339 23.704 1.00 93.25 451 THR A C 1
ATOM 3477 O O . THR A 1 451 ? -20.453 -3.159 23.691 1.00 93.25 451 THR A O 1
ATOM 3480 N N . PRO A 1 452 ? -22.363 -3.444 24.857 1.00 91.19 452 PRO A N 1
ATOM 3481 C CA . PRO A 1 452 ? -21.703 -3.422 26.157 1.00 91.19 452 PRO A CA 1
ATOM 3482 C C . PRO A 1 452 ? -20.637 -4.504 26.336 1.00 91.19 452 PRO A C 1
ATOM 3484 O O . PRO A 1 452 ? -19.634 -4.257 26.996 1.00 91.19 452 PRO A O 1
ATOM 3487 N N . GLU A 1 453 ? -20.797 -5.675 25.717 1.00 92.81 453 GLU A N 1
ATOM 3488 C CA . GLU A 1 453 ? -19.798 -6.749 25.742 1.00 92.81 453 GLU A CA 1
ATOM 3489 C C . GLU A 1 453 ? -18.493 -6.325 25.058 1.00 92.81 453 GLU A C 1
ATOM 3491 O O . GLU A 1 453 ? -17.409 -6.604 25.572 1.00 92.81 453 GLU A O 1
ATOM 3496 N N . HIS A 1 454 ? -18.587 -5.596 23.942 1.00 94.19 454 HIS A N 1
ATOM 3497 C CA . HIS A 1 454 ? -17.423 -5.063 23.233 1.00 94.19 454 HIS A CA 1
ATOM 3498 C C . HIS A 1 454 ? -16.705 -4.000 24.064 1.00 94.19 454 HIS A C 1
ATOM 3500 O O . HIS A 1 454 ? -15.489 -4.063 24.250 1.00 94.19 454 HIS A O 1
ATOM 3506 N N . ALA A 1 455 ? -17.463 -3.045 24.608 1.00 93.31 455 ALA A N 1
ATOM 3507 C CA . ALA A 1 455 ? -16.914 -2.006 25.470 1.00 93.31 455 ALA A CA 1
ATOM 3508 C C . ALA A 1 455 ? -16.275 -2.602 26.733 1.00 93.31 455 ALA A C 1
ATOM 3510 O O . ALA A 1 455 ? -15.191 -2.183 27.138 1.00 93.31 455 ALA A O 1
ATOM 3511 N N . LYS A 1 456 ? -16.895 -3.637 27.313 1.00 93.00 456 LYS A N 1
ATOM 3512 C CA . LYS A 1 456 ? -16.353 -4.383 28.451 1.00 93.00 456 LYS A CA 1
ATOM 3513 C C . LYS A 1 456 ? -15.034 -5.075 28.104 1.00 93.00 456 LYS A C 1
ATOM 3515 O O . LYS A 1 456 ? -14.115 -5.027 28.912 1.00 93.00 456 LYS A O 1
ATOM 3520 N N . ALA A 1 457 ? -14.909 -5.677 26.922 1.00 94.25 457 ALA A N 1
ATOM 3521 C CA . ALA A 1 457 ? -13.661 -6.314 26.501 1.00 94.25 457 ALA A CA 1
ATOM 3522 C C . ALA A 1 457 ? -12.499 -5.305 26.410 1.00 94.25 457 ALA A C 1
ATOM 3524 O O . ALA A 1 457 ? -11.401 -5.583 26.888 1.00 94.25 457 ALA A O 1
ATOM 3525 N N . VAL A 1 458 ? -12.757 -4.106 25.874 1.00 94.25 458 VAL A N 1
ATOM 3526 C CA . VAL A 1 458 ? -11.777 -3.003 25.845 1.00 94.25 458 VAL A CA 1
ATOM 3527 C C . VAL A 1 458 ? -11.451 -2.508 27.261 1.00 94.25 458 VAL A C 1
ATOM 3529 O O . VAL A 1 458 ? -10.290 -2.248 27.577 1.00 94.25 458 VAL A O 1
ATOM 3532 N N . ALA A 1 459 ? -12.461 -2.398 28.126 1.00 92.00 459 ALA A N 1
ATOM 3533 C CA . ALA A 1 459 ? -12.301 -1.945 29.504 1.00 92.00 459 ALA A CA 1
ATOM 3534 C C . ALA A 1 459 ? -11.447 -2.906 30.350 1.00 92.00 459 ALA A C 1
ATOM 3536 O O . ALA A 1 459 ? -10.558 -2.453 31.066 1.00 92.00 459 ALA A O 1
ATOM 3537 N N . ILE A 1 460 ? -11.660 -4.222 30.226 1.00 92.00 460 ILE A N 1
ATOM 3538 C CA . ILE A 1 460 ? -10.880 -5.252 30.938 1.00 92.00 460 ILE A CA 1
ATOM 3539 C C . ILE A 1 460 ? -9.394 -5.187 30.557 1.00 92.00 460 ILE A C 1
ATOM 3541 O O . ILE A 1 460 ? -8.533 -5.405 31.403 1.00 92.00 460 ILE A O 1
ATOM 3545 N N . ALA A 1 461 ? -9.082 -4.830 29.310 1.00 91.94 461 ALA A N 1
ATOM 3546 C CA . ALA A 1 461 ? -7.707 -4.648 28.847 1.00 91.94 461 ALA A CA 1
ATOM 3547 C C . ALA A 1 461 ? -7.055 -3.326 29.318 1.00 91.94 461 ALA A C 1
ATOM 3549 O O . ALA A 1 461 ? -5.968 -2.986 28.858 1.00 91.94 461 ALA A O 1
ATOM 3550 N N . ASN A 1 462 ? -7.713 -2.559 30.201 1.00 91.12 462 ASN A N 1
ATOM 3551 C CA . ASN A 1 462 ? -7.280 -1.245 30.698 1.00 91.12 462 ASN A CA 1
ATOM 3552 C C . ASN A 1 462 ? -6.976 -0.218 29.586 1.00 91.12 462 ASN A C 1
ATOM 3554 O O . ASN A 1 462 ? -6.208 0.729 29.762 1.00 91.12 462 ASN A O 1
ATOM 3558 N N . LEU A 1 463 ? -7.597 -0.386 28.416 1.00 93.25 463 LEU A N 1
ATOM 3559 C CA . LEU A 1 463 ? -7.357 0.483 27.269 1.00 93.25 463 LEU A CA 1
ATOM 3560 C C . LEU A 1 463 ? -7.993 1.861 27.449 1.00 93.25 463 LEU A C 1
ATOM 3562 O O . LEU A 1 463 ? -7.446 2.838 26.957 1.00 93.25 463 LEU A O 1
ATOM 3566 N N . LEU A 1 464 ? -9.110 1.973 28.175 1.00 92.25 464 LEU A N 1
ATOM 3567 C CA . LEU A 1 464 ? -9.775 3.263 28.399 1.00 92.25 464 LEU A CA 1
ATOM 3568 C C . LEU A 1 464 ? -8.869 4.261 29.130 1.00 92.25 464 LEU A C 1
ATOM 3570 O O . LEU A 1 464 ? -8.758 5.408 28.701 1.00 92.25 464 LEU A O 1
ATOM 3574 N N . SER A 1 465 ? -8.186 3.811 30.182 1.00 91.25 465 SER A N 1
ATOM 3575 C CA . SER A 1 465 ? -7.217 4.620 30.925 1.00 91.25 465 SER A CA 1
ATOM 3576 C C . SER A 1 465 ? -6.051 5.022 30.021 1.00 91.25 465 SER A C 1
ATOM 3578 O O . SER A 1 465 ? -5.689 6.193 29.961 1.00 91.25 465 SER A O 1
ATOM 3580 N N . LYS A 1 466 ? -5.530 4.079 29.220 1.00 91.75 466 LYS A N 1
ATOM 3581 C CA . LYS A 1 466 ? -4.418 4.364 28.306 1.00 91.75 466 LYS A CA 1
ATOM 3582 C C . LYS A 1 466 ? -4.782 5.370 27.211 1.00 91.75 466 LYS A C 1
ATOM 3584 O O . LYS A 1 466 ? -3.988 6.245 26.883 1.00 91.75 466 LYS A O 1
ATOM 3589 N N . LEU A 1 467 ? -5.988 5.271 26.654 1.00 92.94 467 LEU A N 1
ATOM 3590 C CA . LEU A 1 467 ? -6.504 6.233 25.677 1.00 92.94 467 LEU A CA 1
ATOM 3591 C C . LEU A 1 467 ? -6.639 7.637 26.275 1.00 92.94 467 LEU A C 1
ATOM 3593 O O . LEU A 1 467 ? -6.411 8.624 25.577 1.00 92.94 467 LEU A O 1
ATOM 3597 N N . LEU A 1 468 ? -7.007 7.725 27.554 1.00 91.44 468 LEU A N 1
ATOM 3598 C CA . LEU A 1 468 ? -7.099 8.990 28.270 1.00 91.44 468 LEU A CA 1
ATOM 3599 C C . LEU A 1 468 ? -5.716 9.601 28.531 1.00 91.44 468 LEU A C 1
ATOM 3601 O O . LEU A 1 468 ? -5.542 10.797 28.313 1.00 91.44 468 LEU A O 1
ATOM 3605 N N . GLU A 1 469 ? -4.733 8.786 28.926 1.00 91.69 469 GLU A N 1
ATOM 3606 C CA . GLU A 1 469 ? -3.333 9.215 29.051 1.00 91.69 469 GLU A CA 1
ATOM 3607 C C . GLU A 1 469 ? -2.826 9.825 27.737 1.00 91.69 469 GLU A C 1
ATOM 3609 O O . GLU A 1 469 ? -2.340 10.952 27.736 1.00 91.69 469 GLU A O 1
ATOM 3614 N N . LEU A 1 470 ? -3.011 9.125 26.610 1.00 91.88 470 LEU A N 1
ATOM 3615 C CA . LEU A 1 470 ? -2.595 9.604 25.284 1.00 91.88 470 LEU A CA 1
ATOM 3616 C C . LEU A 1 470 ? -3.354 10.865 24.843 1.00 91.88 470 LEU A C 1
ATOM 3618 O O . LEU A 1 470 ? -2.815 11.704 24.129 1.00 91.88 470 LEU A O 1
ATOM 3622 N N . TYR A 1 471 ? -4.615 11.017 25.252 1.00 91.75 471 TYR A N 1
ATOM 3623 C CA . TYR A 1 471 ? -5.385 12.228 24.965 1.00 91.75 471 TYR A CA 1
ATOM 3624 C C . TYR A 1 471 ? -4.860 13.445 25.743 1.00 91.75 471 TYR A C 1
ATOM 3626 O O . TYR A 1 471 ? -4.772 14.544 25.193 1.00 91.75 471 TYR A O 1
ATOM 3634 N N . ASN A 1 472 ? -4.521 13.248 27.019 1.00 90.56 472 ASN A N 1
ATOM 3635 C CA . ASN A 1 472 ? -4.053 14.306 27.912 1.00 90.56 472 ASN A CA 1
ATOM 3636 C C . ASN A 1 472 ? -2.563 14.642 27.721 1.00 90.56 472 ASN A C 1
ATOM 3638 O O . ASN A 1 472 ? -2.124 15.704 28.163 1.00 90.56 472 ASN A O 1
ATOM 3642 N N . ASP A 1 473 ? -1.787 13.771 27.072 1.00 90.31 473 ASP A N 1
ATOM 3643 C CA . ASP A 1 473 ? -0.362 13.989 26.838 1.00 90.31 473 ASP A CA 1
ATOM 3644 C C . ASP A 1 473 ? -0.124 15.223 25.936 1.00 90.31 473 ASP A C 1
ATOM 3646 O O . ASP A 1 473 ? -0.578 15.264 24.784 1.00 90.31 473 ASP A O 1
ATOM 3650 N N . PRO A 1 474 ? 0.601 16.256 26.410 1.00 87.94 474 PRO A N 1
ATOM 3651 C CA . PRO A 1 474 ? 0.893 17.439 25.608 1.00 87.94 474 PRO A CA 1
ATOM 3652 C C . PRO A 1 474 ? 1.755 17.136 24.374 1.00 87.94 474 PRO A C 1
ATOM 3654 O O . PRO A 1 474 ? 1.656 17.879 23.400 1.00 87.94 474 PRO A O 1
ATOM 3657 N N . ILE A 1 475 ? 2.556 16.065 24.389 1.00 90.88 475 ILE A N 1
ATOM 3658 C CA . ILE A 1 475 ? 3.467 15.685 23.296 1.00 90.88 475 ILE A CA 1
ATOM 3659 C C . ILE A 1 475 ? 2.710 15.007 22.147 1.00 90.88 475 ILE A C 1
ATOM 3661 O O . ILE A 1 475 ? 3.118 15.126 20.993 1.00 90.88 475 ILE A O 1
ATOM 3665 N N . SER A 1 476 ? 1.589 14.348 22.449 1.00 91.56 476 SER A N 1
ATOM 3666 C CA . SER A 1 476 ? 0.788 13.627 21.458 1.00 91.56 476 SER A CA 1
ATOM 3667 C C . SER A 1 476 ? 0.232 14.555 20.373 1.00 91.56 476 SER A C 1
ATOM 3669 O O . SER A 1 476 ? -0.288 15.643 20.656 1.00 91.56 476 SER A O 1
ATOM 3671 N N . SER A 1 477 ? 0.302 14.097 19.125 1.00 93.44 477 SER A N 1
ATOM 3672 C CA . SER A 1 477 ? -0.191 14.791 17.936 1.00 93.44 477 SER A CA 1
ATOM 3673 C C . SER A 1 477 ? -1.703 15.010 17.949 1.00 93.44 477 SER A C 1
ATOM 3675 O O . SER A 1 477 ? -2.479 14.266 18.554 1.00 93.44 477 SER A O 1
ATOM 3677 N N . GLU A 1 478 ? -2.138 16.028 17.206 1.00 92.62 478 GLU A N 1
ATOM 3678 C CA . GLU A 1 478 ? -3.557 16.373 17.068 1.00 92.62 478 GLU A CA 1
ATOM 3679 C C . GLU A 1 478 ? -4.389 15.238 16.450 1.00 92.62 478 GLU A C 1
ATOM 3681 O O . GLU A 1 478 ? -5.526 15.019 16.869 1.00 92.62 478 GLU A O 1
ATOM 3686 N N . ASP A 1 479 ? -3.835 14.473 15.497 1.00 93.81 479 ASP A N 1
ATOM 3687 C CA . ASP A 1 479 ? -4.536 13.310 14.931 1.00 93.81 479 ASP A CA 1
ATOM 3688 C C . ASP A 1 479 ? -4.723 12.215 15.989 1.00 93.81 479 ASP A C 1
ATOM 3690 O O . ASP A 1 479 ? -5.845 11.743 16.181 1.00 93.81 479 ASP A O 1
ATOM 3694 N N . LEU A 1 480 ? -3.674 11.877 16.751 1.00 94.75 480 LEU A N 1
ATOM 3695 C CA . LEU A 1 480 ? -3.760 10.900 17.839 1.00 94.75 480 LEU A CA 1
ATOM 3696 C C . LEU A 1 480 ? -4.805 11.317 18.882 1.00 94.75 480 LEU A C 1
ATOM 3698 O O . LEU A 1 480 ? -5.696 10.529 19.204 1.00 94.75 480 LEU A O 1
ATOM 3702 N N . LYS A 1 481 ? -4.776 12.574 19.338 1.00 94.25 481 LYS A N 1
ATOM 3703 C CA . LYS A 1 481 ? -5.769 13.119 20.281 1.00 94.25 481 LYS A CA 1
ATOM 3704 C C . LYS A 1 481 ? -7.190 13.051 19.727 1.00 94.25 481 LYS A C 1
ATOM 3706 O O . LYS A 1 481 ? -8.105 12.612 20.428 1.00 94.25 481 LYS A O 1
ATOM 3711 N N . ALA A 1 482 ? -7.392 13.413 18.460 1.00 94.31 482 ALA A N 1
ATOM 3712 C CA . ALA A 1 482 ? -8.697 13.315 17.814 1.00 94.31 482 ALA A CA 1
ATOM 3713 C C . ALA A 1 482 ? -9.197 11.860 17.745 1.00 94.31 482 ALA A C 1
ATOM 3715 O O . ALA A 1 482 ? -10.371 11.597 18.030 1.00 94.31 482 ALA A O 1
ATOM 3716 N N . LYS A 1 483 ? -8.324 10.894 17.420 1.00 95.75 483 LYS A N 1
ATOM 3717 C CA . LYS A 1 483 ? -8.676 9.463 17.423 1.00 95.75 483 LYS A CA 1
ATOM 3718 C C . LYS A 1 483 ? -8.971 8.948 18.829 1.00 95.75 483 LYS A C 1
ATOM 3720 O O . LYS A 1 483 ? -9.968 8.243 18.983 1.00 95.75 483 LYS A O 1
ATOM 3725 N N . CYS A 1 484 ? -8.191 9.336 19.840 1.00 95.44 484 CYS A N 1
ATOM 3726 C CA . CYS A 1 484 ? -8.453 9.006 21.245 1.00 95.44 484 CYS A CA 1
ATOM 3727 C C . CYS A 1 484 ? -9.825 9.515 21.678 1.00 95.44 484 CYS A C 1
ATOM 3729 O O . CYS A 1 484 ? -10.620 8.748 22.216 1.00 95.44 484 CYS A O 1
ATOM 3731 N N . TYR A 1 485 ? -10.151 10.771 21.367 1.00 94.25 485 TYR A N 1
ATOM 3732 C CA . TYR A 1 485 ? -11.459 11.343 21.670 1.00 94.25 485 TYR A CA 1
ATOM 3733 C C . TYR A 1 485 ? -12.607 10.565 21.014 1.00 94.25 485 TYR A C 1
ATOM 3735 O O . TYR A 1 485 ? -13.587 10.222 21.679 1.00 94.25 485 TYR A O 1
ATOM 3743 N N . ILE A 1 486 ? -12.496 10.269 19.713 1.00 94.44 486 ILE A N 1
ATOM 3744 C CA . ILE A 1 486 ? -13.532 9.537 18.972 1.00 94.44 486 ILE A CA 1
ATOM 3745 C C . ILE A 1 486 ? -13.700 8.121 19.534 1.00 94.44 486 ILE A C 1
ATOM 3747 O O . ILE A 1 486 ? -14.835 7.695 19.755 1.00 94.44 486 ILE A O 1
ATOM 3751 N N . ALA A 1 487 ? -12.597 7.415 19.794 1.00 95.62 487 ALA A N 1
ATOM 3752 C CA . ALA A 1 487 ? -12.616 6.074 20.364 1.00 95.62 487 ALA A CA 1
ATOM 3753 C C . ALA A 1 487 ? -13.243 6.080 21.766 1.00 95.62 487 ALA A C 1
ATOM 3755 O O . ALA A 1 487 ? -14.197 5.345 22.008 1.00 95.62 487 ALA A O 1
ATOM 3756 N N . LEU A 1 488 ? -12.796 6.969 22.660 1.00 94.38 488 LEU A N 1
ATOM 3757 C CA . LEU A 1 488 ? -13.359 7.112 24.005 1.00 94.38 488 LEU A CA 1
ATOM 3758 C C . LEU A 1 488 ? -14.853 7.421 23.955 1.00 94.38 488 LEU A C 1
ATOM 3760 O O . LEU A 1 488 ? -15.634 6.750 24.620 1.00 94.38 488 LEU A O 1
ATOM 3764 N N . LYS A 1 489 ? -15.282 8.369 23.115 1.00 93.62 489 LYS A N 1
ATOM 3765 C CA . LYS A 1 489 ? -16.705 8.677 22.923 1.00 93.62 489 LYS A CA 1
ATOM 3766 C C . LYS A 1 489 ? -17.504 7.432 22.528 1.00 93.62 489 LYS A C 1
ATOM 3768 O O . LYS A 1 489 ? -18.527 7.151 23.145 1.00 93.62 489 LYS A O 1
ATOM 3773 N N . GLN A 1 490 ? -17.059 6.704 21.505 1.00 93.00 490 GLN A N 1
ATOM 3774 C CA . GLN A 1 490 ? -17.781 5.542 20.976 1.00 93.00 490 GLN A CA 1
ATOM 3775 C C . GLN A 1 490 ? -17.877 4.403 21.994 1.00 93.00 490 GLN A C 1
ATOM 3777 O O . GLN A 1 490 ? -18.937 3.797 22.137 1.00 93.00 490 GLN A O 1
ATOM 3782 N N . ILE A 1 491 ? -16.788 4.139 22.717 1.00 93.81 491 ILE A N 1
ATOM 3783 C CA . ILE A 1 491 ? -16.710 3.031 23.671 1.00 93.81 491 ILE A CA 1
ATOM 3784 C C . ILE A 1 491 ? -17.466 3.374 24.958 1.00 93.81 491 ILE A C 1
ATOM 3786 O O . ILE A 1 491 ? -18.266 2.573 25.439 1.00 93.81 491 ILE A O 1
ATOM 3790 N N . LEU A 1 492 ? -17.284 4.586 25.495 1.00 91.44 492 LEU A N 1
ATOM 3791 C CA . LEU A 1 492 ? -17.955 5.023 26.722 1.00 91.44 492 LEU A CA 1
ATOM 3792 C C . LEU A 1 492 ? -19.469 5.099 26.550 1.00 91.44 492 LEU A C 1
ATOM 3794 O O . LEU A 1 492 ? -20.189 4.726 27.463 1.00 91.44 492 LEU A O 1
ATOM 3798 N N . GLN A 1 493 ? -19.979 5.469 25.372 1.00 90.50 493 GLN A N 1
ATOM 3799 C CA . GLN A 1 493 ? -21.423 5.453 25.103 1.00 90.50 493 GLN A CA 1
ATOM 3800 C C . GLN A 1 493 ? -22.075 4.066 25.238 1.00 90.50 493 GLN A C 1
ATOM 3802 O O . GLN A 1 493 ? -23.301 3.985 25.364 1.00 90.50 493 GLN A O 1
ATOM 3807 N N . LYS A 1 494 ? -21.282 2.989 25.200 1.00 90.44 494 LYS A N 1
ATOM 3808 C CA . LYS A 1 494 ? -21.731 1.597 25.337 1.00 90.44 494 LYS A CA 1
ATOM 3809 C C . LYS A 1 494 ? -21.207 0.910 26.600 1.00 90.44 494 LYS A C 1
ATOM 3811 O O . LYS A 1 494 ? -21.605 -0.218 26.869 1.00 90.44 494 LYS A O 1
ATOM 3816 N N . CYS A 1 495 ? -20.327 1.550 27.368 1.00 89.12 495 CYS A N 1
ATOM 3817 C CA . CYS A 1 495 ? -19.671 0.924 28.507 1.00 89.12 495 CYS A CA 1
ATOM 3818 C C . CYS A 1 495 ? -20.613 0.839 29.712 1.00 89.12 495 CYS A C 1
ATOM 3820 O O . CYS A 1 495 ? -20.986 1.854 30.290 1.00 89.12 495 CYS A O 1
ATOM 3822 N N . THR A 1 496 ? -20.951 -0.382 30.127 1.00 87.12 496 THR A N 1
ATOM 3823 C CA . THR A 1 496 ? -21.701 -0.646 31.367 1.00 87.12 496 THR A CA 1
ATOM 3824 C C . THR A 1 496 ? -20.811 -1.151 32.506 1.00 87.12 496 THR A C 1
ATOM 3826 O O . THR A 1 496 ? -21.303 -1.495 33.580 1.00 87.12 496 THR A O 1
ATOM 3829 N N . TYR A 1 497 ? -19.494 -1.224 32.286 1.00 85.50 497 TYR A N 1
ATOM 3830 C CA . TYR A 1 497 ? -18.546 -1.766 33.254 1.00 85.50 497 TYR A CA 1
ATOM 3831 C C . TYR A 1 497 ? -18.128 -0.699 34.273 1.00 85.50 497 TYR A C 1
ATOM 3833 O O . TYR A 1 497 ? -17.250 0.121 34.010 1.00 85.50 497 TYR A O 1
ATOM 3841 N N . ILE A 1 498 ? -18.782 -0.725 35.436 1.00 83.06 498 ILE A N 1
ATOM 3842 C CA . ILE A 1 498 ? -18.677 0.299 36.489 1.00 83.06 498 ILE A CA 1
ATOM 3843 C C . ILE A 1 498 ? -17.234 0.531 36.938 1.00 83.06 498 ILE A C 1
ATOM 3845 O O . ILE A 1 498 ? -16.813 1.679 36.983 1.00 83.06 498 ILE A O 1
ATOM 3849 N N . GLU A 1 499 ? -16.461 -0.523 37.209 1.00 83.75 499 GLU A N 1
ATOM 3850 C CA . GLU A 1 499 ? -15.089 -0.392 37.734 1.00 83.75 499 GLU A CA 1
ATOM 3851 C C . GLU A 1 499 ? -14.183 0.435 36.808 1.00 83.75 499 GLU A C 1
ATOM 3853 O O . GLU A 1 499 ? -13.427 1.286 37.273 1.00 83.75 499 GLU A O 1
ATOM 3858 N N . ALA A 1 500 ? -14.302 0.247 35.489 1.00 84.19 500 ALA A N 1
ATOM 3859 C CA . ALA A 1 500 ? -13.535 1.037 34.526 1.00 84.19 500 ALA A CA 1
ATOM 3860 C C . ALA A 1 500 ? -14.098 2.450 34.324 1.00 84.19 500 ALA A C 1
ATOM 3862 O O . ALA A 1 500 ? -13.356 3.355 33.964 1.00 84.19 500 ALA A O 1
ATOM 3863 N N . LEU A 1 501 ? -15.400 2.671 34.530 1.00 84.56 501 LEU A N 1
ATOM 3864 C CA . LEU A 1 501 ? -15.955 4.028 34.523 1.00 84.56 501 LEU A CA 1
ATOM 3865 C C . LEU A 1 501 ? -15.499 4.814 35.759 1.00 84.56 501 LEU A C 1
ATOM 3867 O O . LEU A 1 501 ? -15.186 5.996 35.652 1.00 84.56 501 LEU A O 1
ATOM 3871 N N . GLU A 1 502 ? -15.429 4.159 36.919 1.00 83.00 502 GLU A N 1
ATOM 3872 C CA . GLU A 1 502 ? -14.959 4.760 38.168 1.00 83.00 502 GLU A CA 1
ATOM 3873 C C . GLU A 1 502 ? -13.474 5.124 38.104 1.00 83.00 502 GLU A C 1
ATOM 3875 O O . GLU A 1 502 ? -13.099 6.207 38.561 1.00 83.00 502 GLU A O 1
ATOM 3880 N N . SER A 1 503 ? -12.635 4.271 37.500 1.00 83.56 503 SER A N 1
ATOM 3881 C CA . SER A 1 503 ? -11.201 4.551 37.345 1.00 83.56 503 SER A CA 1
ATOM 3882 C C . SER A 1 503 ? -10.931 5.797 36.499 1.00 83.56 503 SER A C 1
ATOM 3884 O O . SER A 1 503 ? -9.931 6.476 36.710 1.00 83.56 503 SER A O 1
ATOM 3886 N N . LEU A 1 504 ? -11.838 6.133 35.579 1.00 83.44 504 LEU A N 1
ATOM 3887 C CA . LEU A 1 504 ? -11.722 7.302 34.711 1.00 83.44 504 LEU A CA 1
ATOM 3888 C C . LEU A 1 504 ? -12.128 8.614 35.402 1.00 83.44 504 LEU A C 1
ATOM 3890 O O . LEU A 1 504 ? -11.717 9.676 34.959 1.00 83.44 504 LEU A O 1
ATOM 3894 N N . LEU A 1 505 ? -12.896 8.600 36.498 1.00 81.38 505 LEU A N 1
ATOM 3895 C CA . LEU A 1 505 ? -13.440 9.836 37.091 1.00 81.38 505 LEU A CA 1
ATOM 3896 C C . LEU A 1 505 ? -12.382 10.851 37.571 1.00 81.38 505 LEU A C 1
ATOM 3898 O O . LEU A 1 505 ? -12.724 12.014 37.748 1.00 81.38 505 LEU A O 1
ATOM 3902 N N . ASN A 1 506 ? -11.130 10.437 37.793 1.00 73.81 506 ASN A N 1
ATOM 3903 C CA . ASN A 1 506 ? -10.074 11.316 38.316 1.00 73.81 506 ASN A CA 1
ATOM 3904 C C . ASN A 1 506 ? -9.503 12.283 37.274 1.00 73.81 506 ASN A C 1
ATOM 3906 O O . ASN A 1 506 ? -9.339 13.464 37.560 1.00 73.81 506 ASN A O 1
ATOM 3910 N N . ASP A 1 507 ? -9.199 11.775 36.080 1.00 73.69 507 ASP A N 1
ATOM 3911 C CA . ASP A 1 507 ? -8.307 12.451 35.127 1.00 73.69 507 ASP A CA 1
ATOM 3912 C C . ASP A 1 507 ? -9.027 12.848 33.828 1.00 73.69 507 ASP A C 1
ATOM 3914 O O . ASP A 1 507 ? -8.399 13.208 32.828 1.00 73.69 507 ASP A O 1
ATOM 3918 N N . VAL A 1 508 ? -10.361 12.738 33.805 1.00 80.62 508 VAL A N 1
ATOM 3919 C CA . VAL A 1 508 ? -11.163 12.921 32.593 1.00 80.62 508 VAL A CA 1
ATOM 3920 C C . VAL A 1 508 ? -11.489 14.398 32.325 1.00 80.62 508 VAL A C 1
ATOM 3922 O O . VAL A 1 508 ? -12.152 15.048 33.134 1.00 80.62 508 VAL A O 1
ATOM 3925 N N . PRO A 1 509 ? -11.151 14.918 31.129 1.00 83.38 509 PRO A N 1
ATOM 3926 C CA . PRO A 1 509 ? -11.574 16.240 30.681 1.00 83.38 509 PRO A CA 1
ATOM 3927 C C . PRO A 1 509 ? -13.105 16.378 30.605 1.00 83.38 509 PRO A C 1
ATOM 3929 O O . PRO A 1 509 ? -13.781 15.427 30.193 1.00 83.38 509 PRO A O 1
ATOM 3932 N N . PRO A 1 510 ? -13.679 17.574 30.853 1.00 80.25 510 PRO A N 1
ATOM 3933 C CA . PRO A 1 510 ? -15.134 17.793 30.885 1.00 80.25 510 PRO A CA 1
ATOM 3934 C C . PRO A 1 510 ? -15.885 17.300 29.635 1.00 80.25 510 PRO A C 1
ATOM 3936 O O . PRO A 1 510 ? -17.012 16.809 29.710 1.00 80.25 510 PRO A O 1
ATOM 3939 N N . ILE A 1 511 ? -15.242 17.384 28.465 1.00 83.06 511 ILE A N 1
ATOM 3940 C CA . ILE A 1 511 ? -15.818 16.986 27.171 1.00 83.06 511 ILE A CA 1
ATOM 3941 C C . ILE A 1 511 ? -16.041 15.465 27.089 1.00 83.06 511 ILE A C 1
ATOM 3943 O O . ILE A 1 511 ? -16.977 15.017 26.418 1.00 83.06 511 ILE A O 1
ATOM 3947 N N . ILE A 1 512 ? -15.193 14.675 27.753 1.00 86.38 512 ILE A N 1
ATOM 3948 C CA . ILE A 1 512 ? -15.286 13.211 27.822 1.00 86.38 512 ILE A CA 1
ATOM 3949 C C . ILE A 1 512 ? -16.125 12.797 29.044 1.00 86.38 512 ILE A C 1
ATOM 3951 O O . ILE A 1 512 ? -16.906 11.849 28.954 1.00 86.38 512 ILE A O 1
ATOM 3955 N N . LEU A 1 513 ? -16.049 13.566 30.140 1.00 86.31 513 LEU A N 1
ATOM 3956 C CA . LEU A 1 513 ? -16.751 13.324 31.407 1.00 86.31 513 LEU A CA 1
ATOM 3957 C C . LEU A 1 513 ? -18.256 13.145 31.222 1.00 86.31 513 LEU A C 1
ATOM 3959 O O . LEU A 1 513 ? -18.855 12.252 31.819 1.00 86.31 513 LEU A O 1
ATOM 3963 N N . LYS A 1 514 ? -18.864 13.939 30.335 1.00 86.94 514 LYS A N 1
ATOM 3964 C CA . LYS A 1 514 ? -20.297 13.837 30.040 1.00 86.94 514 LYS A CA 1
ATOM 3965 C C . LYS A 1 514 ? -20.729 12.430 29.615 1.00 86.94 514 LYS A C 1
ATOM 3967 O O . LYS A 1 514 ? -21.819 12.016 29.979 1.00 86.94 514 LYS A O 1
ATOM 3972 N N . TYR A 1 515 ? -19.891 11.685 28.884 1.00 88.12 515 TYR A N 1
ATOM 3973 C CA . TYR A 1 515 ? -20.233 10.332 28.429 1.00 88.12 515 TYR A CA 1
ATOM 3974 C C . TYR A 1 515 ? -20.117 9.308 29.560 1.00 88.12 515 TYR A C 1
ATOM 3976 O O . TYR A 1 515 ? -20.890 8.356 29.602 1.00 88.12 515 TYR A O 1
ATOM 3984 N N . VAL A 1 516 ? -19.185 9.522 30.494 1.00 86.88 516 VAL A N 1
ATOM 3985 C CA . VAL A 1 516 ? -19.049 8.705 31.707 1.00 86.88 516 VAL A CA 1
ATOM 3986 C C . VAL A 1 516 ? -20.274 8.900 32.607 1.00 86.88 516 VAL A C 1
ATOM 3988 O O . VAL A 1 516 ? -20.918 7.925 32.994 1.00 86.88 516 VAL A O 1
ATOM 3991 N N . LEU A 1 517 ? -20.653 10.156 32.879 1.00 86.12 517 LEU A N 1
ATOM 3992 C CA . LEU A 1 517 ? -21.829 10.469 33.699 1.00 86.12 517 LEU A CA 1
ATOM 3993 C C . LEU A 1 517 ? -23.138 10.035 33.035 1.00 86.12 517 LEU A C 1
ATOM 3995 O O . LEU A 1 517 ? -24.027 9.527 33.716 1.00 86.12 517 LEU A O 1
ATOM 3999 N N . GLU A 1 518 ? -23.241 10.159 31.710 1.00 87.62 518 GLU A N 1
ATOM 4000 C CA . GLU A 1 518 ? -24.381 9.639 30.955 1.00 87.62 518 GLU A CA 1
ATOM 4001 C C . GLU A 1 518 ? -24.590 8.140 31.235 1.00 87.62 518 GLU A C 1
ATOM 4003 O O . GLU A 1 518 ? -25.721 7.721 31.483 1.00 87.62 518 GLU A O 1
ATOM 4008 N N . GLN A 1 519 ? -23.530 7.323 31.254 1.00 87.50 519 GLN A N 1
ATOM 4009 C CA . GLN A 1 519 ? -23.675 5.895 31.564 1.00 87.50 519 GLN A CA 1
ATOM 4010 C C . GLN A 1 519 ? -24.057 5.646 33.020 1.00 87.50 519 GLN A C 1
ATOM 4012 O O . GLN A 1 519 ? -24.969 4.858 33.276 1.00 87.50 519 GLN A O 1
ATOM 4017 N N . PHE A 1 520 ? -23.439 6.343 33.976 1.00 86.50 520 PHE A N 1
ATOM 4018 C CA . PHE A 1 520 ? -23.828 6.217 35.383 1.00 86.50 520 PHE A CA 1
ATOM 4019 C C . PHE A 1 520 ? -25.304 6.558 35.605 1.00 86.50 520 PHE A C 1
ATOM 4021 O O . PHE A 1 520 ? -25.997 5.818 36.305 1.00 86.50 520 PHE A O 1
ATOM 4028 N N . SER A 1 521 ? -25.815 7.595 34.933 1.00 86.12 521 SER A N 1
ATOM 4029 C CA . SER A 1 521 ? -27.229 7.986 35.003 1.00 86.12 521 SER A CA 1
ATOM 4030 C C . SER A 1 521 ? -28.196 6.893 34.519 1.00 86.12 521 SER A C 1
ATOM 4032 O O . SER A 1 521 ? -29.342 6.857 34.955 1.00 86.12 521 SER A O 1
ATOM 4034 N N . LYS A 1 522 ? -27.743 5.968 33.660 1.00 86.75 522 LYS A N 1
ATOM 4035 C CA . LYS A 1 522 ? -28.545 4.845 33.138 1.00 86.75 522 LYS A CA 1
ATOM 4036 C C . LYS A 1 522 ? -28.415 3.574 33.984 1.00 86.75 522 LYS A C 1
ATOM 4038 O O . LYS A 1 522 ? -29.376 2.812 34.101 1.00 86.75 522 LYS A O 1
ATOM 4043 N N . ILE A 1 523 ? -27.237 3.338 34.564 1.00 85.94 523 ILE A N 1
ATOM 4044 C CA . ILE A 1 523 ? -26.920 2.123 35.331 1.00 85.94 523 ILE A CA 1
ATOM 4045 C C . ILE A 1 523 ? -27.463 2.219 36.766 1.00 85.94 523 ILE A C 1
ATOM 4047 O O . ILE A 1 523 ? -28.148 1.308 37.236 1.00 85.94 523 ILE A O 1
ATOM 4051 N N . LEU A 1 524 ? -27.200 3.333 37.458 1.00 86.12 524 LEU A N 1
ATOM 4052 C CA . LEU A 1 524 ? -27.498 3.501 38.887 1.00 86.12 524 LEU A CA 1
ATOM 4053 C C . LEU A 1 524 ? -28.990 3.432 39.265 1.00 86.12 524 LEU A C 1
ATOM 4055 O O . LEU A 1 524 ? -29.282 2.911 40.347 1.00 86.12 524 LEU A O 1
ATOM 4059 N N . PRO A 1 525 ? -29.957 3.875 38.435 1.00 86.75 525 PRO A N 1
ATOM 4060 C CA . PRO A 1 525 ? -31.375 3.709 38.758 1.00 86.75 525 PRO A CA 1
ATOM 4061 C C . PRO A 1 525 ? -31.794 2.238 38.878 1.00 86.75 525 PRO A C 1
ATOM 4063 O O . PRO A 1 525 ? -32.607 1.888 39.736 1.00 86.75 525 PRO A O 1
ATOM 4066 N N . ASN A 1 526 ? -31.196 1.368 38.061 1.00 84.75 526 ASN A N 1
ATOM 4067 C CA . ASN A 1 526 ? -31.645 -0.010 37.871 1.00 84.75 526 ASN A CA 1
ATOM 4068 C C . ASN A 1 526 ? -30.851 -1.042 38.689 1.00 84.75 526 ASN A C 1
ATOM 4070 O O . ASN A 1 526 ? -31.346 -2.146 38.906 1.00 84.75 526 ASN A O 1
ATOM 4074 N N . ASP A 1 527 ? -29.652 -0.702 39.175 1.00 84.06 527 ASP A N 1
ATOM 4075 C CA . ASP A 1 527 ? -28.773 -1.636 39.887 1.00 84.06 527 ASP A CA 1
ATOM 4076 C C . ASP A 1 527 ? -28.485 -1.189 41.335 1.00 84.06 527 ASP A C 1
ATOM 4078 O O . ASP A 1 527 ? -27.752 -0.237 41.611 1.00 84.06 527 ASP A O 1
ATOM 4082 N N . THR A 1 528 ? -29.055 -1.919 42.298 1.00 84.00 528 THR A N 1
ATOM 4083 C CA . THR A 1 528 ? -28.866 -1.684 43.740 1.00 84.00 528 TH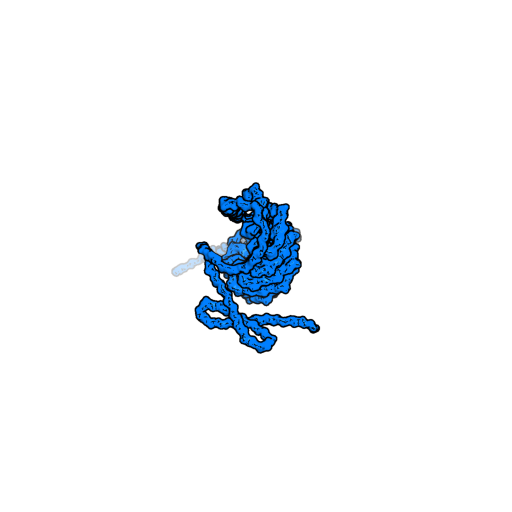R A CA 1
ATOM 4084 C C . THR A 1 528 ? -27.441 -1.966 44.214 1.00 84.00 528 THR A C 1
ATOM 4086 O O . THR A 1 528 ? -26.959 -1.292 45.128 1.00 84.00 528 THR A O 1
ATOM 4089 N N . ARG A 1 529 ? -26.754 -2.950 43.618 1.00 83.44 529 ARG A N 1
ATOM 4090 C CA . ARG A 1 529 ? -25.370 -3.295 43.972 1.00 83.44 529 ARG A CA 1
ATOM 4091 C C . ARG A 1 529 ? -24.420 -2.228 43.455 1.00 83.44 529 ARG A C 1
ATOM 4093 O O . ARG A 1 529 ? -23.551 -1.798 44.210 1.00 83.44 529 ARG A O 1
ATOM 4100 N N . ALA A 1 530 ? -24.651 -1.756 42.229 1.00 82.19 530 ALA A N 1
ATOM 4101 C CA . ALA A 1 530 ? -23.928 -0.630 41.652 1.00 82.19 530 ALA A CA 1
ATOM 4102 C C . ALA A 1 530 ? -24.004 0.602 42.557 1.00 82.19 530 ALA A C 1
ATOM 4104 O O . ALA A 1 530 ? -22.969 1.169 42.883 1.00 82.19 530 ALA A O 1
ATOM 4105 N N . ARG A 1 531 ? -25.198 0.961 43.056 1.00 84.88 531 ARG A N 1
ATOM 4106 C CA . ARG A 1 531 ? -25.361 2.087 43.995 1.00 84.88 531 ARG A CA 1
ATOM 4107 C C . ARG A 1 531 ? -24.504 1.942 45.249 1.00 84.88 531 ARG A C 1
ATOM 4109 O O . ARG A 1 531 ? -23.845 2.894 45.652 1.00 84.88 531 ARG A O 1
ATOM 4116 N N . LYS A 1 532 ? -24.494 0.759 45.870 1.00 82.31 532 LYS A N 1
ATOM 4117 C CA . LYS A 1 532 ? -23.679 0.523 47.070 1.00 82.31 532 LYS A CA 1
ATOM 4118 C C . LYS A 1 532 ? -22.186 0.669 46.765 1.00 82.31 532 LYS A C 1
ATOM 4120 O O . LYS A 1 532 ? -21.493 1.354 47.511 1.00 82.31 532 LYS A O 1
ATOM 4125 N N . LEU A 1 533 ? -21.721 0.055 45.674 1.00 81.75 533 LEU A N 1
ATOM 4126 C CA . LEU A 1 533 ? -20.323 0.125 45.243 1.00 81.75 533 LEU A CA 1
ATOM 4127 C C . LEU A 1 533 ? -19.896 1.567 44.957 1.00 81.75 533 LEU A C 1
ATOM 4129 O O . LEU A 1 533 ? -18.875 1.995 45.485 1.00 81.75 533 LEU A O 1
ATOM 4133 N N . PHE A 1 534 ? -20.743 2.325 44.261 1.00 83.69 534 PHE A N 1
ATOM 4134 C CA . PHE A 1 534 ? -20.521 3.719 43.876 1.00 83.69 534 PHE A CA 1
ATOM 4135 C C . PHE A 1 534 ? -20.306 4.671 45.065 1.00 83.69 534 PHE A C 1
ATOM 4137 O O . PHE A 1 534 ? -19.562 5.651 44.988 1.00 83.69 534 PHE A O 1
ATOM 4144 N N . VAL A 1 535 ? -20.957 4.384 46.197 1.00 82.62 535 VAL A N 1
ATOM 4145 C CA . VAL A 1 535 ? -20.740 5.121 47.449 1.00 82.62 535 VAL A CA 1
ATOM 4146 C C . VAL A 1 535 ? -19.435 4.677 48.109 1.00 82.62 535 VAL A C 1
ATOM 4148 O O . VAL A 1 535 ? -18.625 5.513 48.504 1.00 82.62 535 VAL A O 1
ATOM 4151 N N . THR A 1 536 ? -19.197 3.365 48.203 1.00 81.75 536 THR A N 1
ATOM 4152 C CA . THR A 1 536 ? -18.006 2.820 48.877 1.00 81.75 536 THR A CA 1
ATOM 4153 C C . THR A 1 536 ? -16.695 3.087 48.137 1.00 81.75 536 THR A C 1
ATOM 4155 O O . THR A 1 536 ? -15.659 3.200 48.785 1.00 81.75 536 THR A O 1
ATOM 4158 N N . SER A 1 537 ? -16.727 3.221 46.809 1.00 80.56 537 SER A N 1
ATOM 4159 C CA . SER A 1 537 ? -15.568 3.548 45.968 1.00 80.56 537 SER A CA 1
ATOM 4160 C C . SER A 1 537 ? -15.163 5.026 46.060 1.00 80.56 537 SER A C 1
ATOM 4162 O O . SER A 1 537 ? -14.104 5.417 45.570 1.00 80.56 537 SER A O 1
ATOM 4164 N N . GLY A 1 538 ? -15.997 5.867 46.686 1.00 81.31 538 GLY A N 1
ATOM 4165 C CA . GLY A 1 538 ? -15.808 7.316 46.733 1.00 81.31 538 GLY A CA 1
ATOM 4166 C C . GLY A 1 538 ? -16.173 8.028 45.426 1.00 81.31 538 GLY A C 1
ATOM 4167 O O . GLY A 1 538 ? -15.913 9.224 45.300 1.00 81.31 538 GLY A O 1
ATOM 4168 N N . ALA A 1 539 ? -16.791 7.340 44.461 1.00 82.31 539 ALA A N 1
ATOM 4169 C CA . ALA A 1 539 ? -17.219 7.945 43.202 1.00 82.31 539 ALA A CA 1
ATOM 4170 C C . ALA A 1 539 ? -18.316 9.007 43.410 1.00 82.31 539 ALA A C 1
ATOM 4172 O O . ALA A 1 539 ? -18.266 10.065 42.784 1.00 82.31 539 ALA A O 1
ATOM 4173 N N . LEU A 1 540 ? -19.247 8.790 44.353 1.00 83.31 540 LEU A N 1
ATOM 4174 C CA . LEU A 1 540 ? -20.283 9.780 44.687 1.00 83.31 540 LEU A CA 1
ATOM 4175 C C . LEU A 1 540 ? -19.695 11.099 45.209 1.00 83.31 540 LEU A C 1
ATOM 4177 O O . LEU A 1 540 ? -20.175 12.167 44.835 1.00 83.31 540 LEU A O 1
ATOM 4181 N N . ARG A 1 541 ? -18.635 11.023 46.023 1.00 82.69 541 ARG A N 1
ATOM 4182 C CA . ARG A 1 541 ? -17.905 12.199 46.513 1.00 82.69 541 ARG A CA 1
ATOM 4183 C C . ARG A 1 541 ? -17.329 13.005 45.357 1.00 82.69 541 ARG A C 1
ATOM 4185 O O . ARG A 1 541 ? -17.564 14.204 45.278 1.00 82.69 541 ARG A O 1
ATOM 4192 N N . LYS A 1 542 ? -16.650 12.333 44.426 1.00 81.50 542 LYS A N 1
ATOM 4193 C CA . LYS A 1 542 ? -16.080 12.987 43.242 1.00 81.50 542 LYS A CA 1
ATOM 4194 C C . LYS A 1 542 ? -17.154 13.651 42.395 1.00 81.50 542 LYS A C 1
ATOM 4196 O O . LYS A 1 542 ? -16.935 14.750 41.915 1.00 81.50 542 LYS A O 1
ATOM 4201 N N . ILE A 1 543 ? -18.332 13.033 42.260 1.00 84.12 543 ILE A N 1
ATOM 4202 C CA . ILE A 1 543 ? -19.450 13.663 41.550 1.00 84.12 543 ILE A CA 1
ATOM 4203 C C . ILE A 1 543 ? -19.888 14.974 42.209 1.00 84.12 543 ILE A C 1
ATOM 4205 O O . ILE A 1 543 ? -20.158 15.928 41.485 1.00 84.12 543 ILE A O 1
ATOM 4209 N N . GLN A 1 544 ? -19.923 15.053 43.544 1.00 83.19 544 GLN A N 1
ATOM 4210 C CA . GLN A 1 544 ? -20.259 16.311 44.225 1.00 83.19 544 GLN A CA 1
ATOM 4211 C C . GLN A 1 544 ? -19.161 17.376 44.087 1.00 83.19 544 GLN A C 1
ATOM 4213 O O . GLN A 1 544 ? -19.447 18.566 44.183 1.00 83.19 544 GLN A O 1
ATOM 4218 N N . GLU A 1 545 ? -17.910 16.968 43.863 1.00 82.75 545 GLU A N 1
ATOM 4219 C CA . GLU A 1 545 ? -16.780 17.875 43.626 1.00 82.75 545 GLU A CA 1
ATOM 4220 C C . GLU A 1 545 ? -16.788 18.464 42.194 1.00 82.75 545 GLU A C 1
ATOM 4222 O O . GLU A 1 545 ? -16.135 19.481 41.947 1.00 82.75 545 GLU A O 1
ATOM 4227 N N . ILE A 1 546 ? -17.549 17.886 41.249 1.00 81.94 546 ILE A N 1
ATOM 4228 C CA . ILE A 1 546 ? -17.658 18.388 39.867 1.00 81.94 546 ILE A CA 1
ATOM 4229 C C . ILE A 1 546 ? -18.477 19.686 39.836 1.00 81.94 546 ILE A C 1
ATOM 4231 O O . ILE A 1 546 ? -19.688 19.690 40.058 1.00 81.94 546 ILE A O 1
ATOM 4235 N N . GLN A 1 547 ? -17.834 20.790 39.456 1.00 74.12 547 GLN A N 1
ATOM 4236 C CA . GLN A 1 547 ? -18.510 22.064 39.202 1.00 74.12 547 GLN A CA 1
ATOM 4237 C C . GLN A 1 547 ? -19.108 22.073 37.788 1.00 74.12 547 GLN A C 1
ATOM 4239 O O . GLN A 1 547 ? -18.383 22.178 36.799 1.00 74.12 547 GLN A O 1
ATOM 4244 N N . ALA A 1 548 ? -20.433 21.954 37.683 1.00 76.56 548 ALA A N 1
ATOM 4245 C CA . ALA A 1 548 ? -21.159 22.027 36.415 1.00 76.56 548 ALA A CA 1
ATOM 4246 C C . ALA A 1 548 ? -21.953 23.338 36.301 1.00 76.56 548 ALA A C 1
ATOM 4248 O O . ALA A 1 548 ? -22.617 23.759 37.249 1.00 76.56 548 ALA A O 1
ATOM 4249 N N . GLU A 1 549 ? -21.909 23.973 35.127 1.00 76.06 549 GLU A N 1
ATOM 4250 C CA . GLU A 1 549 ? -22.655 25.208 34.878 1.00 76.06 549 GLU A CA 1
ATOM 4251 C C . GLU A 1 549 ? -24.177 24.950 34.814 1.00 76.06 549 GLU A C 1
ATOM 4253 O O . GLU A 1 549 ? -24.611 23.938 34.237 1.00 76.06 549 GLU A O 1
ATOM 4258 N N . PRO A 1 550 ? -25.009 25.860 35.360 1.00 68.69 550 PRO A N 1
ATOM 4259 C CA . PRO A 1 550 ? -26.465 25.758 35.294 1.00 68.69 550 PRO A CA 1
ATOM 4260 C C . PRO A 1 550 ? -26.979 25.683 33.848 1.00 68.69 550 PRO A C 1
ATOM 4262 O O . PRO A 1 550 ? -26.644 26.527 33.022 1.00 68.69 550 PRO A O 1
ATOM 4265 N N . GLY A 1 551 ? -27.821 24.688 33.546 1.00 72.00 551 GLY A N 1
ATOM 4266 C CA . GLY A 1 551 ? -28.410 24.486 32.211 1.00 72.00 551 GLY A CA 1
ATOM 4267 C C . GLY A 1 551 ? -27.595 23.597 31.264 1.00 72.00 551 GLY A C 1
ATOM 4268 O O . GLY A 1 551 ? -27.971 23.431 30.105 1.00 72.00 551 GLY A O 1
ATOM 4269 N N . THR A 1 552 ? -26.492 23.007 31.733 1.00 83.06 552 THR A N 1
ATOM 4270 C CA . THR A 1 552 ? -25.717 22.033 30.953 1.00 83.06 552 THR A CA 1
ATOM 4271 C C . THR A 1 552 ? -26.245 20.604 31.120 1.00 83.06 552 THR A C 1
ATOM 4273 O O . THR A 1 552 ? -26.680 20.206 32.199 1.00 83.06 552 THR A O 1
ATOM 4276 N N . THR A 1 553 ? -26.108 19.783 30.072 1.00 80.94 553 THR A N 1
ATOM 4277 C CA . THR A 1 553 ? -26.410 18.332 30.122 1.00 80.94 553 THR A CA 1
ATOM 4278 C C . THR A 1 553 ? -25.586 17.590 31.179 1.00 80.94 553 THR A C 1
ATOM 4280 O O . THR A 1 553 ? -26.014 16.571 31.711 1.00 80.94 553 THR A O 1
ATOM 4283 N N . LEU A 1 554 ? -24.406 18.115 31.525 1.00 82.06 554 LEU A N 1
ATOM 4284 C CA . LEU A 1 554 ? -23.570 17.579 32.595 1.00 82.06 554 LEU A CA 1
ATOM 4285 C C . LEU A 1 554 ? -24.271 17.686 33.958 1.00 82.06 554 LEU A C 1
ATOM 4287 O O . LEU A 1 554 ? -24.301 16.709 34.702 1.00 82.06 554 LEU A O 1
ATOM 4291 N N . LEU A 1 555 ? -24.875 18.841 34.259 1.00 82.44 555 LEU A N 1
ATOM 4292 C CA . LEU A 1 555 ? -25.624 19.053 35.499 1.00 82.44 555 LEU A CA 1
ATOM 4293 C C . LEU A 1 555 ? -26.892 18.187 35.554 1.00 82.44 555 LEU A C 1
ATOM 4295 O O . LEU A 1 555 ? -27.239 17.673 36.619 1.00 82.44 555 LEU A O 1
ATOM 4299 N N . GLU A 1 556 ? -27.562 17.982 34.416 1.00 84.69 556 GLU A N 1
ATOM 4300 C CA . GLU A 1 556 ? -28.714 17.074 34.320 1.00 84.69 556 GLU A CA 1
ATOM 4301 C C . GLU A 1 556 ? -28.331 15.644 34.723 1.00 84.69 556 GLU A C 1
ATOM 4303 O O . GLU A 1 556 ? -29.005 15.038 35.557 1.00 84.69 556 GLU A O 1
ATOM 4308 N N . TYR A 1 557 ? -27.206 15.122 34.217 1.00 86.44 557 TYR A N 1
ATOM 4309 C CA . TYR A 1 557 ? -26.717 13.798 34.609 1.00 86.44 557 TYR A CA 1
ATOM 4310 C C . TYR A 1 557 ? -26.341 13.724 36.090 1.00 86.44 557 TYR A C 1
ATOM 4312 O O . TYR A 1 557 ? -26.710 12.753 36.750 1.00 86.44 557 TYR A O 1
ATOM 4320 N N . ILE A 1 558 ? -25.670 14.744 36.634 1.00 84.62 558 ILE A N 1
ATOM 4321 C CA . ILE A 1 558 ? -25.354 14.814 38.072 1.00 84.62 558 ILE A CA 1
ATOM 4322 C C . ILE A 1 558 ? -26.641 14.772 38.906 1.00 84.62 558 ILE A C 1
ATOM 4324 O O . ILE A 1 558 ? -26.726 14.024 39.878 1.00 84.62 558 ILE A O 1
ATOM 4328 N N . THR A 1 559 ? -27.670 15.513 38.493 1.00 85.06 559 THR A N 1
ATOM 4329 C CA . THR A 1 559 ? -28.970 15.547 39.177 1.00 85.06 559 THR A CA 1
ATOM 4330 C C . THR A 1 559 ? -29.642 14.175 39.160 1.00 85.06 559 THR A C 1
ATOM 4332 O O . THR A 1 559 ? -30.071 13.696 40.207 1.00 85.06 559 THR A O 1
ATOM 4335 N N . ILE A 1 560 ? -29.670 13.497 38.006 1.00 85.69 560 ILE A N 1
ATOM 4336 C CA . ILE A 1 560 ? -30.226 12.138 37.883 1.00 85.69 560 ILE A CA 1
ATOM 4337 C C . ILE A 1 560 ? -29.478 11.156 38.793 1.00 85.69 560 ILE A C 1
ATOM 4339 O O . ILE A 1 560 ? -30.101 10.336 39.471 1.00 85.69 560 ILE A O 1
ATOM 4343 N N . ILE A 1 561 ? -28.147 11.249 38.836 1.00 86.62 561 ILE A N 1
ATOM 4344 C CA . ILE A 1 561 ? -27.318 10.404 39.699 1.00 86.62 561 ILE A CA 1
ATOM 4345 C C . ILE A 1 561 ? -27.624 10.685 41.175 1.00 86.62 561 ILE A C 1
ATOM 4347 O O . ILE A 1 561 ? -27.833 9.743 41.934 1.00 86.62 561 ILE A O 1
ATOM 4351 N N . ASN A 1 562 ? -27.732 11.953 41.578 1.00 86.75 562 ASN A N 1
ATOM 4352 C CA . ASN A 1 562 ? -28.070 12.336 42.950 1.00 86.75 562 ASN A CA 1
ATOM 4353 C C . ASN A 1 562 ? -29.457 11.825 43.368 1.00 86.75 562 ASN A C 1
ATOM 4355 O O . ASN A 1 562 ? -29.610 11.339 44.486 1.00 86.75 562 ASN A O 1
ATOM 4359 N N . CYS A 1 563 ? -30.442 11.827 42.463 1.00 88.19 563 CYS A N 1
ATOM 4360 C CA . CYS A 1 563 ? -31.770 11.255 42.714 1.00 88.19 563 CYS A CA 1
ATOM 4361 C C . CYS A 1 563 ? -31.762 9.734 42.960 1.00 88.19 563 CYS A C 1
ATOM 4363 O O . CYS A 1 563 ? -32.760 9.189 43.429 1.00 88.19 563 CYS A O 1
ATOM 4365 N N . CYS A 1 564 ? -30.662 9.034 42.665 1.00 86.88 564 CYS A N 1
ATOM 4366 C CA . CYS A 1 564 ? -30.524 7.607 42.958 1.00 86.88 564 CYS A CA 1
ATOM 4367 C C . CYS A 1 564 ? -30.153 7.322 44.426 1.00 86.88 564 CYS A C 1
ATOM 4369 O O . CYS A 1 564 ? -30.147 6.152 44.823 1.00 86.88 564 CYS A O 1
ATOM 4371 N N . PHE A 1 565 ? -29.837 8.349 45.223 1.00 87.56 565 PHE A N 1
ATOM 4372 C CA . PHE A 1 565 ? -29.370 8.216 46.603 1.00 87.56 565 PHE A CA 1
ATOM 4373 C C . PHE A 1 565 ? -30.240 9.019 47.586 1.00 87.56 565 PHE A C 1
ATOM 4375 O O . PHE A 1 565 ? -30.791 10.055 47.218 1.00 87.56 565 PHE A O 1
ATOM 4382 N N . PRO A 1 566 ? -30.364 8.572 48.852 1.00 85.88 566 PRO A N 1
ATOM 4383 C CA . PRO A 1 566 ? -30.981 9.367 49.909 1.00 85.88 566 PRO A CA 1
ATOM 4384 C C . PRO A 1 566 ? -30.279 10.715 50.091 1.00 85.88 566 PRO A C 1
ATOM 4386 O O . PRO A 1 566 ? -29.049 10.790 50.052 1.00 85.88 566 PRO A O 1
ATOM 4389 N N . GLU A 1 567 ? -31.059 11.762 50.360 1.00 81.00 567 GLU A N 1
ATOM 4390 C CA . GLU A 1 567 ? -30.563 13.138 50.487 1.00 81.00 567 GLU A CA 1
ATOM 4391 C C . GLU A 1 567 ? -29.465 13.272 51.555 1.00 81.00 567 GLU A C 1
ATOM 4393 O O . GLU A 1 567 ? -28.490 13.989 51.363 1.00 81.00 567 GLU A O 1
ATOM 4398 N N . GLU A 1 568 ? -29.572 12.519 52.649 1.00 80.00 568 GLU A N 1
ATOM 4399 C CA . GLU A 1 568 ? -28.584 12.476 53.734 1.00 80.00 568 GLU A CA 1
ATOM 4400 C C . GLU A 1 568 ? -27.214 11.975 53.260 1.00 80.00 568 GLU A C 1
ATOM 4402 O O . GLU A 1 568 ? -26.185 12.512 53.666 1.00 80.00 568 GLU A O 1
ATOM 4407 N N . ILE A 1 569 ? -27.192 10.984 52.363 1.00 81.88 569 ILE A N 1
ATOM 4408 C CA . ILE A 1 569 ? -25.952 10.442 51.796 1.00 81.88 569 ILE A CA 1
ATOM 4409 C C . ILE A 1 569 ? -25.339 11.459 50.833 1.00 81.88 569 ILE A C 1
ATOM 4411 O O . ILE A 1 569 ? -24.137 11.705 50.883 1.00 81.88 569 ILE A O 1
ATOM 4415 N N . VAL A 1 570 ? -26.154 12.090 49.985 1.00 82.81 570 VAL A N 1
ATOM 4416 C CA . VAL A 1 570 ? -25.675 13.127 49.056 1.00 82.81 570 VAL A CA 1
ATOM 4417 C C . VAL A 1 570 ? -25.100 14.319 49.828 1.00 82.81 570 VAL A C 1
ATOM 4419 O O . VAL A 1 570 ? -24.004 14.784 49.513 1.00 82.81 570 VAL A O 1
ATOM 4422 N N . ARG A 1 571 ? -25.787 14.765 50.890 1.00 79.75 571 ARG A N 1
ATOM 4423 C CA . ARG A 1 571 ? -25.312 15.823 51.794 1.00 79.75 571 ARG A CA 1
ATOM 4424 C C . ARG A 1 571 ? -24.011 15.433 52.484 1.00 79.75 571 ARG A C 1
ATOM 4426 O O . ARG A 1 571 ? -23.085 16.232 52.468 1.00 79.75 571 ARG A O 1
ATOM 4433 N N . TYR A 1 572 ? -23.902 14.206 53.001 1.00 81.31 572 TYR A N 1
ATOM 4434 C CA . TYR A 1 572 ? -22.679 13.713 53.646 1.00 81.31 572 TYR A CA 1
ATOM 4435 C C . TYR A 1 572 ? -21.429 13.874 52.767 1.00 81.31 572 TYR A C 1
ATOM 4437 O O . TYR A 1 572 ? -20.368 14.249 53.261 1.00 81.31 572 TYR A O 1
ATOM 4445 N N . TYR A 1 573 ? -21.566 13.628 51.462 1.00 80.94 573 TYR A N 1
ATOM 4446 C CA . TYR A 1 573 ? -20.475 13.742 50.491 1.00 80.94 573 TYR A CA 1
ATOM 4447 C C . TYR A 1 573 ? -20.387 15.102 49.785 1.00 80.94 573 TYR A C 1
ATOM 4449 O O . TYR A 1 573 ? -19.516 15.278 48.934 1.00 80.94 573 TYR A O 1
ATOM 4457 N N . SER A 1 574 ? -21.257 16.059 50.115 1.00 80.88 574 SER A N 1
ATOM 4458 C CA . SER A 1 574 ? -21.209 17.406 49.544 1.00 80.88 574 SER A CA 1
ATOM 4459 C C . SER A 1 574 ? -20.020 18.202 50.114 1.00 80.88 574 SER A C 1
ATOM 4461 O O . SER A 1 574 ? -19.731 18.089 51.311 1.00 80.88 574 SER A O 1
ATOM 4463 N N . PRO A 1 575 ? -19.330 19.030 49.303 1.00 77.25 575 PRO A N 1
ATOM 4464 C CA . PRO A 1 575 ? -18.207 19.844 49.769 1.00 77.25 575 PRO A CA 1
ATOM 4465 C C . PRO A 1 575 ? -18.595 20.732 50.963 1.00 77.25 575 PRO A C 1
ATOM 4467 O O . PRO A 1 575 ? -19.579 21.465 50.897 1.00 77.25 575 PRO A O 1
ATOM 4470 N N . GLY A 1 576 ? -17.825 20.665 52.056 1.00 72.00 576 GLY A N 1
ATOM 4471 C CA . GLY A 1 576 ? -18.008 21.481 53.268 1.00 72.00 576 GLY A CA 1
ATOM 4472 C C . GLY A 1 576 ? -19.023 20.956 54.296 1.00 72.00 576 GLY A C 1
ATOM 4473 O O . GLY A 1 576 ? -19.053 21.442 55.423 1.00 72.00 576 GLY A O 1
ATOM 4474 N N . TYR A 1 577 ? -19.819 19.930 53.974 1.00 76.56 577 TYR A N 1
ATOM 4475 C CA . TYR A 1 577 ? -20.767 19.352 54.937 1.00 76.56 577 TYR A CA 1
ATOM 4476 C C . TYR A 1 577 ? -20.104 18.622 56.125 1.00 76.56 577 TYR A C 1
ATOM 4478 O O . TYR A 1 577 ? -20.602 18.762 57.245 1.00 76.56 577 TYR A O 1
ATOM 4486 N N . PRO A 1 578 ? -18.983 17.886 55.955 1.00 74.31 578 PRO A N 1
ATOM 4487 C CA . PRO A 1 578 ? -18.247 17.329 57.091 1.00 74.31 578 PRO A CA 1
ATOM 4488 C C . PRO A 1 578 ? -17.786 18.399 58.088 1.00 74.31 578 PRO A C 1
ATOM 4490 O O . PRO A 1 578 ? -17.867 18.172 59.292 1.00 74.31 578 PRO A O 1
ATOM 4493 N N . ASP A 1 579 ? -17.380 19.574 57.602 1.00 74.31 579 ASP A N 1
ATOM 4494 C CA . ASP A 1 579 ? -16.957 20.693 58.450 1.00 74.31 579 ASP A CA 1
ATOM 4495 C C . ASP A 1 579 ? -18.150 21.264 59.229 1.00 74.31 579 ASP A C 1
ATOM 4497 O O . ASP A 1 579 ? -18.070 21.455 60.439 1.00 74.31 579 ASP A O 1
ATOM 4501 N N . SER A 1 580 ? -19.309 21.411 58.577 1.00 75.38 580 SER A N 1
ATOM 4502 C CA . SER A 1 580 ? -20.555 21.805 59.251 1.00 75.38 580 SER A CA 1
ATOM 4503 C C . SER A 1 580 ? -21.027 20.784 60.297 1.00 75.38 580 SER A C 1
ATOM 4505 O O . SER A 1 580 ? -21.611 21.162 61.313 1.00 75.38 580 SER A O 1
ATOM 4507 N N . LEU A 1 581 ? -20.788 19.485 60.081 1.00 75.38 581 LEU A N 1
ATOM 4508 C CA . LEU A 1 581 ? -21.066 18.452 61.085 1.00 75.38 581 LEU A CA 1
ATOM 4509 C C . LEU A 1 581 ? -20.122 18.560 62.286 1.00 75.38 581 LEU A C 1
ATOM 4511 O O . LEU A 1 581 ? -20.568 18.374 63.416 1.00 75.38 581 LEU A O 1
ATOM 4515 N N . LEU A 1 582 ? -18.842 18.863 62.059 1.00 75.75 582 LEU A N 1
ATOM 4516 C CA . LEU A 1 582 ? -17.874 19.081 63.134 1.00 75.75 582 LEU A CA 1
ATOM 4517 C C . LEU A 1 582 ? -18.237 20.320 63.963 1.00 75.75 582 LEU A C 1
ATOM 4519 O O . LEU A 1 582 ? -18.283 20.223 65.188 1.00 75.75 582 LEU A O 1
ATOM 4523 N N . GLU A 1 583 ? -18.623 21.426 63.323 1.00 77.56 583 GLU A N 1
ATOM 4524 C CA . GLU A 1 583 ? -19.154 22.612 64.015 1.00 77.56 583 GLU A CA 1
ATOM 4525 C C . GLU A 1 583 ? -20.414 22.283 64.836 1.00 77.56 583 GLU A C 1
ATOM 4527 O O . GLU A 1 583 ? -20.564 22.729 65.975 1.00 77.56 583 GLU A O 1
ATOM 4532 N N . ALA A 1 584 ? -21.318 21.460 64.297 1.00 78.12 584 ALA A N 1
ATOM 4533 C CA . ALA A 1 584 ? -22.517 21.033 65.014 1.00 78.12 584 ALA A CA 1
ATOM 4534 C C . ALA A 1 584 ? -22.195 20.148 66.232 1.00 78.12 584 ALA A C 1
ATOM 4536 O O . ALA A 1 584 ? -22.902 20.221 67.237 1.00 78.12 584 ALA A O 1
ATOM 4537 N N . VAL A 1 585 ? -21.134 19.333 66.169 1.00 77.50 585 VAL A N 1
ATOM 4538 C CA . VAL A 1 585 ? -20.640 18.537 67.306 1.00 77.50 585 VAL A CA 1
ATOM 4539 C C . VAL A 1 585 ? -20.015 19.433 68.372 1.00 77.50 585 VAL A C 1
ATOM 4541 O O . VAL A 1 585 ? -20.290 19.235 69.553 1.00 77.50 585 VAL A O 1
ATOM 4544 N N . GLU A 1 586 ? -19.235 20.443 67.985 1.00 75.75 586 GLU A N 1
ATOM 4545 C CA . GLU A 1 586 ? -18.685 21.429 68.927 1.00 75.75 586 GLU A CA 1
ATOM 4546 C C . GLU A 1 586 ? -19.788 22.204 69.662 1.00 75.75 586 GLU A C 1
ATOM 4548 O O . GLU A 1 586 ? -19.654 22.534 70.841 1.00 75.75 586 GLU A O 1
ATOM 4553 N N . GLN A 1 587 ? -20.912 22.448 68.989 1.00 77.94 587 GLN A N 1
ATOM 4554 C CA . GLN A 1 587 ? -22.086 23.113 69.557 1.00 77.94 587 GLN A CA 1
ATOM 4555 C C . GLN A 1 587 ? -23.041 22.152 70.293 1.00 77.94 587 GLN A C 1
ATOM 4557 O O . GLN A 1 587 ? -23.994 22.601 70.940 1.00 77.94 587 GLN A O 1
ATOM 4562 N N . TYR A 1 588 ? -22.816 20.834 70.226 1.00 77.88 588 TYR A N 1
ATOM 4563 C CA . TYR A 1 588 ? -23.717 19.836 70.797 1.00 77.88 588 TYR A CA 1
ATOM 4564 C C . TYR A 1 588 ? -23.502 19.660 72.304 1.00 77.88 588 TYR A C 1
ATOM 4566 O O . TYR A 1 588 ? -22.455 19.212 72.768 1.00 77.88 588 TYR A O 1
ATOM 4574 N N . GLN A 1 589 ? -24.547 19.934 73.089 1.00 73.06 589 GLN A N 1
ATOM 4575 C CA . GLN A 1 589 ? -24.574 19.633 74.522 1.00 73.06 589 GLN A CA 1
ATOM 4576 C C . GLN A 1 589 ? -25.308 18.302 74.784 1.00 73.06 589 GLN A C 1
ATOM 4578 O O . GLN A 1 589 ? -26.512 18.213 74.511 1.00 73.06 589 GLN A O 1
ATOM 4583 N N . PRO A 1 590 ? -24.640 17.270 75.340 1.00 76.75 590 PRO A N 1
ATOM 4584 C CA . PRO A 1 590 ? -25.257 15.969 75.570 1.00 76.75 590 PRO A CA 1
ATOM 4585 C C . PRO A 1 590 ? -26.367 16.039 76.626 1.00 76.75 590 PRO A C 1
ATOM 4587 O O . PRO A 1 590 ? -26.126 16.300 77.805 1.00 76.75 590 PRO A O 1
ATOM 4590 N N . LYS A 1 591 ? -27.604 15.738 76.220 1.00 66.88 591 LYS A N 1
ATOM 4591 C CA . LYS A 1 591 ? -28.764 15.630 77.118 1.00 66.88 591 LYS A CA 1
ATOM 4592 C C . LYS A 1 591 ? -28.924 14.191 77.617 1.00 66.88 591 LYS A C 1
ATOM 4594 O O . LYS A 1 591 ? -29.784 13.481 77.120 1.00 66.88 591 LYS A O 1
ATOM 4599 N N . HIS A 1 592 ? -28.051 13.780 78.543 1.00 56.00 592 HIS A N 1
ATOM 4600 C CA . HIS A 1 592 ? -28.193 12.714 79.562 1.00 56.00 592 HIS A CA 1
ATOM 4601 C C . HIS A 1 592 ? -26.805 12.149 79.929 1.00 56.00 592 HIS A C 1
ATOM 4603 O O . HIS A 1 592 ? -26.388 11.103 79.440 1.00 56.00 592 HIS A O 1
ATOM 4609 N N . LEU A 1 593 ? -26.099 12.800 80.857 1.00 55.59 593 LEU A N 1
ATOM 4610 C CA . LEU A 1 593 ? -25.241 12.062 81.787 1.00 55.59 593 LEU A CA 1
ATOM 4611 C C . LEU A 1 593 ? -26.156 11.635 82.930 1.00 55.59 593 LEU A C 1
ATOM 4613 O O . LEU A 1 593 ? -26.573 12.523 83.645 1.00 55.59 593 LEU A O 1
ATOM 4617 N N . PHE A 1 594 ? -26.541 10.362 83.053 1.00 58.81 594 PHE A N 1
ATOM 4618 C CA . PHE A 1 594 ? -26.898 9.674 84.315 1.00 58.81 594 PHE A CA 1
ATOM 4619 C C . PHE A 1 594 ? -27.615 8.353 83.998 1.00 58.81 594 PHE A C 1
ATOM 4621 O O . PHE A 1 594 ? -28.840 8.299 83.957 1.00 58.81 594 PHE A O 1
ATOM 4628 N N . VAL A 1 595 ? -26.852 7.267 83.840 1.00 56.06 595 VAL A N 1
ATOM 4629 C CA . VAL A 1 595 ? -27.330 5.907 84.145 1.00 56.06 595 VAL A CA 1
ATOM 4630 C C . VAL A 1 595 ? -26.184 5.127 84.788 1.00 56.06 595 VAL A C 1
ATOM 4632 O O . VAL A 1 595 ? -25.606 4.260 84.161 1.00 56.06 595 VAL A O 1
ATOM 4635 N N . PHE A 1 596 ? -25.825 5.468 86.028 1.00 54.38 596 PHE A N 1
ATOM 4636 C CA . PHE A 1 596 ? -25.226 4.539 86.999 1.00 54.38 596 PHE A CA 1
ATOM 4637 C C . PHE A 1 596 ? -25.466 5.096 88.411 1.00 54.38 596 PHE A C 1
ATOM 4639 O O . PHE A 1 596 ? -24.593 5.707 89.018 1.00 54.38 596 PHE A O 1
ATOM 4646 N N . HIS A 1 597 ? -26.677 4.903 88.942 1.00 43.75 597 HIS A N 1
ATOM 4647 C CA . HIS A 1 597 ? -26.914 4.980 90.385 1.00 43.75 597 HIS A CA 1
ATOM 4648 C C . HIS A 1 597 ? -27.008 3.556 90.937 1.00 43.75 597 HIS A C 1
ATOM 4650 O O . HIS A 1 597 ? -28.065 2.929 90.893 1.00 43.75 597 HIS A O 1
ATOM 4656 N N . HIS A 1 598 ? -25.900 3.051 91.484 1.00 42.97 598 HIS A N 1
ATOM 4657 C CA . HIS A 1 598 ? -25.963 1.991 92.484 1.00 42.97 598 HIS A CA 1
ATOM 4658 C C . HIS A 1 598 ? -26.620 2.573 93.743 1.00 42.97 598 HIS A C 1
ATOM 4660 O O . HIS A 1 598 ? -26.038 3.408 94.432 1.00 42.97 598 HIS A O 1
ATOM 4666 N N . LYS A 1 599 ? -27.848 2.140 94.041 1.00 42.41 599 LYS A N 1
ATOM 4667 C CA . LYS A 1 599 ? -28.406 2.222 95.393 1.00 42.41 599 LYS A CA 1
ATOM 4668 C C . LYS A 1 599 ? -27.718 1.157 96.245 1.00 42.41 599 LYS A C 1
ATOM 4670 O O . LYS A 1 599 ? -27.995 -0.026 96.079 1.00 42.41 599 LYS A O 1
ATOM 4675 N N . SER A 1 600 ? -26.868 1.575 97.174 1.00 39.31 600 SER A N 1
ATOM 4676 C CA . SER A 1 600 ? -26.516 0.778 98.349 1.00 39.31 600 SER A CA 1
ATOM 4677 C C . SER A 1 600 ? -26.543 1.673 99.586 1.00 39.31 600 SER A C 1
ATOM 4679 O O . SER A 1 600 ? -25.579 2.362 99.903 1.00 39.31 600 SER A O 1
ATOM 4681 N N . SER A 1 601 ? -27.681 1.658 100.266 1.00 37.81 601 SER A N 1
ATOM 4682 C CA . SER A 1 601 ? -27.872 2.058 101.662 1.00 37.81 601 SER A CA 1
ATOM 4683 C C . SER A 1 601 ? -28.902 1.045 102.170 1.00 37.81 601 SER A C 1
ATOM 4685 O O . SER A 1 601 ? -29.995 1.000 101.612 1.00 37.81 601 SER A O 1
ATOM 4687 N N . SER A 1 602 ? -28.611 0.058 103.013 1.00 41.00 602 SER A N 1
ATOM 4688 C CA . SER A 1 602 ? -27.941 0.023 104.320 1.00 41.00 602 SER A CA 1
ATOM 4689 C C . SER A 1 602 ? -28.954 -0.665 105.237 1.00 41.00 602 SER A C 1
ATOM 4691 O O . SER A 1 602 ? -29.970 -0.055 105.545 1.00 41.00 602 SER A O 1
ATOM 4693 N N . GLU A 1 603 ? -28.696 -1.897 105.665 1.00 37.84 603 GLU A N 1
ATOM 4694 C CA . GLU A 1 603 ? -29.346 -2.480 106.841 1.00 37.84 603 GLU A CA 1
ATOM 4695 C C . GLU A 1 603 ? -28.352 -3.429 107.519 1.00 37.84 603 GLU A C 1
ATOM 4697 O O . GLU A 1 603 ? -27.920 -4.432 106.953 1.00 37.84 603 GLU A O 1
ATOM 4702 N N . ASN A 1 604 ? -27.938 -3.028 108.722 1.00 41.47 604 ASN A N 1
ATOM 4703 C CA . ASN A 1 604 ? -27.363 -3.901 109.737 1.00 41.47 604 ASN A CA 1
ATOM 4704 C C . ASN A 1 604 ? -28.385 -4.987 110.092 1.00 41.47 604 ASN A C 1
ATOM 4706 O O . ASN A 1 604 ? -29.550 -4.644 110.258 1.00 41.47 604 ASN A O 1
ATOM 4710 N N . ILE A 1 605 ? -27.931 -6.221 110.326 1.00 41.44 605 ILE A N 1
ATOM 4711 C CA . ILE A 1 605 ? -28.328 -7.074 111.461 1.00 41.44 605 ILE A CA 1
ATOM 4712 C C . ILE A 1 605 ? -27.249 -8.157 111.639 1.00 41.44 605 ILE A C 1
ATOM 4714 O O . ILE A 1 605 ? -26.801 -8.795 110.688 1.00 41.44 605 ILE A O 1
ATOM 4718 N N . GLU A 1 606 ? -26.814 -8.284 112.889 1.00 40.97 606 GLU A N 1
ATOM 4719 C CA . GLU A 1 606 ? -25.882 -9.254 113.461 1.00 40.97 606 GLU A CA 1
ATOM 4720 C C . GLU A 1 606 ? -26.396 -10.704 113.379 1.00 40.97 606 GLU A C 1
ATOM 4722 O O . GLU A 1 606 ? -27.604 -10.924 113.410 1.00 40.97 606 GLU A O 1
ATOM 4727 N N . ALA A 1 607 ? -25.484 -11.686 113.389 1.00 35.44 607 ALA A N 1
ATOM 4728 C CA . ALA A 1 607 ? -25.403 -12.743 114.417 1.00 35.44 607 ALA A CA 1
ATOM 4729 C C . ALA A 1 607 ? -24.581 -13.965 113.946 1.00 35.44 607 ALA A C 1
ATOM 4731 O O . ALA A 1 607 ? -24.952 -14.657 113.007 1.00 35.44 607 ALA A O 1
ATOM 4732 N N . SER A 1 608 ? -23.494 -14.212 114.682 1.00 38.22 608 SER A N 1
ATOM 4733 C CA . SER A 1 608 ? -23.135 -15.482 115.337 1.00 38.22 608 SER A CA 1
ATOM 4734 C C . SER A 1 608 ? -23.012 -16.801 114.546 1.00 38.22 608 SER A C 1
ATOM 4736 O O . SER A 1 608 ? -24.009 -17.346 114.081 1.00 38.22 608 SER A O 1
ATOM 4738 N N . LEU A 1 609 ? -21.806 -17.380 114.704 1.00 35.97 609 LEU A N 1
ATOM 4739 C CA . LEU A 1 609 ? -21.349 -18.779 114.537 1.00 35.97 609 LEU A CA 1
ATOM 4740 C C . LEU A 1 609 ? -20.960 -19.258 113.133 1.00 35.97 609 LEU A C 1
ATOM 4742 O O . LEU A 1 609 ? -21.846 -19.481 112.284 1.00 35.97 609 LEU A O 1
#

Mean predicted aligned error: 14.15 Å

Foldseek 3Di:
DDDDDDDDDDDDDDDDDDDDDDDDDDDDDDDDDDDDDDDDDDDDDDDDDDDDDDDDDDDDDDDDDDDDDDDDPPDPVNVVVVVVVVVVVVVVVVVVVVVLLVVLVVLLVLLQDLVSLVVCVVVVVLVVLLVQCVDPDLSSNLSSLSSLLSSLQNDLVSLVVCVVVVSLLVLLPPLVVHDPSSLLSNLSSLQSQLQPALVSLVSCVVSCNLVSLLVQLVDPDLSSVLSSLNSLLSQLQHAQVSLVSNVVSVNLLSLLVLLVDPDLSSVLSSLSSLLSSLQHAQVSLVSNVVSVSLLSLLVQLPDPDDLSSLLSSLSNLLSSLQHAQVSLVSNVVSVCLLSLLVQCPDPPLSSVLSSLSNLLSQLQHALVSLVVCLVSVVLLSLLVSLVVDPDCSNLSSLSNLLSQLQHDLVSLVSNLVSCVLVSLLVCLVPDDDLVSLLSSLSSLLSSQQDAQVSLVSNLVSVVLVSLLVLLPDPVHDPSSNVSSQSSLLRNLLHHLDLVSLLVQLPRDDPSSVLSSLVNLLVNLQVDPVSVVVCLVSCVLLSLLVDDDDPPDSSVVSSVSNCVSDDPVSSLVSHPCSVVVVVVVVVVDDDDDDDDDDDDDDDDDDDDDD

Organism: NCBI:txid230685

Nearest PDB structures (foldseek):
  7sqc-assembly1_H2  TM=8.336E-01  e=5.929E-29  Chlamydomonas reinhardtii
  7sqc-assembly1_J0  TM=8.339E-01  e=6.091E-28  Chlamydomonas reinhardtii
  4bqk-assembly1_A  TM=7.724E-01  e=2.718E-14  Oryza sativa
  5gxw-assembly1_A  TM=7.914E-01  e=1.635E-14  Mus musculus
  7rfy-assembly1_A  TM=8.139E-01  e=1.147E-13  Homo sapiens

Secondary structure (DSSP, 8-state):
---PPPPPPP-------SSS-------------S------------------------------------S----HHHHHHHHHHHHHHHHHHHHHHHHHHHHHHHHHHHTTSGGGHHHHHHTTHHHHHGGGGG-SSHHHHHHHHHHHHHHHHH-HHHHHHHHHTTHHHHHHTTGGGS-HHHHHHHHHHHHHHHTT-HHHHHHHHHTTHHHHHHHHHT-S-HHHHHHHHHHHHHHHTT-HHHHHHHHHTTHHHHHHHHHHSS-HHHHHHHHHHHHHHHTT-HHHHHHHHHTTHHHHHHHHHHS---HHHHHHHHHHHHHHHTS-HHHHHHHHTTT-HHHHHHHHT-SSHHHHHHHHHHHHHHHTT-HHHHHHHHHTTHHHHHHHHHHH--STTHHHHHHHHHHHHHH-HHHHHHHHHTTHHHHHHHHHHH---HHHHHHHHHHHHHHHTS-HHHHHHHHHTTHHHHHHHHHH-TTS-HHHHHHHHHHHHHHHTT---HHHHHHHTTT--HHHHHHHHHHHHHHTTT-HHHHHHHHHTTHHHHHHH----TT-HHHHHHHHHHTTS-HHHHHHTSTTHHHHHHHHHHTPPPS------------------

Solvent-accessible surface area (backbone atoms only — not comparable to full-atom values): 33933 Å² total; per-residue (Å²): 141,79,92,74,84,86,82,85,85,86,83,88,82,90,82,89,76,91,77,96,72,92,83,87,86,86,82,84,86,77,94,73,82,92,78,94,77,89,82,86,83,88,83,86,87,78,93,75,81,93,76,90,83,90,84,87,89,89,89,87,90,85,88,88,88,88,82,80,93,78,90,77,93,74,53,76,65,55,57,52,48,45,56,50,52,51,53,52,51,53,48,52,54,51,51,52,52,50,50,54,41,51,49,34,50,52,48,32,57,48,28,68,37,70,88,43,40,64,62,42,56,75,67,45,45,67,72,67,36,55,67,35,55,72,41,94,46,66,69,44,18,23,38,25,35,40,22,52,17,37,38,16,58,69,34,65,69,47,28,52,49,42,56,77,67,50,46,54,63,63,60,58,56,67,48,88,80,48,54,72,63,41,47,32,20,48,31,42,30,53,23,22,33,15,60,72,39,64,69,46,22,50,50,39,48,74,61,51,43,49,61,51,34,45,57,34,43,72,46,90,51,68,67,36,24,33,34,18,32,45,22,48,20,37,36,14,57,67,43,55,69,46,21,47,51,43,50,77,63,58,35,56,59,50,38,42,50,33,43,70,47,89,51,62,69,31,26,24,34,19,27,40,21,50,19,29,33,16,57,60,41,56,70,49,20,47,55,42,49,77,59,50,36,57,59,46,42,42,56,52,61,75,42,100,61,58,67,70,36,45,31,23,34,36,42,23,54,26,27,34,14,59,64,42,55,70,46,25,48,58,54,48,75,56,69,39,60,68,57,41,53,59,32,31,73,37,90,53,61,68,36,13,29,32,27,25,39,28,51,25,33,38,23,64,63,42,58,68,51,24,48,52,40,50,75,72,48,42,60,59,50,35,48,49,38,44,72,73,41,91,54,84,53,24,47,37,29,44,49,28,52,18,34,33,13,59,66,35,63,72,48,19,49,52,40,54,76,67,46,41,62,59,54,53,49,49,48,66,70,74,58,83,54,54,71,58,45,26,46,46,39,41,21,52,20,33,38,12,44,70,42,42,69,35,14,37,56,43,40,76,65,52,43,61,60,51,40,49,51,50,46,70,37,84,85,52,47,71,66,32,28,52,28,25,50,54,19,49,54,38,19,37,73,31,37,76,50,57,72,59,52,57,69,43,68,80,81,54,55,73,87,59,38,46,40,51,41,50,36,48,42,63,47,41,76,78,31,73,65,55,46,55,48,38,55,74,73,44,48,53,36,55,57,53,68,56,88,61,61,90,93,37,73,56,39,53,28,52,51,53,45,52,71,64,49,60,67,69,60,55,46,60,41,30,83,66,38,60,58,54,51,51,54,50,54,76,69,55,77,84,92,75,90,81,91,82,81,84,86,83,84,87,80,91,80,89,82,88,135

InterPro domains:
  IPR000225 Armadillo [PF00514] (197-237)
  IPR000225 Armadillo [SM00185] (113-153)
  IPR000225 Armadillo [SM00185] (155-195)
  IPR000225 Armadillo [SM00185] (197-237)
  IPR000225 Armadillo [SM00185] (239-279)
  IPR000225 Armadillo [SM00185] (281-322)
  IPR000225 Armadillo [SM00185] (366-406)
  IPR000225 Armadillo [SM00185] (408-449)
  IPR000225 Armadillo [SM00185] (451-493)
  IPR011989 Armadillo-like helical [G3DSA:1.25.10.10] (91-352)
  IPR011989 Armadillo-like helical [G3DSA:1.25.10.10] (353-559)
  IPR016024 Armadillo-type fold [SSF48371] (92-549)

pLDDT: mean 80.05, std 22.75, range [21.98, 97.56]

Radius of gyration: 43.23 Å; Cα contacts (8 Å, |Δi|>4): 731; chains: 1; bounding box: 91×68×192 Å

Sequence (609 aa):
MPHLSPIAQLIAIPIVHHYGHAWFVFISHTLRGKERRATYVHMNIHTRTPVCERRKRRDGETQTQALSSQHCQQTPIARSRQLSTWSTSACIFDQYQKARLLFVQSIADLASKSSNVDCLEAAGVIDLLRPLLVDTIPSIQHLAAIAIGKLANHNPRLAHAIIRKDVLSHLLQHIDKQNKFYKKAALFILRAIAKHSPELALIVVHNDGLQTIVKCLEDFDPGIKEAAAWALGYIARHNKNLAQAAVDANAIPLLVLCLQEPELYIKQIGASAISDISKHSIELAQTVVDAGAIFFLAKTLQANLDAKAKRQVLLALSSIAKHSADLAEAVIEAEIFQDILAHIAHPDENVSKVAAILTREICKHTFELAQLVVNSGGIAALIELIGISKSATRLPAIMTLGYIAGHSDQLAVAIIRSEGIAQLAIVLQEETDDHILAVTVWAIGQIGKYTPEHAKAVAIANLLSKLLELYNDPISSEDLKAKCYIALKQILQKCTYIEALESLLNDVPPIILKYVLEQFSKILPNDTRARKLFVTSGALRKIQEIQAEPGTTLLEYITIINCCFPEEIVRYYSPGYPDSLLEAVEQYQPKHLFVFHHKSSSENIEASL